Protein 3NZZ (pdb70)

Organism: Salmonella typhimurium (strain LT2 / SGSC1412 / ATCC 700720) (NCBI:txid99287)

Nearest PDB structures (foldseek):
  3nzz-assembly1_A  TM=1.004E+00  e=2.566E-41  Salmonella enterica subsp. enterica serovar Typhimurium
  3o00-assembly1_A  TM=9.993E-01  e=4.459E-40  Salmonella enterica subsp. enterica serovar Typhimurium
  3o02-assembly1_A  TM=1.002E+00  e=1.465E-39  Salmonella enterica subsp. enterica serovar Typhimurium
  3o01-assembly1_A  TM=1.002E+00  e=2.473E-39  Salmonella enterica subsp. enterica serovar Typhimurium
  3nzz-assembly2_B  TM=9.820E-01  e=1.900E-35  Salmonella enterica subsp. enterica serovar Typhimurium

CATH classification: 1.20.1710.10

Secondary structure (DSSP, 8-state):
-----HHHHHHHHHHHHHHHHHHHHHHHH--S-SHHHHHHHHHHHHHHHHHHHHHHHTT----HHHHHHHHHHT--HHHHHHHHHHHHHIIIIIHHHHHHHHHHHHHHHHHHHHHTTGGGGEEE-SSTTEEEE-HHHHHHHHHHHHHHHTS-STTTEEESPP-SSS---B-HHHHHHHHHHHT--GGGEEEETTEEEEE---HHHHHHHHHHHHT----TTS-EEEEHHHHHHHHHHHHHHHHHHHHHHHHHHHHHHHHHHHHHHHHHHHHHHHHHHHHHHH----/-HHHHHHHHHHHHHHHHH--S-SHHHHHHHHHHHHHHHHHHHHHHHS-----HHHHHHHHHHT----STTT---HHHHHHHHHHHIIIIIIHHHHHHHHHHHHHHHHHHHHHTTTGGGEEE-SSTTEEEE-HHHHHHHHHHHHHHHTS-STTTEEES---SSS---B-HHHHHHHHHHHT--GGGEEEETTEEEEE---HHHHHHHHHHHHT----TTS-EEEEHHHHHHHHHHHHHHHHHHHHHHHHHHHHHHHHHHHHHHHHHHHHHHHHHHH--

Radius of gyration: 31.46 Å; Cα contacts (8 Å, |Δi|>4): 720; chains: 2; bounding box: 72×64×97 Å

Foldseek 3Di:
DPDDDLVLLLVLLVQLLVLLVVLLVLLVPQALAAPVSLVSNLVSLVSNLVSLCSSLVSPQDADPVLLVLQCVLQCVVSSVSSSVRLNCLVQVPLSLLSLLLNLLNVLVVLVVVLVVCQVVQWAPFPDDQKIKGLLVVSLVSLVVSVVVQVDQDSNWFSPPHDDDDDHDFDAQVVQVVVCVLLVHDPVQWDDDPPHITGTDDSVLSVVLSVLSVVLDADDPVSIHMGGPVSVVVNVVSNVVSSVVSVVSSVSSSVSSVVSSVSSVVSSVSSSVSSVVSSCVSVDDDD/DLVVLLVLLVVLLVLLVPQALAAPVSLVSNLVSVVSNLVSLVVVVVPPDAAPVVLLVLQVVLLDDDDAQQQQVVSSVSSSRRLVRLSQRHLSLLSLQLNLLNVLLVLVVVLVVCQVVQWAPDPDPFKIKGLLPVSLVSLVVSVVVLVDQDQSWFSPPHQDDDDRDFDAPRSQVVVCVVLVHDPVQWDDDVPHITGGDHSVLSVVLSVLSVVLDADDPVSMHMDTPVSVVVNVVSNVVSSVVSVVSSVVSSVSSVVSSVSSSVSSVSVSVRSVVSVVD

InterPro domains:
  IPR009483 Type III secretion systems tip complex component IpaD/BipD/SipD [PF06511] (5-341)
  IPR009483 Type III secretion systems tip complex component IpaD/BipD/SipD [TIGR02553] (25-343)
  IPR036708 BipD-like superfamily [G3DSA:1.20.1710.10] (36-343)
  IPR036708 BipD-like superfamily [SSF140693] (49-332)

B-factor: mean 27.29, std 8.9, range [10.71, 60.82]

Solvent-accessible surface area: 27715 Å² total; per-residue (Å²): 131,158,137,110,73,47,8,21,16,35,7,17,2,41,46,4,17,49,34,0,97,35,4,35,113,30,6,103,66,21,68,8,72,34,141,110,24,20,87,80,0,70,81,4,13,106,73,0,31,62,10,0,54,65,5,6,176,35,52,24,87,42,60,88,133,13,40,86,69,0,104,72,35,3,123,75,126,19,10,64,70,0,6,132,38,0,30,56,40,1,98,74,71,0,16,10,1,3,26,0,5,11,13,1,41,88,0,32,99,24,0,40,71,13,42,93,99,36,63,62,33,66,67,119,18,162,71,85,111,22,26,40,3,14,6,45,36,0,64,83,36,0,50,69,11,10,87,113,13,71,101,35,56,80,74,0,1,0,11,19,42,36,80,78,132,56,43,115,46,8,92,70,77,75,0,113,108,13,9,89,60,1,113,14,51,114,62,1,27,40,80,94,77,121,5,64,0,0,0,2,10,10,57,7,0,74,90,2,15,122,47,4,80,67,29,33,92,64,41,183,55,49,60,21,78,4,75,70,69,78,16,91,67,16,54,67,29,12,108,49,25,45,90,69,3,110,72,26,36,95,35,0,48,100,63,19,58,105,1,14,52,81,3,16,84,20,1,114,44,0,21,74,6,1,58,48,6,28,116,91,9,112,62,136,189,222,75,22,52,135,4,34,59,85,0,83,67,0,31,95,30,8,106,87,18,69,7,76,27,122,127,34,20,74,90,1,50,113,6,11,95,60,0,22,61,11,0,79,35,2,20,173,38,66,29,88,23,59,79,123,29,24,108,55,0,121,7,13,0,22,36,36,134,34,25,9,6,80,44,133,4,0,86,48,0,8,140,39,0,29,24,2,1,89,27,24,0,12,7,0,2,20,0,5,11,8,2,40,78,0,27,100,24,0,37,71,8,45,92,94,34,62,61,39,60,66,126,26,190,85,79,80,24,22,57,3,14,6,46,41,0,60,83,34,0,60,62,10,19,87,103,6,76,85,43,54,67,103,2,0,0,18,18,36,27,68,80,110,65,43,91,52,7,80,74,66,66,0,115,68,0,10,64,11,4,70,16,54,119,66,1,27,52,73,86,71,121,7,60,0,0,3,3,20,14,71,10,0,81,74,1,14,119,46,4,75,67,23,34,91,60,44,215,64,50,53,18,84,8,61,53,76,82,21,97,70,17,51,73,30,9,108,52,30,32,85,71,3,107,70,33,36,101,43,2,50,101,16,16,52,99,2,17,56,30,2,22,76,15,0,120,39,0,35,71,8,0,67,64,19,97,114,154

Structure (mmCIF, N/CA/C/O backbone):
data_3NZZ
#
_entry.id   3NZZ
#
_cell.length_a   203.064
_cell.length_b   52.121
_cell.length_c   57.519
_cell.angle_alpha   90.00
_cell.angle_beta   90.05
_cell.angle_gamma   90.00
#
_symmetry.space_group_name_H-M   'C 1 2 1'
#
loop_
_entity.id
_entity.type
_entity.pdbx_description
1 polymer 'Cell invasion protein sipD'
2 non-polymer 'NICKEL (II) ION'
3 water water
#
loop_
_atom_site.group_PDB
_atom_site.id
_atom_site.type_symbol
_atom_site.label_atom_id
_atom_site.label_alt_id
_atom_site.label_comp_id
_atom_site.label_asym_id
_atom_site.label_entity_id
_atom_site.label_seq_id
_atom_site.pdbx_PDB_ins_code
_atom_site.Cartn_x
_atom_site.Cartn_y
_atom_site.Cartn_z
_atom_site.occupancy
_atom_site.B_iso_or_equiv
_atom_site.auth_seq_id
_atom_site.auth_comp_id
_atom_site.auth_asym_id
_atom_site.auth_atom_id
_atom_site.pdbx_PDB_model_num
ATOM 1 N N . GLY A 1 1 ? 3.022 -22.910 -0.957 1.00 29.05 36 GLY A N 1
ATOM 2 C CA . GLY A 1 1 ? 1.912 -21.899 -0.871 1.00 29.39 36 GLY A CA 1
ATOM 3 C C . GLY A 1 1 ? 1.069 -21.707 -2.135 1.00 28.74 36 GLY A C 1
ATOM 4 O O . GLY A 1 1 ? 0.122 -20.914 -2.125 1.00 29.60 36 GLY A O 1
ATOM 5 N N . HIS A 1 2 ? 1.400 -22.423 -3.208 1.00 28.51 37 HIS A N 1
ATOM 6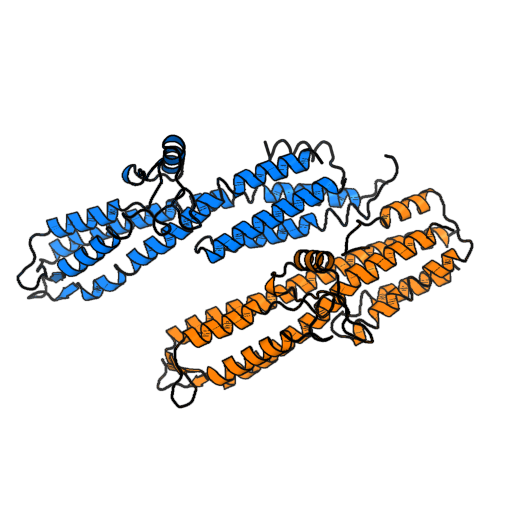 C CA . HIS A 1 2 ? 0.757 -22.272 -4.521 1.00 28.08 37 HIS A CA 1
ATOM 7 C C . HIS A 1 2 ? -0.399 -23.243 -4.768 1.00 29.10 37 HIS A C 1
ATOM 8 O O . HIS A 1 2 ? -1.202 -23.036 -5.680 1.00 29.62 37 HIS A O 1
ATOM 15 N N . MET A 1 3 ? -0.457 -24.315 -3.987 1.00 29.23 38 MET A N 1
ATOM 16 C CA . MET A 1 3 ? -1.464 -25.331 -4.191 1.00 30.36 38 MET A CA 1
ATOM 17 C C . MET A 1 3 ? -2.677 -25.029 -3.310 1.00 28.46 38 MET A C 1
ATOM 18 O O . MET A 1 3 ? -2.558 -24.872 -2.097 1.00 28.15 38 MET A O 1
ATOM 23 N N . GLU A 1 4 ? -3.841 -24.960 -3.941 1.00 26.71 39 GLU A N 1
ATOM 24 C CA . GLU A 1 4 ? -5.054 -24.673 -3.212 1.00 25.59 39 GLU A CA 1
ATOM 25 C C . GLU A 1 4 ? -5.673 -25.923 -2.618 1.00 23.40 39 GLU A C 1
ATOM 26 O O . GLU A 1 4 ? -5.357 -27.059 -3.003 1.00 21.80 39 GLU A O 1
ATOM 32 N N . HIS A 1 5 ? -6.581 -25.712 -1.670 1.00 21.02 40 HIS A N 1
ATOM 33 C CA . HIS A 1 5 ? -7.283 -26.819 -1.091 1.00 20.40 40 HIS A CA 1
ATOM 34 C C . HIS A 1 5 ? -8.692 -26.347 -0.757 1.00 20.47 40 HIS A C 1
ATOM 35 O O . HIS A 1 5 ? -9.082 -26.317 0.412 1.00 19.49 40 HIS A O 1
ATOM 42 N N . ARG A 1 6 ? -9.410 -25.943 -1.795 1.00 18.24 41 ARG A N 1
ATOM 43 C CA . ARG A 1 6 ? -10.818 -25.466 -1.645 1.00 19.40 41 ARG A CA 1
ATOM 44 C C . ARG A 1 6 ? -11.722 -26.492 -0.941 1.00 19.37 41 ARG A C 1
ATOM 45 O O . ARG A 1 6 ? -12.563 -26.127 -0.120 1.00 18.15 41 ARG A O 1
ATOM 53 N N . GLY A 1 7 ? -11.566 -27.781 -1.268 1.00 18.22 42 GLY A N 1
ATOM 54 C CA . GLY A 1 7 ? -12.470 -28.808 -0.743 1.00 19.67 42 GLY A CA 1
ATOM 55 C C . GLY A 1 7 ? -12.403 -28.834 0.770 1.00 18.14 42 GLY A C 1
ATOM 56 O O . GLY A 1 7 ? -13.429 -28.837 1.467 1.00 19.19 42 GLY A O 1
ATOM 57 N N . THR A 1 8 ? -11.181 -28.832 1.286 1.00 18.26 43 THR A N 1
ATOM 58 C CA A THR A 1 8 ? -11.041 -28.926 2.723 0.50 17.94 43 THR A CA 1
ATOM 59 C CA B THR A 1 8 ? -10.936 -28.874 2.726 0.50 18.42 43 THR A CA 1
ATOM 60 C C . THR A 1 8 ? -11.459 -27.628 3.409 1.00 17.96 43 THR A C 1
ATOM 61 O O . THR A 1 8 ? -12.008 -27.700 4.517 1.00 19.30 43 THR A O 1
ATOM 68 N N . ASP A 1 9 ? -11.231 -26.479 2.761 1.00 18.03 44 ASP A N 1
ATOM 69 C CA . ASP A 1 9 ? -11.681 -25.156 3.286 1.00 17.48 44 ASP A CA 1
ATOM 70 C C . ASP A 1 9 ? -13.210 -25.146 3.377 1.00 18.13 44 ASP A C 1
ATOM 71 O O . ASP A 1 9 ? -13.761 -24.724 4.378 1.00 18.20 44 ASP A O 1
ATOM 76 N N . ILE A 1 10 ? -13.865 -25.669 2.344 1.00 17.71 45 ILE A N 1
ATOM 77 C CA . ILE A 1 10 ? -15.355 -25.716 2.355 1.00 18.49 45 ILE A CA 1
ATOM 78 C C . ILE A 1 10 ? -15.872 -26.577 3.510 1.00 18.49 45 ILE A C 1
ATOM 79 O O . ILE A 1 10 ? -16.815 -26.210 4.206 1.00 18.83 45 ILE A O 1
ATOM 84 N N . ILE A 1 11 ? -15.250 -27.728 3.719 1.00 17.83 46 ILE A N 1
ATOM 85 C CA . ILE A 1 11 ? -15.650 -28.599 4.799 1.00 18.31 46 ILE A CA 1
ATOM 86 C C . ILE A 1 11 ? -15.403 -27.940 6.161 1.00 19.06 46 ILE A C 1
ATOM 87 O O . ILE A 1 11 ? -16.280 -27.918 7.008 1.00 18.71 46 ILE A O 1
ATOM 92 N N . SER A 1 12 ? -14.222 -27.357 6.344 1.00 18.80 47 SER A N 1
ATOM 93 C CA . SER A 1 12 ? -13.893 -26.755 7.622 1.00 19.56 47 SER A CA 1
ATOM 94 C C . SER A 1 12 ? -14.790 -25.559 7.925 1.00 18.94 47 SER A C 1
ATOM 95 O O . SER A 1 12 ? -15.281 -25.425 9.045 1.00 19.42 47 SER A O 1
ATOM 98 N N . LEU A 1 13 ? -15.008 -24.718 6.937 1.00 17.64 48 LEU A N 1
ATOM 99 C CA . LEU A 1 13 ? -15.833 -23.506 7.130 1.00 18.06 48 LEU A CA 1
ATOM 100 C C . LEU A 1 13 ? -17.283 -23.889 7.404 1.00 19.00 48 LEU A C 1
ATOM 101 O O . LEU A 1 13 ? -17.913 -23.334 8.304 1.00 18.48 48 LEU A O 1
ATOM 106 N N . SER A 1 14 ? -17.793 -24.837 6.622 1.00 18.70 49 SER A N 1
ATOM 107 C CA A SER A 1 14 ? -19.168 -25.346 6.803 0.50 19.61 49 SER A CA 1
ATOM 108 C CA B SER A 1 14 ? -19.180 -25.242 6.841 0.50 19.70 49 SER A CA 1
ATOM 109 C C . SER A 1 14 ? -19.369 -25.887 8.219 1.00 19.95 49 SER A C 1
ATOM 110 O O . SER A 1 14 ? -20.399 -25.638 8.873 1.00 21.27 49 SER A O 1
ATOM 115 N N . GLN A 1 15 ? -18.394 -26.678 8.677 1.00 19.96 50 GLN A N 1
ATOM 116 C CA . GLN A 1 15 ? -18.426 -27.295 10.019 1.00 20.77 50 GLN A CA 1
ATOM 117 C C . GLN A 1 15 ? -18.549 -26.213 11.098 1.00 19.88 50 GLN A C 1
ATOM 118 O O . GLN A 1 15 ? -19.409 -26.285 11.970 1.00 21.15 50 GLN A O 1
ATOM 124 N N . ALA A 1 16 ? -17.708 -25.187 10.988 1.00 17.91 51 ALA A N 1
ATOM 125 C CA . ALA A 1 16 ? -17.728 -24.059 11.917 1.00 17.73 51 ALA A CA 1
ATOM 126 C C . ALA A 1 16 ? -19.058 -23.284 11.847 1.00 16.88 51 ALA A C 1
ATOM 127 O O . ALA A 1 16 ? -19.648 -22.990 12.876 1.00 17.70 51 ALA A O 1
ATOM 129 N N . ALA A 1 17 ? -19.506 -22.961 10.644 1.00 16.23 52 ALA A N 1
ATOM 130 C CA . ALA A 1 17 ? -20.809 -22.283 10.447 1.00 16.36 52 ALA A CA 1
ATOM 131 C C . ALA A 1 17 ? -21.944 -23.059 11.160 1.00 17.02 52 ALA A C 1
ATOM 132 O O . ALA A 1 17 ? -22.807 -22.483 11.836 1.00 17.58 52 ALA A O 1
ATOM 134 N N . THR A 1 18 ? -21.926 -24.376 11.017 1.00 16.93 53 THR A N 1
ATOM 135 C CA . THR A 1 18 ? -22.975 -25.193 11.596 1.00 18.52 53 THR A CA 1
ATOM 136 C C . THR A 1 18 ? -22.941 -25.110 13.115 1.00 19.03 53 THR A C 1
ATOM 137 O O . THR A 1 18 ? -23.994 -24.884 13.757 1.00 18.98 53 THR A O 1
ATOM 141 N N . LYS A 1 19 ? -21.755 -25.268 13.701 1.00 18.61 54 LYS A N 1
ATOM 142 C CA . LYS A 1 19 ? -21.662 -25.262 15.162 1.00 19.77 54 LYS A CA 1
ATOM 143 C C . LYS A 1 19 ? -22.049 -23.877 15.700 1.00 19.86 54 LYS A C 1
ATOM 144 O O . LYS A 1 19 ? -22.670 -23.763 16.762 1.00 20.75 54 LYS A O 1
ATOM 150 N N . ILE A 1 20 ? -21.688 -22.836 14.973 1.00 18.09 55 ILE A N 1
ATOM 151 C CA . ILE A 1 20 ? -21.943 -21.469 15.445 1.00 18.74 55 ILE A CA 1
ATOM 152 C C . ILE A 1 20 ? -23.447 -21.199 15.388 1.00 18.36 55 ILE A C 1
ATOM 153 O O . ILE A 1 20 ? -24.026 -20.705 16.332 1.00 18.84 55 ILE A O 1
ATOM 158 N N . HIS A 1 21 ? -24.064 -21.583 14.277 1.00 18.34 56 HIS A N 1
ATOM 159 C CA . HIS A 1 21 ? -25.512 -21.500 14.117 1.00 19.61 56 HIS A CA 1
ATOM 160 C C . HIS A 1 21 ? -26.290 -22.291 15.167 1.00 19.04 56 HIS A C 1
ATOM 161 O O . HIS A 1 21 ? -27.298 -21.801 15.700 1.00 19.42 56 HIS A O 1
ATOM 168 N N . GLN A 1 22 ? -25.811 -23.486 15.518 1.00 19.48 57 GLN A N 1
ATOM 169 C CA . GLN A 1 22 ? -26.497 -24.273 16.559 1.00 20.37 57 GLN A CA 1
ATOM 170 C C . GLN A 1 22 ? -26.432 -23.583 17.928 1.00 19.56 57 GLN A C 1
ATOM 171 O O . GLN A 1 22 ? -27.447 -23.493 18.648 1.00 19.57 57 GLN A O 1
ATOM 177 N N . ALA A 1 23 ? -25.249 -23.087 18.272 1.00 18.50 58 ALA A N 1
ATOM 178 C CA . ALA A 1 23 ? -25.055 -22.366 19.543 1.00 18.41 58 ALA A CA 1
ATOM 179 C C . ALA A 1 23 ? -25.930 -21.110 19.562 1.00 18.55 58 ALA A C 1
ATOM 180 O O . ALA A 1 23 ? -26.605 -20.820 20.572 1.00 19.46 58 ALA A O 1
ATOM 182 N N . GLN A 1 24 ? -25.976 -20.408 18.431 1.00 18.75 59 GLN A N 1
ATOM 183 C CA . GLN A 1 24 ? -26.820 -19.206 18.325 1.00 18.85 59 GLN A CA 1
ATOM 184 C C . GLN A 1 24 ? -28.306 -19.537 18.523 1.00 19.76 59 GLN A C 1
ATOM 185 O O . GLN A 1 24 ? -29.010 -18.803 19.211 1.00 20.02 59 GLN A O 1
ATOM 191 N N . GLN A 1 25 ? -28.774 -20.654 17.946 1.00 18.69 60 GLN A N 1
ATOM 192 C CA . GLN A 1 25 ? -30.182 -21.059 18.092 1.00 20.34 60 GLN A CA 1
ATOM 193 C C . GLN A 1 25 ? -30.501 -21.265 19.574 1.00 19.73 60 GLN A C 1
ATOM 194 O O . GLN A 1 25 ? -31.535 -20.806 20.064 1.00 20.12 60 GLN A O 1
ATOM 200 N N . THR A 1 26 ? -29.594 -21.925 20.279 1.00 18.67 61 THR A N 1
ATOM 201 C CA . THR A 1 26 ? -29.754 -22.159 21.708 1.00 19.13 61 THR A CA 1
ATOM 202 C C . THR A 1 26 ? -29.815 -20.850 22.503 1.00 17.94 61 THR A C 1
ATOM 203 O O . THR A 1 26 ? -30.680 -20.661 23.369 1.00 17.73 61 THR A O 1
ATOM 207 N N . LEU A 1 27 ? -28.898 -19.947 22.198 1.00 17.26 62 LEU A N 1
ATOM 208 C CA . LEU A 1 27 ? -28.795 -18.692 22.946 1.00 16.70 62 LEU A CA 1
ATOM 209 C C . LEU A 1 27 ? -29.956 -17.736 22.628 1.00 18.20 62 LEU A C 1
ATOM 210 O O . LEU A 1 27 ? -30.272 -16.870 23.447 1.00 17.96 62 LEU A O 1
ATOM 215 N N . GLN A 1 28 ? -30.580 -17.891 21.454 1.00 17.80 63 GLN A N 1
ATOM 216 C CA . GLN A 1 28 ? -31.751 -17.058 21.143 1.00 19.38 63 GLN A CA 1
ATOM 217 C C . GLN A 1 28 ? -33.069 -17.658 21.614 1.00 21.05 63 GLN A C 1
ATOM 218 O O . GLN A 1 28 ? -34.087 -16.948 21.707 1.00 22.73 63 GLN A O 1
ATOM 224 N N . SER A 1 29 ? -33.090 -18.944 21.911 1.00 20.59 64 SER A N 1
ATOM 225 C CA . SER A 1 29 ? -34.369 -19.585 22.204 1.00 22.37 64 SER A CA 1
ATOM 226 C C . SER A 1 29 ? -34.542 -19.959 23.676 1.00 23.00 64 SER A C 1
ATOM 227 O O . SER A 1 29 ? -35.677 -20.043 24.175 1.00 24.64 64 SER A O 1
ATOM 230 N N . THR A 1 30 ? -33.433 -20.138 24.380 1.00 21.47 65 THR A N 1
ATOM 231 C CA . THR A 1 30 ? -33.453 -20.714 25.729 1.00 20.72 65 THR A CA 1
ATOM 232 C C . THR A 1 30 ? -33.432 -19.634 26.807 1.00 18.99 65 THR A C 1
ATOM 233 O O . THR A 1 30 ? -32.423 -18.962 26.988 1.00 20.44 65 THR A O 1
ATOM 237 N N . PRO A 1 31 ? -34.550 -19.452 27.527 1.00 18.22 66 PRO A N 1
ATOM 238 C CA . PRO A 1 31 ? -34.492 -18.351 28.510 1.00 17.58 66 PRO A CA 1
ATOM 239 C C . PRO A 1 31 ? -33.642 -18.693 29.727 1.00 17.00 66 PRO A C 1
ATOM 240 O O . PRO A 1 31 ? -33.673 -19.853 30.167 1.00 16.28 66 PRO A O 1
ATOM 244 N N . PRO A 1 32 ? -32.944 -17.682 30.289 1.00 16.39 67 PRO A N 1
ATOM 245 C CA . PRO A 1 32 ? -32.039 -17.955 31.412 1.00 16.89 67 PRO A CA 1
ATOM 246 C C . PRO A 1 32 ? -32.780 -17.991 32.750 1.00 17.21 67 PRO A C 1
ATOM 247 O O . PRO A 1 32 ? -32.448 -17.222 33.667 1.00 17.66 67 PRO A O 1
ATOM 251 N N . ILE A 1 33 ? -33.764 -18.885 32.870 1.00 17.14 68 ILE A N 1
ATOM 252 C CA . ILE A 1 33 ? -34.681 -18.884 34.017 1.00 18.84 68 ILE A CA 1
ATOM 253 C C . ILE A 1 33 ? -34.554 -20.036 35.016 1.00 19.38 68 ILE A C 1
ATOM 254 O O . ILE A 1 33 ? -35.341 -20.124 35.985 1.00 20.26 68 ILE A O 1
ATOM 259 N N . SER A 1 34 ? -33.571 -20.912 34.780 1.00 19.47 69 SER A N 1
ATOM 260 C CA . SER A 1 34 ? -33.341 -22.042 35.654 1.00 19.94 69 SER A CA 1
ATOM 261 C C . SER A 1 34 ? -31.913 -22.505 35.499 1.00 20.23 69 SER A C 1
ATOM 262 O O . SER A 1 34 ? -31.249 -22.163 34.497 1.00 19.61 69 SER A O 1
ATOM 265 N N . GLU A 1 35 ? -31.458 -23.307 36.462 1.00 21.35 70 GLU A N 1
ATOM 266 C CA . GLU A 1 35 ? -30.094 -23.828 36.428 1.00 22.49 70 GLU A CA 1
ATOM 267 C C . GLU A 1 35 ? -29.911 -24.703 35.190 1.00 22.22 70 GLU A C 1
ATOM 268 O O . GLU A 1 35 ? -28.906 -24.596 34.487 1.00 21.62 70 GLU A O 1
ATOM 274 N N . GLU A 1 36 ? -30.897 -25.556 34.947 1.00 23.29 71 GLU A N 1
ATOM 275 C CA . GLU A 1 36 ? -30.915 -26.458 33.776 1.00 24.26 71 GLU A CA 1
ATOM 276 C C . GLU A 1 36 ? -30.784 -25.654 32.463 1.00 22.41 71 GLU A C 1
ATOM 277 O O . GLU A 1 36 ? -29.969 -26.000 31.611 1.00 22.30 71 GLU A O 1
ATOM 283 N N . ASN A 1 37 ? -31.552 -24.566 32.332 1.00 19.89 72 ASN A N 1
ATOM 284 C CA . ASN A 1 37 ? -31.509 -23.763 31.097 1.00 19.26 72 ASN A CA 1
ATOM 285 C C . ASN A 1 37 ? -30.149 -23.105 30.959 1.00 18.42 72 ASN A C 1
ATOM 286 O O . ASN A 1 37 ? -29.557 -23.098 29.882 1.00 17.36 72 ASN A O 1
ATOM 291 N N . ASN A 1 38 ? -29.629 -22.566 32.068 1.00 17.37 73 ASN A N 1
ATOM 292 C CA . ASN A 1 38 ? -28.320 -21.926 32.004 1.00 18.02 73 ASN A CA 1
ATOM 293 C C . ASN A 1 38 ? -27.173 -22.887 31.700 1.00 18.72 73 ASN A C 1
ATOM 294 O O . ASN A 1 38 ? -26.191 -22.488 31.070 1.00 18.50 73 ASN A O 1
ATOM 299 N N . ASP A 1 39 ? -27.309 -24.146 32.160 1.00 20.23 74 ASP A N 1
ATOM 300 C CA . ASP A 1 39 ? -26.325 -25.173 31.819 1.00 21.38 74 ASP A CA 1
ATOM 301 C C . ASP A 1 39 ? -26.317 -25.370 30.301 1.00 20.42 74 ASP A C 1
ATOM 302 O O . ASP A 1 39 ? -25.243 -25.487 29.686 1.00 20.60 74 ASP A O 1
ATOM 307 N N . GLU A 1 40 ? -27.511 -25.390 29.706 1.00 20.38 75 GLU A N 1
ATOM 308 C CA . GLU A 1 40 ? -27.645 -25.550 28.237 1.00 21.84 75 GLU A CA 1
ATOM 309 C C . GLU A 1 40 ? -26.990 -24.377 27.487 1.00 20.49 75 GLU A C 1
ATOM 310 O O . GLU A 1 40 ? -26.346 -24.555 26.448 1.00 19.25 75 GLU A O 1
ATOM 316 N N . ARG A 1 41 ? -27.190 -23.180 28.033 1.00 19.19 76 ARG A N 1
ATOM 317 C CA . ARG A 1 41 ? -26.617 -21.964 27.445 1.00 18.35 76 ARG A CA 1
ATOM 318 C C . ARG A 1 41 ? -25.096 -21.963 27.552 1.00 18.04 76 ARG A C 1
ATOM 319 O O . ARG A 1 41 ? -24.387 -21.631 26.590 1.00 18.61 76 ARG A O 1
ATOM 327 N N . THR A 1 42 ? -24.592 -22.326 28.729 1.00 17.96 77 THR A N 1
ATOM 328 C CA . THR A 1 42 ? -23.150 -22.402 28.945 1.00 18.95 77 THR A CA 1
ATOM 329 C C . THR A 1 42 ? -22.527 -23.449 27.990 1.00 18.54 77 THR A C 1
ATOM 330 O O . THR A 1 42 ? -21.463 -23.227 27.420 1.00 19.19 77 THR A O 1
ATOM 334 N N . LEU A 1 43 ? -23.212 -24.570 27.827 1.00 18.96 78 LEU A N 1
ATOM 335 C CA . LEU A 1 43 ? -22.722 -25.625 26.925 1.00 19.92 78 LEU A CA 1
ATOM 336 C C . LEU A 1 43 ? -22.694 -25.127 25.474 1.00 20.28 78 LEU A C 1
ATOM 337 O O . LEU A 1 43 ? -21.739 -25.370 24.726 1.00 19.51 78 LEU A O 1
ATOM 342 N N . ALA A 1 44 ? -23.736 -24.405 25.076 1.00 19.55 79 ALA A N 1
ATOM 343 C CA . ALA A 1 44 ? -23.759 -23.844 23.729 1.00 19.57 79 ALA A CA 1
ATOM 344 C C . ALA A 1 44 ? -22.536 -22.931 23.469 1.00 19.04 79 ALA A C 1
ATOM 345 O O . ALA A 1 44 ? -21.889 -23.010 22.397 1.00 18.47 79 ALA A O 1
ATOM 347 N N . ARG A 1 45 ? -22.156 -22.104 24.453 1.00 17.67 80 ARG A N 1
ATOM 348 C CA . ARG A 1 45 ? -20.978 -21.262 24.294 1.00 18.31 80 ARG A CA 1
ATOM 349 C C . ARG A 1 45 ? -19.648 -22.052 24.221 1.00 19.21 80 ARG A C 1
ATOM 350 O O . ARG A 1 45 ? -18.706 -21.673 23.494 1.00 18.59 80 ARG A O 1
ATOM 358 N N . GLN A 1 46 ? -19.585 -23.126 24.997 1.00 21.20 81 GLN A N 1
ATOM 359 C CA . GLN A 1 46 ? -18.452 -24.058 24.950 1.00 23.11 81 GLN A CA 1
ATOM 360 C C . GLN A 1 46 ? -18.334 -24.684 23.544 1.00 21.98 81 GLN A C 1
ATOM 361 O O . GLN A 1 46 ? -17.230 -24.819 22.994 1.00 21.10 81 GLN A O 1
ATOM 367 N N . GLN A 1 47 ? -19.475 -25.027 22.950 1.00 21.11 82 GLN A N 1
ATOM 368 C CA . GLN A 1 47 ? -19.499 -25.629 21.625 1.00 23.03 82 GLN A CA 1
ATOM 369 C C . GLN A 1 47 ? -19.042 -24.609 20.573 1.00 21.21 82 GLN A C 1
ATOM 370 O O . GLN A 1 47 ? -18.271 -24.925 19.643 1.00 22.54 82 GLN A O 1
ATOM 376 N N . LEU A 1 48 ? -19.417 -23.351 20.776 1.00 19.48 83 LEU A N 1
ATOM 377 C CA . LEU A 1 48 ? -18.969 -22.297 19.886 1.00 18.77 83 LEU A CA 1
ATOM 378 C C . LEU A 1 48 ? -17.439 -22.117 20.025 1.00 18.86 83 LEU A C 1
ATOM 379 O O . LEU A 1 48 ? -16.701 -22.050 19.025 1.00 18.13 83 LEU A O 1
ATOM 384 N N . THR A 1 49 ? -16.968 -22.019 21.262 1.00 19.42 84 THR A N 1
ATOM 385 C CA . THR A 1 49 ? -15.543 -21.796 21.491 1.00 19.91 84 THR A CA 1
ATOM 386 C C . THR A 1 49 ? -14.745 -22.932 20.845 1.00 19.83 84 THR A C 1
ATOM 387 O O . THR A 1 49 ? -13.746 -22.721 20.148 1.00 20.70 84 THR A O 1
ATOM 391 N N . SER A 1 50 ? -15.204 -24.142 21.076 1.00 20.08 85 SER A N 1
ATOM 392 C CA . SER A 1 50 ? -14.491 -25.293 20.528 1.00 21.59 85 SER A CA 1
ATOM 393 C C . SER A 1 50 ? -14.436 -25.224 18.999 1.00 20.60 85 SER A C 1
ATOM 394 O O . SER A 1 50 ? -13.417 -25.570 18.386 1.00 20.79 85 SER A O 1
ATOM 397 N N . SER A 1 51 ? -15.535 -24.775 18.384 1.00 20.15 86 SER A N 1
ATOM 398 C CA . SER A 1 51 ? -15.602 -24.689 16.918 1.00 19.45 86 SER A CA 1
ATOM 399 C C . SER A 1 51 ? -14.571 -23.713 16.360 1.00 19.11 86 SER A C 1
ATOM 400 O O . SER A 1 51 ? -14.002 -23.937 15.292 1.00 19.46 86 SER A O 1
ATOM 403 N N . LEU A 1 52 ? -14.328 -22.620 17.092 1.00 18.48 87 LEU A N 1
ATOM 404 C CA . LEU A 1 52 ? -13.370 -21.589 16.653 1.00 18.49 87 LEU A CA 1
ATOM 405 C C . LEU A 1 52 ? -11.935 -22.062 16.847 1.00 19.37 87 LEU A C 1
ATOM 406 O O . LEU A 1 52 ? -11.080 -21.797 16.001 1.00 19.70 87 LEU A O 1
ATOM 411 N N . ASN A 1 53 ? -11.709 -22.770 17.957 1.00 20.91 88 ASN A N 1
ATOM 412 C CA . ASN A 1 53 ? -10.457 -23.524 18.185 1.00 22.12 88 ASN A CA 1
ATOM 413 C C . ASN A 1 53 ? -10.154 -24.460 17.010 1.00 22.73 88 ASN A C 1
ATOM 414 O O . ASN A 1 53 ? -9.011 -24.473 16.513 1.00 24.08 88 ASN A O 1
ATOM 419 N N . ALA A 1 54 ? -11.154 -25.219 16.543 1.00 22.97 89 ALA A N 1
ATOM 420 C CA . ALA A 1 54 ? -10.942 -26.170 15.428 1.00 23.36 89 ALA A CA 1
ATOM 421 C C . ALA A 1 54 ? -10.680 -25.414 14.133 1.00 23.42 89 ALA A C 1
ATOM 422 O O . ALA A 1 54 ? -9.807 -25.777 13.356 1.00 23.59 89 ALA A O 1
ATOM 424 N N . LEU A 1 55 ? -11.413 -24.324 13.922 1.00 22.77 90 LEU A N 1
ATOM 425 C CA . LEU A 1 55 ? -11.259 -23.519 12.721 1.00 23.86 90 LEU A CA 1
ATOM 426 C C . LEU A 1 55 ? -9.879 -22.856 12.623 1.00 24.69 90 LEU A C 1
ATOM 427 O O . LEU A 1 55 ? -9.295 -22.775 11.541 1.00 26.42 90 LEU A O 1
ATOM 432 N N . ALA A 1 56 ? -9.362 -22.422 13.761 1.00 25.70 91 ALA A N 1
ATOM 433 C CA . ALA A 1 56 ? -8.033 -21.824 13.879 1.00 27.08 91 ALA A CA 1
ATOM 434 C C . ALA A 1 56 ? -6.930 -22.766 13.351 1.00 28.26 91 ALA A C 1
ATOM 435 O O . ALA A 1 56 ? -5.944 -22.308 12.714 1.00 29.28 91 ALA A O 1
ATOM 437 N N . LYS A 1 57 ? -7.113 -24.064 13.602 1.00 28.66 92 LYS A N 1
ATOM 438 C CA . LYS A 1 57 ? -6.141 -25.113 13.248 1.00 29.97 92 LYS A CA 1
ATOM 439 C C . LYS A 1 57 ? -6.288 -25.573 11.790 1.00 30.10 92 LYS A C 1
ATOM 440 O O . LYS A 1 57 ? -5.416 -26.261 11.250 1.00 30.53 92 LYS A O 1
ATOM 446 N N . SER A 1 58 ? -7.380 -25.173 11.145 1.00 30.26 93 SER A N 1
ATOM 447 C CA . SER A 1 58 ? -7.716 -25.680 9.806 1.00 30.99 93 SER A CA 1
ATOM 448 C C . SER A 1 58 ? -6.970 -25.045 8.608 1.00 31.66 93 SER A C 1
ATOM 449 O O . SER A 1 58 ? -7.027 -25.568 7.500 1.00 32.44 93 SER A O 1
ATOM 452 N N . GLY A 1 59 ? -6.310 -23.904 8.811 1.00 32.28 94 GLY A N 1
ATOM 453 C CA . GLY A 1 59 ? -5.557 -23.250 7.743 1.00 32.82 94 GLY A CA 1
ATOM 454 C C . GLY A 1 59 ? -6.374 -22.634 6.621 1.00 33.02 94 GLY A C 1
ATOM 455 O O . GLY A 1 59 ? -5.906 -22.501 5.499 1.00 32.93 94 GLY A O 1
ATOM 456 N N . VAL A 1 60 ? -7.618 -22.275 6.914 1.00 32.48 95 VAL A N 1
ATOM 457 C CA A VAL A 1 60 ? -8.403 -21.499 5.971 0.50 33.09 95 VAL A CA 1
ATOM 458 C CA B VAL A 1 60 ? -8.418 -21.494 5.989 0.50 33.17 95 VAL A CA 1
ATOM 459 C C . VAL A 1 60 ? -7.812 -20.089 5.923 1.00 33.87 95 VAL A C 1
ATOM 460 O O . VAL A 1 60 ? -7.315 -19.574 6.924 1.00 33.90 95 VAL A O 1
ATOM 467 N N . SER A 1 61 ? -7.844 -19.470 4.756 1.00 35.84 96 SER A N 1
ATOM 468 C CA . SER A 1 61 ? -7.231 -18.153 4.596 1.00 38.19 96 SER A CA 1
ATOM 469 C C . SER A 1 61 ? -8.219 -17.009 4.800 1.00 38.98 96 SER A C 1
ATOM 470 O O . SER A 1 61 ? -9.357 -17.071 4.346 1.00 40.15 96 SER A O 1
ATOM 473 N N . LEU A 1 62 ? -7.785 -15.972 5.506 1.00 39.44 97 LEU A N 1
ATOM 474 C CA . LEU A 1 62 ? -8.593 -14.770 5.672 1.00 40.36 97 LEU A CA 1
ATOM 475 C C . LEU A 1 62 ? -8.019 -13.674 4.795 1.00 41.12 97 LEU A C 1
ATOM 476 O O . LEU A 1 62 ? -6.799 -13.532 4.702 1.00 41.10 97 LEU A O 1
ATOM 481 N N . SER A 1 63 ? -8.891 -12.909 4.148 1.00 41.77 98 SER A N 1
ATOM 482 C CA . SER A 1 63 ? -8.464 -11.716 3.428 1.00 42.74 98 SER A CA 1
ATOM 483 C C . SER A 1 63 ? -8.088 -10.613 4.434 1.00 43.11 98 SER A C 1
ATOM 484 O O . SER A 1 63 ? -8.455 -10.687 5.620 1.00 43.08 98 SER A O 1
ATOM 487 N N . ALA A 1 64 ? -7.354 -9.604 3.961 1.00 43.27 99 ALA A N 1
ATOM 488 C CA . ALA A 1 64 ? -7.001 -8.447 4.779 1.00 43.56 99 ALA A CA 1
ATOM 489 C C . ALA A 1 64 ? -8.235 -7.819 5.434 1.00 43.50 99 ALA A C 1
ATOM 490 O O . ALA A 1 64 ? -8.198 -7.456 6.616 1.00 43.60 99 ALA A O 1
ATOM 492 N N . GLU A 1 65 ? -9.319 -7.710 4.669 1.00 43.20 100 GLU A N 1
ATOM 493 C CA . GLU A 1 65 ? -10.566 -7.130 5.161 1.00 43.61 100 GLU A CA 1
ATOM 494 C C . GLU A 1 65 ? -11.239 -7.974 6.255 1.00 42.93 100 GLU A C 1
ATOM 495 O O . GLU A 1 65 ? -11.719 -7.415 7.237 1.00 42.90 100 GLU A O 1
ATOM 501 N N . GLN A 1 66 ? -11.275 -9.301 6.089 1.00 42.69 101 GLN A N 1
ATOM 502 C CA A GLN A 1 66 ? -11.829 -10.206 7.105 0.50 42.27 101 GLN A CA 1
ATOM 503 C CA B GLN A 1 66 ? -11.869 -10.157 7.117 0.50 42.52 101 GLN A CA 1
ATOM 504 C C . GLN A 1 66 ? -10.997 -10.162 8.374 1.00 42.54 101 GLN A C 1
ATOM 505 O O . GLN A 1 66 ? -11.527 -10.124 9.486 1.00 42.11 101 GLN A O 1
ATOM 516 N N . ASN A 1 67 ? -9.671 -10.197 8.190 1.00 42.82 102 ASN A N 1
ATOM 517 C CA . ASN A 1 67 ? -8.706 -10.049 9.277 1.00 43.19 102 ASN A CA 1
ATOM 518 C C . ASN A 1 67 ? -9.009 -8.802 10.098 1.00 43.11 102 ASN A C 1
ATOM 519 O O . ASN A 1 67 ? -9.069 -8.851 11.330 1.00 43.14 102 ASN A O 1
ATOM 524 N N . GLU A 1 68 ? -9.197 -7.690 9.390 1.00 43.11 103 GLU A N 1
ATOM 525 C CA . GLU A 1 68 ? -9.466 -6.396 9.997 1.00 42.95 103 GLU A CA 1
ATOM 526 C C . GLU A 1 68 ? -10.807 -6.378 10.733 1.00 42.14 103 GLU A C 1
ATOM 527 O O . GLU A 1 68 ? -10.872 -5.890 11.865 1.00 42.20 103 GLU A O 1
ATOM 533 N N . ASN A 1 69 ? -11.855 -6.910 10.094 1.00 40.67 104 ASN A N 1
ATOM 534 C CA . ASN A 1 69 ? -13.164 -7.110 10.733 1.00 39.53 104 ASN A CA 1
ATOM 535 C C . ASN A 1 69 ? -13.051 -7.816 12.093 1.00 38.41 104 ASN A C 1
ATOM 536 O O . ASN A 1 69 ? -13.631 -7.371 13.095 1.00 38.01 104 ASN A O 1
ATOM 541 N N . LEU A 1 70 ? -12.277 -8.899 12.116 1.00 36.84 105 LEU A N 1
ATOM 542 C CA . LEU A 1 70 ? -12.108 -9.692 13.324 1.00 35.60 105 LEU A CA 1
ATOM 543 C C . LEU A 1 70 ? -11.322 -8.963 14.397 1.00 35.70 105 LEU A C 1
ATOM 544 O O . LEU A 1 70 ? -11.727 -8.973 15.558 1.00 35.58 105 LEU A O 1
ATOM 549 N N . ARG A 1 71 ? -10.209 -8.323 14.019 1.00 36.18 106 ARG A N 1
ATOM 550 C CA A ARG A 1 71 ? -9.431 -7.507 14.958 0.50 36.32 106 ARG A CA 1
ATOM 551 C CA B ARG A 1 71 ? -9.444 -7.540 14.982 0.50 36.44 106 ARG A CA 1
ATOM 552 C C . ARG A 1 71 ? -10.282 -6.401 15.567 1.00 36.13 106 ARG A C 1
ATOM 553 O O . ARG A 1 71 ? -10.286 -6.214 16.782 1.00 35.71 106 ARG A O 1
ATOM 568 N N . SER A 1 72 ? -11.006 -5.673 14.711 1.00 36.52 107 SER A N 1
ATOM 569 C CA . SER A 1 72 ? -11.876 -4.574 15.160 1.00 36.77 107 SER A CA 1
ATOM 570 C C . SER A 1 72 ? -13.008 -5.030 16.089 1.00 35.88 107 SER A C 1
ATOM 571 O O . SER A 1 72 ? -13.268 -4.385 17.113 1.00 36.23 107 SER A O 1
ATOM 574 N N . ALA A 1 73 ? -13.671 -6.131 15.734 1.00 34.18 108 ALA A N 1
ATOM 575 C CA . ALA A 1 73 ? -14.811 -6.632 16.508 1.00 33.08 108 ALA A CA 1
ATOM 576 C C . ALA A 1 73 ? -14.386 -7.231 17.842 1.00 32.36 108 ALA A C 1
ATOM 577 O O . ALA A 1 73 ? -15.082 -7.068 18.828 1.00 32.38 108 ALA A O 1
ATOM 579 N N . PHE A 1 74 ? -13.238 -7.913 17.863 1.00 32.26 109 PHE A N 1
ATOM 580 C CA . PHE A 1 74 ? -12.819 -8.684 19.029 1.00 32.11 109 PHE A CA 1
ATOM 581 C C . PHE A 1 74 ? -11.658 -8.083 19.834 1.00 34.03 109 PHE A C 1
ATOM 582 O O . PHE A 1 74 ? -10.965 -8.790 20.560 1.00 34.28 109 PHE A O 1
ATOM 590 N N . SER A 1 75 ? -11.492 -6.770 19.721 1.00 35.76 110 SER A N 1
ATOM 591 C CA . SER A 1 75 ? -10.487 -6.017 20.481 1.00 37.66 110 SER A CA 1
ATOM 592 C C . SER A 1 75 ? -10.958 -5.731 21.900 1.00 38.08 110 SER A C 1
ATOM 593 O O . SER A 1 75 ? -10.141 -5.436 22.777 1.00 39.34 110 SER A O 1
ATOM 596 N N . ALA A 1 97 ? -4.324 -18.519 12.090 1.00 44.10 132 ALA A N 1
ATOM 597 C CA . ALA A 1 97 ? -4.495 -19.223 13.360 1.00 43.88 132 ALA A CA 1
ATOM 598 C C . ALA A 1 97 ? -4.489 -18.265 14.547 1.00 43.70 132 ALA A C 1
ATOM 599 O O . ALA A 1 97 ? -5.332 -18.383 15.451 1.00 43.60 132 ALA A O 1
ATOM 601 N N . GLU A 1 98 ? -3.541 -17.325 14.539 1.00 42.51 133 GLU A N 1
ATOM 602 C CA . GLU A 1 98 ? -3.390 -16.343 15.607 1.00 42.05 133 GLU A CA 1
ATOM 603 C C . GLU A 1 98 ? -4.661 -15.516 15.832 1.00 40.62 133 GLU A C 1
ATOM 604 O O . GLU A 1 98 ? -5.077 -15.295 16.977 1.00 40.21 133 GLU A O 1
ATOM 610 N N . ILE A 1 99 ? -5.259 -15.052 14.734 1.00 39.68 134 ILE A N 1
ATOM 611 C CA . ILE A 1 99 ? -6.438 -14.191 14.807 1.00 38.22 134 ILE A CA 1
ATOM 612 C C . ILE A 1 99 ? -7.598 -14.952 15.452 1.00 37.04 134 ILE A C 1
ATOM 613 O O . ILE A 1 99 ? -8.279 -14.426 16.325 1.00 36.39 134 ILE A O 1
ATOM 618 N N . TRP A 1 100 ? -7.791 -16.203 15.040 1.00 35.90 135 TRP A N 1
ATOM 619 C CA . TRP A 1 100 ? -8.894 -17.010 15.545 1.00 34.99 135 TRP A CA 1
ATOM 620 C C . TRP A 1 100 ? -8.750 -17.339 17.038 1.00 35.37 135 TRP A C 1
ATOM 621 O O . TRP A 1 100 ? -9.745 -17.478 17.745 1.00 34.38 135 TRP A O 1
ATOM 632 N N . ASP A 1 101 ? -7.509 -17.472 17.503 1.00 34.81 136 ASP A N 1
ATOM 633 C CA . ASP A 1 101 ? -7.245 -17.738 18.910 1.00 35.09 136 ASP A CA 1
ATOM 634 C C . ASP A 1 101 ? -7.555 -16.519 19.761 1.00 34.37 136 ASP A C 1
ATOM 635 O O . ASP A 1 101 ? -8.083 -16.644 20.863 1.00 34.80 136 ASP A O 1
ATOM 640 N N . MET A 1 102 ? -7.227 -15.341 19.244 1.00 33.99 137 MET A N 1
ATOM 641 C CA . MET A 1 102 ? -7.587 -14.095 19.891 1.00 33.80 137 MET A CA 1
ATOM 642 C C . MET A 1 102 ? -9.114 -13.951 19.951 1.00 31.17 137 MET A C 1
ATOM 643 O O . MET A 1 102 ? -9.672 -13.644 21.007 1.00 31.43 137 MET A O 1
ATOM 648 N N . VAL A 1 103 ? -9.773 -14.193 18.819 1.00 29.16 138 VAL A N 1
ATOM 649 C CA . VAL A 1 103 ? -11.250 -14.163 18.760 1.00 26.80 138 VAL A CA 1
ATOM 650 C C . VAL A 1 103 ? -11.853 -15.133 19.774 1.00 26.87 138 VAL A C 1
ATOM 651 O O . VAL A 1 103 ? -12.732 -14.749 20.548 1.00 26.12 138 VAL A O 1
ATOM 655 N N . SER A 1 104 ? -11.376 -16.383 19.778 1.00 26.23 139 SER A N 1
ATOM 656 C CA . SER A 1 104 ? -11.868 -17.381 20.732 1.00 26.67 139 SER A CA 1
ATOM 657 C C . SER A 1 104 ? -11.690 -16.943 22.194 1.00 27.73 139 SER A C 1
ATOM 658 O O . SER A 1 104 ? -12.603 -17.100 22.994 1.00 27.67 139 SER A O 1
ATOM 661 N N . GLN A 1 105 ? -10.527 -16.378 22.527 1.00 28.15 140 GLN A N 1
ATOM 662 C CA . GLN A 1 105 ? -10.274 -15.844 23.874 1.00 29.27 140 GLN A CA 1
ATOM 663 C C . GLN A 1 105 ? -11.214 -14.710 24.248 1.00 28.03 140 GLN A C 1
ATOM 664 O O . GLN A 1 105 ? -11.800 -14.710 25.324 1.00 28.76 140 GLN A O 1
ATOM 670 N N . ASN A 1 106 ? -11.370 -13.760 23.341 1.00 26.68 141 ASN A N 1
ATOM 671 C CA . ASN A 1 106 ? -12.188 -12.594 23.602 1.00 25.92 141 ASN A CA 1
ATOM 672 C C . ASN A 1 106 ? -13.658 -12.940 23.792 1.00 24.70 141 ASN A C 1
ATOM 673 O O . ASN A 1 106 ? -14.300 -12.454 24.728 1.00 23.91 141 ASN A O 1
ATOM 678 N N . ILE A 1 107 ? -14.210 -13.730 22.864 1.00 23.15 142 ILE A N 1
ATOM 679 C CA . ILE A 1 107 ? -15.635 -14.087 22.976 1.00 23.02 142 ILE A CA 1
ATOM 680 C C . ILE A 1 107 ? -15.884 -14.998 24.189 1.00 22.88 142 ILE A C 1
ATOM 681 O O . ILE A 1 107 ? -16.925 -14.901 24.820 1.00 22.70 142 ILE A O 1
ATOM 686 N N . SER A 1 108 ? -14.921 -15.853 24.520 1.00 24.40 143 SER A N 1
ATOM 687 C CA . SER A 1 108 ? -15.013 -16.699 25.712 1.00 26.67 143 SER A CA 1
ATOM 688 C C . SER A 1 108 ? -15.115 -15.867 26.998 1.00 26.77 143 SER A C 1
ATOM 689 O O . SER A 1 108 ? -15.925 -16.190 27.874 1.00 27.83 143 SER A O 1
ATOM 692 N N . ALA A 1 109 ? -14.301 -14.816 27.106 1.00 27.14 144 ALA A N 1
ATOM 693 C CA . ALA A 1 109 ? -14.359 -13.914 28.264 1.00 27.63 144 ALA A CA 1
ATOM 694 C C . ALA A 1 109 ? -15.729 -13.228 28.412 1.00 27.42 144 ALA A C 1
ATOM 695 O O . ALA A 1 109 ? -16.322 -13.199 29.500 1.00 26.96 144 ALA A O 1
ATOM 697 N N . ILE A 1 110 ? -16.243 -12.707 27.307 1.00 26.44 145 ILE A N 1
ATOM 698 C CA . ILE A 1 110 ? -17.546 -12.064 27.309 1.00 26.11 145 ILE A CA 1
ATOM 699 C C . ILE A 1 110 ? -18.632 -13.075 27.710 1.00 25.45 145 ILE A C 1
ATOM 700 O O . ILE A 1 110 ? -19.485 -12.772 28.508 1.00 25.05 145 ILE A O 1
ATOM 705 N N . GLY A 1 111 ? -18.581 -14.283 27.166 1.00 24.79 146 GLY A N 1
ATOM 706 C CA . GLY A 1 111 ? -19.564 -15.312 27.561 1.00 25.06 146 GLY A CA 1
ATOM 707 C C . GLY A 1 111 ? -19.574 -15.668 29.045 1.00 24.79 146 GLY A C 1
ATOM 708 O O . GLY A 1 111 ? -20.623 -15.736 29.665 1.00 24.75 146 GLY A O 1
ATOM 709 N N . ASP A 1 112 ? -18.393 -15.856 29.620 1.00 25.20 147 ASP A N 1
ATOM 710 C CA . ASP A 1 112 ? -18.208 -16.319 31.006 1.00 26.38 147 ASP A CA 1
ATOM 711 C C . ASP A 1 112 ? -18.380 -15.204 32.061 1.00 26.88 147 ASP A C 1
ATOM 712 O O . ASP A 1 112 ? -19.072 -15.365 33.085 1.00 27.94 147 ASP A O 1
ATOM 717 N N . SER A 1 113 ? -17.756 -14.067 31.783 1.00 26.38 148 SER A N 1
ATOM 718 C CA A SER A 1 113 ? -17.631 -12.990 32.756 1.00 25.64 148 SER A CA 1
ATOM 719 C CA B SER A 1 113 ? -17.685 -13.057 32.855 0.00 25.26 148 SER A CA 1
ATOM 720 C C . SER A 1 113 ? -18.710 -11.926 32.702 1.00 24.89 148 SER A C 1
ATOM 721 O O . SER A 1 113 ? -18.806 -11.108 33.629 1.00 24.68 148 SER A O 1
ATOM 726 N N . TYR A 1 114 ? -19.467 -11.886 31.607 1.00 22.32 149 TYR A N 1
ATOM 727 C CA . TYR A 1 114 ? -20.488 -10.885 31.400 1.00 21.63 149 TYR A CA 1
ATOM 728 C C . TYR A 1 114 ? -21.811 -11.607 31.173 1.00 19.38 149 TYR A C 1
ATOM 729 O O . TYR A 1 114 ? -22.735 -11.515 31.992 1.00 18.35 149 TYR A O 1
ATOM 738 N N . LEU A 1 115 ? -21.922 -12.320 30.043 1.00 17.04 150 LEU A N 1
ATOM 739 C CA . LEU A 1 115 ? -23.210 -12.960 29.763 1.00 16.24 150 LEU A CA 1
ATOM 740 C C . LEU A 1 115 ? -23.601 -13.976 30.840 1.00 15.55 150 LEU A C 1
ATOM 741 O O . LEU A 1 115 ? -24.751 -14.018 31.292 1.00 16.44 150 LEU A O 1
ATOM 746 N N . GLY A 1 116 ? -22.660 -14.824 31.235 1.00 16.59 151 GLY A N 1
ATOM 747 C CA . GLY A 1 116 ? -22.949 -15.844 32.248 1.00 17.13 151 GLY A CA 1
ATOM 748 C C . GLY A 1 116 ? -23.388 -15.264 33.606 1.00 16.26 151 GLY A C 1
ATOM 749 O O . GLY A 1 116 ? -24.181 -15.879 34.335 1.00 17.09 151 GLY A O 1
ATOM 750 N N . VAL A 1 117 ? -22.860 -14.099 33.967 1.00 16.63 152 VAL A N 1
ATOM 751 C CA . VAL A 1 117 ? -23.297 -13.444 35.213 1.00 16.22 152 VAL A CA 1
ATOM 752 C C . VAL A 1 117 ? -24.778 -12.989 35.043 1.00 16.70 152 VAL A C 1
ATOM 753 O O . VAL A 1 117 ? -25.649 -13.243 35.891 1.00 16.44 152 VAL A O 1
ATOM 757 N N . TYR A 1 118 ? -25.076 -12.346 33.916 1.00 16.27 153 TYR A N 1
ATOM 758 C CA . TYR A 1 118 ? -26.456 -11.960 33.633 1.00 15.98 153 TYR A CA 1
ATOM 759 C C . TYR A 1 118 ? -27.439 -13.105 33.644 1.00 15.59 153 TYR A C 1
ATOM 760 O O . TYR A 1 118 ? -28.581 -12.985 34.123 1.00 16.31 153 TYR A O 1
ATOM 769 N N . GLU A 1 119 ? -27.015 -14.242 33.112 1.00 15.75 154 GLU A N 1
ATOM 770 C CA . GLU A 1 119 ? -27.870 -15.414 33.159 1.00 16.04 154 GLU A CA 1
ATOM 771 C C . GLU A 1 119 ? -28.182 -15.832 34.603 1.00 15.80 154 GLU A C 1
ATOM 772 O O . GLU A 1 119 ? -29.349 -16.176 34.939 1.00 15.75 154 GLU A O 1
ATOM 778 N N . ASN A 1 120 ? -27.159 -15.804 35.452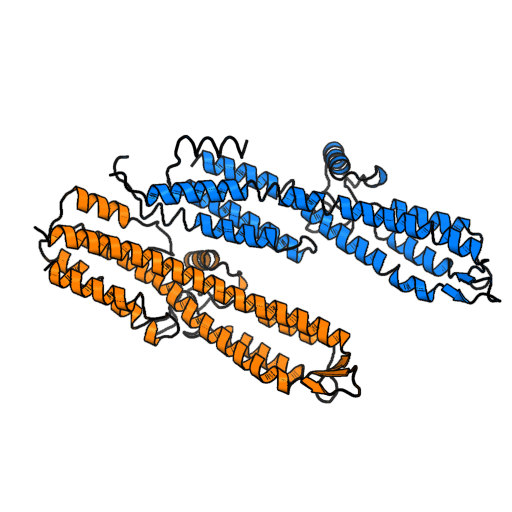 1.00 15.00 155 ASN A N 1
ATOM 779 C CA . ASN A 1 120 ? -27.352 -16.133 36.859 1.00 15.42 155 ASN A CA 1
ATOM 780 C C . ASN A 1 120 ? -28.270 -15.123 37.549 1.00 14.56 155 ASN A C 1
ATOM 781 O O . ASN A 1 120 ? -29.114 -15.493 38.374 1.00 14.89 155 ASN A O 1
ATOM 786 N N . VAL A 1 121 ? -28.088 -13.851 37.202 1.00 14.90 156 VAL A N 1
ATOM 787 C CA . VAL A 1 121 ? -28.928 -12.786 37.761 1.00 14.76 156 VAL A CA 1
ATOM 788 C C . VAL A 1 121 ? -30.391 -13.078 37.463 1.00 14.79 156 VAL A C 1
ATOM 789 O O . VAL A 1 121 ? -31.226 -13.038 38.345 1.00 15.34 156 VAL A O 1
ATOM 793 N N . VAL A 1 122 ? -30.710 -13.434 36.215 1.00 14.05 157 VAL A N 1
ATOM 794 C CA . VAL A 1 122 ? -32.106 -13.656 35.860 1.00 15.61 157 VAL A CA 1
ATOM 795 C C . VAL A 1 122 ? -32.661 -14.900 36.544 1.00 15.13 157 VAL A C 1
ATOM 796 O O . VAL A 1 122 ? -33.764 -14.880 37.064 1.00 16.42 157 VAL A O 1
ATOM 800 N N . ALA A 1 123 ? -31.896 -15.986 36.544 1.00 15.12 158 ALA A N 1
ATOM 801 C CA . ALA A 1 123 ? -32.417 -17.225 37.125 1.00 15.40 158 ALA A CA 1
ATOM 802 C C . ALA A 1 123 ? -32.683 -17.050 38.616 1.00 15.72 158 ALA A C 1
ATOM 803 O O . ALA A 1 123 ? -33.717 -17.457 39.120 1.00 15.82 158 ALA A O 1
ATOM 805 N N . VAL A 1 124 ? -31.741 -16.426 39.313 1.00 16.26 159 VAL A N 1
ATOM 806 C CA . VAL A 1 124 ? -31.920 -16.189 40.759 1.00 16.18 159 VAL A CA 1
ATOM 807 C C . VAL A 1 124 ? -33.124 -15.277 41.037 1.00 16.12 159 VAL A C 1
ATOM 808 O O . VAL A 1 124 ? -33.964 -15.597 41.866 1.00 16.74 159 VAL A O 1
ATOM 812 N N . TYR A 1 125 ? -33.214 -14.168 40.298 1.00 16.53 160 TYR A N 1
ATOM 813 C CA . TYR A 1 125 ? -34.344 -13.237 40.468 1.00 18.42 160 TYR A CA 1
ATOM 814 C C . TYR A 1 125 ? -35.673 -13.839 40.092 1.00 18.62 160 TYR A C 1
ATOM 815 O O . TYR A 1 125 ? -36.691 -13.515 40.713 1.00 19.38 160 TYR A O 1
ATOM 824 N N . THR A 1 126 ? -35.668 -14.702 39.074 1.00 19.22 161 THR A N 1
ATOM 825 C CA . THR A 1 126 ? -36.872 -15.440 38.652 1.00 20.47 161 THR A CA 1
ATOM 826 C C . THR A 1 126 ? -37.533 -16.205 39.792 1.00 19.79 161 THR A C 1
ATOM 827 O O . THR A 1 126 ? -38.738 -16.063 40.044 1.00 19.67 161 THR A O 1
ATOM 831 N N . ASP A 1 127 ? -36.735 -17.003 40.492 1.00 18.59 162 ASP A N 1
ATOM 832 C CA . ASP A 1 127 ? -37.241 -17.809 41.596 1.00 19.33 162 ASP A CA 1
ATOM 833 C C . ASP A 1 127 ? -37.624 -16.968 42.824 1.00 18.42 162 ASP A C 1
ATOM 834 O O . ASP A 1 127 ? -38.583 -17.292 43.514 1.00 18.43 162 ASP A O 1
ATOM 839 N N . PHE A 1 128 ? -36.870 -15.903 43.083 1.00 18.16 163 PHE A N 1
ATOM 840 C CA . PHE A 1 128 ? -37.208 -14.951 44.160 1.00 17.97 163 PHE A CA 1
ATOM 841 C C . PHE A 1 128 ? -38.567 -14.347 43.866 1.00 18.39 163 PHE A C 1
ATOM 842 O O . PHE A 1 128 ? -39.467 -14.334 44.725 1.00 17.39 163 PHE A O 1
ATOM 850 N N . TYR A 1 129 ? -38.739 -13.876 42.627 1.00 18.67 164 TYR A N 1
ATOM 851 C CA . TYR A 1 129 ? -39.974 -13.149 42.286 1.00 19.38 164 TYR A CA 1
ATOM 852 C C . TYR A 1 129 ? -41.153 -14.118 42.282 1.00 19.10 164 TYR A C 1
ATOM 853 O O . TYR A 1 129 ? -42.254 -13.737 42.680 1.00 19.10 164 TYR A O 1
ATOM 862 N N . GLN A 1 130 ? -40.929 -15.369 41.867 1.00 17.87 165 GLN A N 1
ATOM 863 C CA . GLN A 1 130 ? -41.976 -16.378 42.019 1.00 17.38 165 GLN A CA 1
ATOM 864 C C . GLN A 1 130 ? -42.434 -16.540 43.488 1.00 16.97 165 GLN A C 1
ATOM 865 O O . GLN A 1 130 ? -43.634 -16.668 43.784 1.00 17.72 165 GLN A O 1
ATOM 871 N N . ALA A 1 131 ? -41.475 -16.569 44.393 1.00 17.41 166 ALA A N 1
ATOM 872 C CA . ALA A 1 131 ? -41.789 -16.688 45.820 1.00 17.72 166 ALA A CA 1
ATOM 873 C C . ALA A 1 131 ? -42.676 -15.531 46.297 1.00 18.47 166 ALA A C 1
ATOM 874 O O . ALA A 1 131 ? -43.653 -15.767 47.051 1.00 19.65 166 ALA A O 1
ATOM 876 N N . PHE A 1 132 ? -42.375 -14.317 45.818 1.00 18.07 167 PHE A N 1
ATOM 877 C CA . PHE A 1 132 ? -43.184 -13.122 46.092 1.00 18.32 167 PHE A CA 1
ATOM 878 C C . PHE A 1 132 ? -44.600 -13.266 45.491 1.00 19.00 167 PHE A C 1
ATOM 879 O O . PHE A 1 132 ? -45.615 -12.998 46.170 1.00 18.12 167 PHE A O 1
ATOM 887 N N . SER A 1 133 ? -44.646 -13.656 44.212 1.00 17.79 168 SER A N 1
ATOM 888 C CA . SER A 1 133 ? -45.912 -13.915 43.529 1.00 19.82 168 SER A CA 1
ATOM 889 C C . SER A 1 133 ? -46.805 -14.897 44.290 1.00 19.50 168 SER A C 1
ATOM 890 O O . SER A 1 133 ? -48.026 -14.702 44.366 1.00 19.42 168 SER A O 1
ATOM 893 N N . ASP A 1 134 ? -46.181 -15.928 44.861 1.00 19.92 169 ASP A N 1
ATOM 894 C CA . ASP A 1 134 ? -46.903 -16.937 45.635 1.00 20.09 169 ASP A CA 1
ATOM 895 C C . ASP A 1 134 ? -47.554 -16.304 46.872 1.00 20.55 169 ASP A C 1
ATOM 896 O O . ASP A 1 134 ? -48.684 -16.654 47.218 1.00 21.55 169 ASP A O 1
ATOM 901 N N . ILE A 1 135 ? -46.866 -15.357 47.521 1.00 20.39 170 ILE A N 1
ATOM 902 C CA A ILE A 1 135 ? -47.471 -14.644 48.654 0.50 20.87 170 ILE A CA 1
ATOM 903 C CA B ILE A 1 135 ? -47.457 -14.613 48.647 0.50 20.77 170 ILE A CA 1
ATOM 904 C C . ILE A 1 135 ? -48.630 -13.761 48.170 1.00 20.91 170 ILE A C 1
ATOM 905 O O . ILE A 1 135 ? -49.708 -13.770 48.773 1.00 22.10 170 ILE A O 1
ATOM 914 N N . LEU A 1 136 ? -48.450 -13.040 47.067 1.00 20.56 171 LEU A N 1
ATOM 915 C CA . LEU A 1 136 ? -49.536 -12.193 46.586 1.00 21.58 171 LEU A CA 1
ATOM 916 C C . LEU A 1 136 ? -50.792 -13.018 46.338 1.00 21.05 171 LEU A C 1
ATOM 917 O O . LEU A 1 136 ? -51.895 -12.513 46.552 1.00 20.96 171 LEU A O 1
ATOM 922 N N . SER A 1 137 ? -50.624 -14.269 45.886 1.00 20.86 172 SER A N 1
ATOM 923 C CA . SER A 1 137 ? -51.764 -15.165 45.584 1.00 22.07 172 SER A CA 1
ATOM 924 C C . SER A 1 137 ? -52.623 -15.473 46.809 1.00 22.78 172 SER A C 1
ATOM 925 O O . SER A 1 137 ? -53.750 -15.914 46.655 1.00 22.96 172 SER A O 1
ATOM 928 N N . LYS A 1 138 ? -52.093 -15.237 48.019 1.00 21.98 173 LYS A N 1
ATOM 929 C CA . LYS A 1 138 ? -52.814 -15.541 49.257 1.00 24.06 173 LYS A CA 1
ATOM 930 C C . LYS A 1 138 ? -53.605 -14.343 49.751 1.00 24.48 173 LYS A C 1
ATOM 931 O O . LYS A 1 138 ? -54.353 -14.446 50.734 1.00 25.88 173 LYS A O 1
ATOM 937 N N . MET A 1 139 ? -53.436 -13.204 49.099 1.00 25.24 174 MET A N 1
ATOM 938 C CA . MET A 1 139 ? -53.947 -11.974 49.688 1.00 27.79 174 MET A CA 1
ATOM 939 C C . MET A 1 139 ? -55.453 -11.924 49.740 1.00 27.92 174 MET A C 1
ATOM 940 O O . MET A 1 139 ? -56.024 -11.423 50.721 1.00 27.70 174 MET A O 1
ATOM 945 N N . GLY A 1 140 ? -56.082 -12.522 48.732 1.00 28.51 175 GLY A N 1
ATOM 946 C CA . GLY A 1 140 ? -57.541 -12.657 48.690 1.00 29.49 175 GLY A CA 1
ATOM 947 C C . GLY A 1 140 ? -58.134 -13.207 49.972 1.00 29.45 175 GLY A C 1
ATOM 948 O O . GLY A 1 140 ? -59.139 -12.662 50.475 1.00 30.57 175 GLY A O 1
ATOM 949 N N . GLY A 1 141 ? -57.517 -14.267 50.503 1.00 29.41 176 GLY A N 1
ATOM 950 C CA . GLY A 1 141 ? -57.944 -14.930 51.737 1.00 28.72 176 GLY A CA 1
ATOM 951 C C . GLY A 1 141 ? -57.623 -14.180 53.022 1.00 28.23 176 GLY A C 1
ATOM 952 O O . GLY A 1 141 ? -58.094 -14.556 54.111 1.00 29.30 176 GLY A O 1
ATOM 953 N N . TRP A 1 142 ? -56.831 -13.119 52.911 1.00 26.21 177 TRP A N 1
ATOM 954 C CA . TRP A 1 142 ? -56.489 -12.309 54.081 1.00 25.23 177 TRP A CA 1
ATOM 955 C C . TRP A 1 142 ? -57.307 -11.028 54.150 1.00 25.37 177 TRP A C 1
ATOM 956 O O . TRP A 1 142 ? -57.078 -10.184 55.025 1.00 25.68 177 TRP A O 1
ATOM 967 N N . LEU A 1 143 ? -58.245 -10.875 53.212 1.00 24.77 178 LEU A N 1
ATOM 968 C CA . LEU A 1 143 ? -59.147 -9.738 53.235 1.00 25.95 178 LEU A CA 1
ATOM 969 C C . LEU A 1 143 ? -60.569 -10.226 53.453 1.00 25.71 178 LEU A C 1
ATOM 970 O O . LEU A 1 143 ? -61.139 -10.893 52.580 1.00 25.87 178 LEU A O 1
ATOM 975 N N . LEU A 1 144 ? -61.125 -9.874 54.612 1.00 26.21 179 LEU A N 1
ATOM 976 C CA . LEU A 1 144 ? -62.434 -10.350 55.027 1.00 27.48 179 LEU A CA 1
ATOM 977 C C . LEU A 1 144 ? -63.424 -9.196 55.148 1.00 27.31 179 LEU A C 1
ATOM 978 O O . LEU A 1 144 ? -63.016 -8.039 55.260 1.00 27.53 179 LEU A O 1
ATOM 983 N N . PRO A 1 145 ? -64.737 -9.506 55.134 1.00 28.19 180 PRO A N 1
ATOM 984 C CA . PRO A 1 145 ? -65.746 -8.483 55.442 1.00 28.42 180 PRO A CA 1
ATOM 985 C C . PRO A 1 145 ? -65.520 -7.848 56.818 1.00 29.24 180 PRO A C 1
ATOM 986 O O . PRO A 1 145 ? -65.113 -8.534 57.760 1.00 28.57 180 PRO A O 1
ATOM 990 N N . GLY A 1 146 ? -65.782 -6.548 56.929 1.00 30.33 181 GLY A N 1
ATOM 991 C CA . GLY A 1 146 ? -65.716 -5.867 58.223 1.00 31.77 181 GLY A CA 1
ATOM 992 C C . GLY A 1 146 ? -67.053 -6.037 58.924 1.00 32.97 181 GLY A C 1
ATOM 993 O O . GLY A 1 146 ? -67.900 -6.831 58.485 1.00 31.98 181 GLY A O 1
ATOM 994 N N . LYS A 1 147 ? -67.232 -5.293 60.012 1.00 34.19 182 LYS A N 1
ATOM 995 C CA . LYS A 1 147 ? -68.469 -5.311 60.807 1.00 36.40 182 LYS A CA 1
ATOM 996 C C . LYS A 1 147 ? -69.680 -4.776 60.024 1.00 36.23 182 LYS A C 1
ATOM 997 O O . LYS A 1 147 ? -70.817 -5.042 60.386 1.00 37.43 182 LYS A O 1
ATOM 1003 N N . ASP A 1 148 ? -69.423 -4.010 58.965 1.00 36.43 183 ASP A N 1
ATOM 1004 C CA . ASP A 1 148 ? -70.457 -3.439 58.091 1.00 36.59 183 ASP A CA 1
ATOM 1005 C C . ASP A 1 148 ? -69.885 -3.141 56.703 1.00 36.34 183 ASP A C 1
ATOM 1006 O O . ASP A 1 148 ? -68.729 -3.478 56.426 1.00 35.89 183 ASP A O 1
ATOM 1011 N N . GLY A 1 149 ? -70.674 -2.503 55.838 1.00 36.05 184 GLY A N 1
ATOM 1012 C CA . GLY A 1 149 ? -70.296 -2.317 54.435 1.00 36.35 184 GLY A CA 1
ATOM 1013 C C . GLY A 1 149 ? -69.275 -1.225 54.131 1.00 36.75 184 GLY A C 1
ATOM 1014 O O . GLY A 1 149 ? -68.905 -1.033 52.961 1.00 37.43 184 GLY A O 1
ATOM 1015 N N . ASN A 1 150 ? -68.844 -0.505 55.170 1.00 35.96 185 ASN A N 1
ATOM 1016 C CA . ASN A 1 150 ? -67.906 0.614 55.037 1.00 35.89 185 ASN A CA 1
ATOM 1017 C C . ASN A 1 150 ? -66.546 0.300 55.646 1.00 34.68 185 ASN A C 1
ATOM 1018 O O . ASN A 1 150 ? -65.669 1.177 55.728 1.00 35.37 185 ASN A O 1
ATOM 1023 N N . THR A 1 151 ? -66.398 -0.947 56.100 1.00 33.27 186 THR A N 1
ATOM 1024 C CA A THR A 1 151 ? -65.178 -1.406 56.773 0.50 32.29 186 THR A CA 1
ATOM 1025 C CA B THR A 1 151 ? -65.186 -1.398 56.780 0.50 32.06 186 THR A CA 1
ATOM 1026 C C . THR A 1 151 ? -64.746 -2.767 56.241 1.00 30.96 186 THR A C 1
ATOM 1027 O O . THR A 1 151 ? -65.564 -3.512 55.705 1.00 30.44 186 THR A O 1
ATOM 1034 N N . VAL A 1 152 ? -63.448 -3.065 56.360 1.00 30.35 187 VAL A N 1
ATOM 1035 C CA . VAL A 1 152 ? -62.885 -4.391 56.010 1.00 28.61 187 VAL A CA 1
ATOM 1036 C C . VAL A 1 152 ? -62.096 -4.966 57.195 1.00 28.31 187 VAL A C 1
ATOM 1037 O O . VAL A 1 152 ? -61.813 -4.258 58.164 1.00 27.76 187 VAL A O 1
ATOM 1041 N N . LYS A 1 153 ? -61.711 -6.237 57.112 1.00 26.98 188 LYS A N 1
ATOM 1042 C CA . LYS A 1 153 ? -60.794 -6.816 58.099 1.00 27.78 188 LYS A CA 1
ATOM 1043 C C . LYS A 1 153 ? -59.598 -7.385 57.343 1.00 27.28 188 LYS A C 1
ATOM 1044 O O . LYS A 1 153 ? -59.775 -8.260 56.484 1.00 27.26 188 LYS A O 1
ATOM 1050 N N . LEU A 1 154 ? -58.399 -6.873 57.636 1.00 27.14 189 LEU A N 1
ATOM 1051 C CA . LEU A 1 154 ? -57.199 -7.380 56.985 0.50 26.30 189 LEU A CA 1
ATOM 1052 C C . LEU A 1 154 ? -56.395 -8.235 57.936 1.00 26.67 189 LEU A C 1
ATOM 1053 O O . LEU A 1 154 ? -56.074 -7.819 59.056 1.00 26.63 189 LEU A O 1
ATOM 1058 N N . ASP A 1 155 ? -56.066 -9.438 57.497 1.00 26.59 190 ASP A N 1
ATOM 1059 C CA . ASP A 1 155 ? -55.170 -10.297 58.266 1.00 27.30 190 ASP A CA 1
ATOM 1060 C C . ASP A 1 155 ? -53.722 -9.806 58.190 1.00 27.26 190 ASP A C 1
ATOM 1061 O O . ASP A 1 155 ? -52.879 -10.407 57.522 1.00 27.43 190 ASP A O 1
ATOM 1066 N N . VAL A 1 156 ? -53.447 -8.704 58.894 1.00 27.39 191 VAL A N 1
ATOM 1067 C CA . VAL A 1 156 ? -52.125 -8.084 58.880 1.00 27.69 191 VAL A CA 1
ATOM 1068 C C . VAL A 1 156 ? -51.044 -9.010 59.431 1.00 28.35 191 VAL A C 1
ATOM 1069 O O . VAL A 1 156 ? -49.881 -8.920 59.045 1.00 28.79 191 VAL A O 1
ATOM 1073 N N . THR A 1 157 ? -51.432 -9.888 60.350 1.00 28.77 192 THR A N 1
ATOM 1074 C CA . THR A 1 157 ? -50.471 -10.768 60.995 1.00 29.44 192 THR A CA 1
ATOM 1075 C C . THR A 1 157 ? -49.992 -11.846 60.018 1.00 28.66 192 THR A C 1
ATOM 1076 O O . THR A 1 157 ? -48.786 -12.029 59.841 1.00 28.80 192 THR A O 1
ATOM 1080 N N . SER A 1 158 ? -50.929 -12.508 59.337 1.00 27.83 193 SER A N 1
ATOM 1081 C CA . SER A 1 158 ? -50.550 -13.563 58.380 1.00 27.91 193 SER A CA 1
ATOM 1082 C C . SER A 1 158 ? -49.729 -12.963 57.243 1.00 26.54 193 SER A C 1
ATOM 1083 O O . SER A 1 158 ? -48.714 -13.532 56.831 1.00 27.17 193 SER A O 1
ATOM 1086 N N . LEU A 1 159 ? -50.146 -11.786 56.775 1.00 26.36 194 LEU A N 1
ATOM 1087 C CA . LEU A 1 159 ? -49.445 -11.119 55.674 1.00 25.22 194 LEU A CA 1
ATOM 1088 C C . LEU A 1 159 ? -48.019 -10.730 56.079 1.00 25.61 194 LEU A C 1
ATOM 1089 O O . LEU A 1 159 ? -47.060 -11.038 55.363 1.00 24.56 194 LEU A O 1
ATOM 1094 N N . LYS A 1 160 ? -47.885 -10.045 57.217 1.00 24.81 195 LYS A N 1
ATOM 1095 C CA . LYS A 1 160 ? -46.557 -9.613 57.693 1.00 26.48 195 LYS A CA 1
ATOM 1096 C C . LYS A 1 160 ? -45.639 -10.815 57.926 1.00 26.11 195 LYS A C 1
ATOM 1097 O O . LYS A 1 160 ? -44.450 -10.776 57.564 1.00 26.81 195 LYS A O 1
ATOM 1103 N N . ASN A 1 161 ? -46.185 -11.877 58.516 1.00 26.52 196 ASN A N 1
ATOM 1104 C CA . ASN A 1 161 ? -45.409 -13.097 58.777 1.00 28.21 196 ASN A CA 1
ATOM 1105 C C . ASN A 1 161 ? -44.843 -13.705 57.498 1.00 28.12 196 ASN A C 1
ATOM 1106 O O . ASN A 1 161 ? -43.650 -14.052 57.427 1.00 27.77 196 ASN A O 1
ATOM 1111 N N . ASP A 1 162 ? -45.697 -13.810 56.482 1.00 28.08 197 ASP A N 1
ATOM 1112 C CA . ASP A 1 162 ? -45.263 -14.336 55.182 1.00 28.01 197 ASP A CA 1
ATOM 1113 C C . ASP A 1 162 ? -44.190 -13.482 54.501 1.00 26.54 197 ASP A C 1
ATOM 1114 O O . ASP A 1 162 ? -43.204 -14.021 53.982 1.00 26.18 197 ASP A O 1
ATOM 1119 N N . LEU A 1 163 ? -44.354 -12.160 54.537 1.00 26.28 198 LEU A N 1
ATOM 1120 C CA . LEU A 1 163 ? -43.340 -11.249 53.990 1.00 25.50 198 LEU A CA 1
ATOM 1121 C C . LEU A 1 163 ? -42.024 -11.350 54.763 1.00 26.42 198 LEU A C 1
ATOM 1122 O O . LEU A 1 163 ? -40.944 -11.470 54.154 1.00 25.86 198 LEU A O 1
ATOM 1127 N N . ASN A 1 164 ? -42.110 -11.285 56.096 1.00 27.38 199 ASN A N 1
ATOM 1128 C CA . ASN A 1 164 ? -40.895 -11.413 56.926 1.00 28.61 199 ASN A CA 1
ATOM 1129 C C . ASN A 1 164 ? -40.155 -12.727 56.674 1.00 28.79 199 ASN A C 1
ATOM 1130 O O . ASN A 1 164 ? -38.924 -12.751 56.608 1.00 30.06 199 ASN A O 1
ATOM 1135 N N . SER A 1 165 ? -40.906 -13.807 56.498 1.00 29.04 200 SER A N 1
ATOM 1136 C CA . SER A 1 165 ? -40.324 -15.102 56.145 1.00 29.18 200 SER A CA 1
ATOM 1137 C C . SER A 1 165 ? -39.569 -15.078 54.804 1.00 29.02 200 SER A C 1
ATOM 1138 O O . SER A 1 165 ? -38.485 -15.666 54.673 1.00 28.14 200 SER A O 1
ATOM 1141 N N . LEU A 1 166 ? -40.145 -14.392 53.814 1.00 27.86 201 LEU A N 1
ATOM 1142 C CA . LEU A 1 166 ? -39.491 -14.243 52.511 1.00 27.87 201 LEU A CA 1
ATOM 1143 C C . LEU A 1 166 ? -38.233 -13.383 52.644 1.00 27.31 201 LEU A C 1
ATOM 1144 O O . LEU A 1 166 ? -37.175 -13.715 52.104 1.00 26.78 201 LEU A O 1
ATOM 1149 N N . VAL A 1 167 ? -38.352 -12.284 53.386 1.00 26.88 202 VAL A N 1
ATOM 1150 C CA . VAL A 1 167 ? -37.196 -11.457 53.693 1.00 27.81 202 VAL A CA 1
ATOM 1151 C C . VAL A 1 167 ? -36.115 -12.298 54.362 1.00 27.70 202 VAL A C 1
ATOM 1152 O O . VAL A 1 167 ? -34.938 -12.263 53.946 1.00 27.99 202 VAL A O 1
ATOM 1156 N N . ASN A 1 168 ? -36.505 -13.064 55.379 1.00 28.58 203 ASN A N 1
ATOM 1157 C CA A ASN A 1 168 ? -35.524 -13.840 56.130 0.50 28.90 203 ASN A CA 1
ATOM 1158 C CA B ASN A 1 168 ? -35.545 -13.860 56.136 0.50 29.14 203 ASN A CA 1
ATOM 1159 C C . ASN A 1 168 ? -34.801 -14.804 55.199 1.00 28.95 203 ASN A C 1
ATOM 1160 O O . ASN A 1 168 ? -33.569 -14.821 55.178 1.00 29.29 203 ASN A O 1
ATOM 1169 N N . LYS A 1 169 ? -35.567 -15.545 54.387 1.00 28.45 204 LYS A N 1
ATOM 1170 C CA . LYS A 1 169 ? -35.004 -16.498 53.430 1.00 28.43 204 LYS A CA 1
ATOM 1171 C C . LYS A 1 169 ? -33.975 -15.862 52.478 1.00 27.78 204 LYS A C 1
ATOM 1172 O O . LYS A 1 169 ? -32.884 -16.416 52.243 1.00 27.19 204 LYS A O 1
ATOM 1178 N N . TYR A 1 170 ? -34.335 -14.711 51.910 1.00 27.56 205 TYR A N 1
ATOM 1179 C CA . TYR A 1 170 ? -33.515 -14.109 50.864 1.00 27.26 205 TYR A CA 1
ATOM 1180 C C . TYR A 1 170 ? -32.477 -13.112 51.406 1.00 27.86 205 TYR A C 1
ATOM 1181 O O . TYR A 1 170 ? -31.739 -12.484 50.634 1.00 27.27 205 TYR A O 1
ATOM 1190 N N . ASN A 1 171 ? -32.431 -12.988 52.738 1.00 27.97 206 ASN A N 1
ATOM 1191 C CA . ASN A 1 171 ? -31.402 -12.199 53.414 1.00 29.15 206 ASN A CA 1
ATOM 1192 C C . ASN A 1 171 ? -30.167 -13.042 53.717 1.00 28.99 206 ASN A C 1
ATOM 1193 O O . ASN A 1 171 ? -29.130 -12.516 54.132 1.00 29.96 206 ASN A O 1
ATOM 1198 N N . GLN A 1 172 ? -30.298 -14.351 53.513 1.00 28.53 207 GLN A N 1
ATOM 1199 C CA A GLN A 1 172 ? -29.193 -15.291 53.656 0.50 28.20 207 GLN A CA 1
ATOM 1200 C CA B GLN A 1 172 ? -29.179 -15.265 53.669 0.50 28.45 207 GLN A CA 1
ATOM 1201 C C . GLN A 1 172 ? -28.271 -15.193 52.436 1.00 27.79 207 GLN A C 1
ATOM 1202 O O . GLN A 1 172 ? -28.604 -14.513 51.438 1.00 27.78 207 GLN A O 1
ATOM 1213 N N . ILE A 1 173 ? -27.107 -15.837 52.521 1.00 26.24 208 ILE A N 1
ATOM 1214 C CA A ILE A 1 173 ? -26.157 -15.851 51.413 0.50 25.52 208 ILE A CA 1
ATOM 1215 C CA B ILE A 1 173 ? -26.132 -15.857 51.430 0.50 25.48 208 ILE A CA 1
ATOM 1216 C C . ILE A 1 173 ? -25.902 -17.302 50.972 1.00 25.51 208 ILE A C 1
ATOM 1217 O O . ILE A 1 173 ? -25.211 -18.076 51.633 1.00 25.41 208 ILE A O 1
ATOM 1226 N N . ASN A 1 174 ? -26.495 -17.666 49.841 1.00 25.08 209 ASN A N 1
ATOM 1227 C CA . ASN A 1 174 ? -26.394 -19.007 49.315 1.00 24.97 209 ASN A CA 1
ATOM 1228 C C . ASN A 1 174 ? -26.816 -18.937 47.850 1.00 25.56 209 ASN A C 1
ATOM 1229 O O . ASN A 1 174 ? -27.041 -17.853 47.330 1.00 25.14 209 ASN A O 1
ATOM 1234 N N . SER A 1 175 ? -26.915 -20.080 47.190 1.00 26.74 210 SER A N 1
ATOM 1235 C CA . SER A 1 175 ? -27.272 -20.064 45.768 1.00 28.22 210 SER A CA 1
ATOM 1236 C C . SER A 1 175 ? -28.701 -19.545 45.432 1.00 28.03 210 SER A C 1
ATOM 1237 O O . SER A 1 175 ? -28.968 -19.217 44.277 1.00 28.78 210 SER A O 1
ATOM 1240 N N . ASN A 1 176 ? -29.611 -19.479 46.411 1.00 28.13 211 ASN A N 1
ATOM 1241 C CA . ASN A 1 176 ? -30.951 -18.868 46.201 1.00 27.35 211 ASN A CA 1
ATOM 1242 C C . ASN A 1 176 ? -30.943 -17.347 46.169 1.00 25.74 211 ASN A C 1
ATOM 1243 O O . ASN A 1 176 ? -31.936 -16.714 45.801 1.00 25.90 211 ASN A O 1
ATOM 1248 N N . THR A 1 177 ? -29.848 -16.749 46.629 1.00 22.25 212 THR A N 1
ATOM 1249 C CA . THR A 1 177 ? -29.883 -15.339 46.934 1.00 21.29 212 THR A CA 1
ATOM 1250 C C . THR A 1 177 ? -28.789 -14.556 46.225 1.00 18.84 212 THR A C 1
ATOM 1251 O O . THR A 1 177 ? -28.936 -13.350 46.043 1.00 19.80 212 THR A O 1
ATOM 1255 N N . VAL A 1 178 ? -27.725 -15.237 45.796 1.00 17.64 213 VAL A N 1
ATOM 1256 C CA . VAL A 1 178 ? -26.536 -14.527 45.264 1.00 17.48 213 VAL A CA 1
ATOM 1257 C C . VAL A 1 178 ? -26.608 -14.322 43.755 1.00 16.94 213 VAL A C 1
ATOM 1258 O O . VAL A 1 178 ? -26.683 -15.303 43.007 1.00 16.79 213 VAL A O 1
ATOM 1262 N N . LEU A 1 179 ? -26.600 -13.054 43.361 1.00 15.52 214 LEU A N 1
ATOM 1263 C CA . LEU A 1 179 ? -26.626 -12.635 41.940 1.00 16.05 214 LEU A CA 1
ATOM 1264 C C . LEU A 1 179 ? -25.222 -12.678 41.334 1.00 16.24 214 LEU A C 1
ATOM 1265 O O . LEU A 1 179 ? -25.037 -13.029 40.164 1.00 15.85 214 LEU A O 1
ATOM 1270 N N . PHE A 1 180 ? -24.230 -12.227 42.104 1.00 16.79 215 PHE A N 1
ATOM 1271 C CA . PHE A 1 180 ? -22.856 -12.265 41.627 1.00 16.30 215 PHE A CA 1
ATOM 1272 C C . PHE A 1 180 ? -21.921 -12.433 42.835 1.00 16.96 215 PHE A C 1
ATOM 1273 O O . PHE A 1 180 ? -22.140 -11.787 43.872 1.00 17.57 215 PHE A O 1
ATOM 1281 N N . PRO A 1 181 ? -20.890 -13.273 42.696 1.00 17.24 216 PRO A N 1
ATOM 1282 C CA . PRO A 1 181 ? -20.633 -14.168 41.554 1.00 17.83 216 PRO A CA 1
ATOM 1283 C C . PRO A 1 181 ? -21.638 -15.311 41.408 1.00 18.40 216 PRO A C 1
ATOM 1284 O O . PRO A 1 181 ? -22.348 -15.664 42.350 1.00 18.60 216 PRO A O 1
ATOM 1288 N N . ALA A 1 182 ? -21.680 -15.895 40.211 1.00 18.76 217 ALA A N 1
ATOM 1289 C CA . ALA A 1 182 ? -22.392 -17.138 40.021 1.00 19.91 217 ALA A CA 1
ATOM 1290 C C . ALA A 1 182 ? -21.809 -18.210 40.942 1.00 22.09 217 ALA A C 1
ATOM 1291 O O . ALA A 1 182 ? -20.580 -18.259 41.141 1.00 23.05 217 ALA A O 1
ATOM 1293 N N . GLN A 1 183 ? -22.700 -19.018 41.510 1.00 23.67 218 GLN A N 1
ATOM 1294 C CA . GLN A 1 183 ? -22.369 -20.037 42.504 1.00 26.41 218 GLN A CA 1
ATOM 1295 C C . GLN A 1 183 ? -22.365 -21.445 41.914 1.00 29.53 218 GLN A C 1
ATOM 1296 O O . GLN A 1 183 ? -23.045 -21.702 40.918 1.00 30.92 218 GLN A O 1
ATOM 1302 N N . SER A 1 184 ? -21.603 -22.340 42.549 1.00 32.23 219 SER A N 1
ATOM 1303 C CA . SER A 1 184 ? -21.526 -23.770 42.181 1.00 35.28 219 SER A CA 1
ATOM 1304 C C . SER A 1 184 ? -20.658 -24.528 43.180 1.00 36.46 219 SER A C 1
ATOM 1305 O O . SER A 1 184 ? -19.691 -23.969 43.728 1.00 36.74 219 SER A O 1
ATOM 1308 N N . GLY A 1 185 ? -20.977 -25.802 43.400 1.00 38.07 220 GLY A N 1
ATOM 1309 C CA . GLY A 1 185 ? -20.273 -26.589 44.428 1.00 39.00 220 GLY A CA 1
ATOM 1310 C C . GLY A 1 185 ? -20.735 -26.213 45.830 1.00 39.64 220 GLY A C 1
ATOM 1311 O O . GLY A 1 185 ? -21.744 -25.513 45.984 1.00 40.33 220 GLY A O 1
ATOM 1312 N N . SER A 1 186 ? -20.004 -26.650 46.858 1.00 39.99 221 SER A N 1
ATOM 1313 C CA . SER A 1 186 ? -20.518 -26.501 48.235 1.00 39.70 221 SER A CA 1
ATOM 1314 C C . SER A 1 186 ? -20.056 -25.249 48.994 1.00 39.08 221 SER A C 1
ATOM 1315 O O . SER A 1 186 ? -20.528 -24.990 50.113 1.00 40.35 221 SER A O 1
ATOM 1318 N N . GLY A 1 187 ? -19.185 -24.452 48.382 1.00 36.79 222 GLY A N 1
ATOM 1319 C CA . GLY A 1 187 ? -18.739 -23.206 49.021 1.00 34.37 222 GLY A CA 1
ATOM 1320 C C . GLY A 1 187 ? -19.594 -21.996 48.666 1.00 32.13 222 GLY A C 1
ATOM 1321 O O . GLY A 1 187 ? -20.681 -22.138 48.089 1.00 32.85 222 GLY A O 1
ATOM 1322 N N . VAL A 1 188 ? -19.126 -20.809 49.050 1.00 29.13 223 VAL A N 1
ATOM 1323 C CA . VAL A 1 188 ? -19.670 -19.548 48.525 1.00 26.20 223 VAL A CA 1
ATOM 1324 C C . VAL A 1 188 ? -18.541 -18.866 47.759 1.00 24.98 223 VAL A C 1
ATOM 1325 O O . VAL A 1 188 ? -17.485 -18.564 48.327 1.00 23.71 223 VAL A O 1
ATOM 1329 N N . LYS A 1 189 ? -18.729 -18.663 46.460 1.00 23.17 224 LYS A N 1
ATOM 1330 C CA . LYS A 1 189 ? -17.736 -17.931 45.679 1.00 23.28 224 LYS A CA 1
ATOM 1331 C C . LYS A 1 189 ? -17.988 -16.453 45.921 1.00 22.25 224 LYS A C 1
ATOM 1332 O O . LYS A 1 189 ? -19.125 -15.995 45.844 1.00 22.50 224 LYS A O 1
ATOM 1338 N N . VAL A 1 190 ? -16.927 -15.720 46.231 1.00 21.56 225 VAL A N 1
ATOM 1339 C CA . VAL A 1 190 ? -17.036 -14.302 46.575 1.00 21.13 225 VAL A CA 1
ATOM 1340 C C . VAL A 1 190 ? -16.088 -13.486 45.716 1.00 21.07 225 VAL A C 1
ATOM 1341 O O . VAL A 1 190 ? -15.169 -14.046 45.083 1.00 22.27 225 VAL A O 1
ATOM 1345 N N . ALA A 1 191 ? -16.312 -12.175 45.665 1.00 20.74 226 ALA A N 1
ATOM 1346 C CA . ALA A 1 191 ? -15.462 -11.269 44.905 1.00 21.14 226 ALA A CA 1
ATOM 1347 C C . ALA A 1 191 ? -14.826 -10.201 45.793 1.00 21.35 226 ALA A C 1
ATOM 1348 O O . ALA A 1 191 ? -15.154 -10.065 46.974 1.00 20.59 226 ALA A O 1
ATOM 1350 N N . THR A 1 192 ? -13.896 -9.452 45.207 1.00 22.44 227 THR A N 1
ATOM 1351 C CA . THR A 1 192 ? -13.335 -8.308 45.904 1.00 24.03 227 THR A CA 1
ATOM 1352 C C . THR A 1 192 ? -14.437 -7.281 45.995 1.00 24.41 227 THR A C 1
ATOM 1353 O O . THR A 1 192 ? -15.373 -7.295 45.173 1.00 23.30 227 THR A O 1
ATOM 1357 N N . GLU A 1 193 ? -14.349 -6.400 46.987 1.00 24.62 228 GLU A N 1
ATOM 1358 C CA . GLU A 1 193 ? -15.333 -5.314 47.117 1.00 25.44 228 GLU A CA 1
ATOM 1359 C C . GLU A 1 193 ? -15.471 -4.511 45.817 1.00 25.03 228 GLU A C 1
ATOM 1360 O O . GLU A 1 193 ? -16.592 -4.139 45.413 1.00 24.25 228 GLU A O 1
ATOM 1366 N N . ALA A 1 194 ? -14.333 -4.257 45.168 1.00 23.87 229 ALA A N 1
ATOM 1367 C CA . ALA A 1 194 ? -14.305 -3.418 43.995 1.00 24.18 229 ALA A CA 1
ATOM 1368 C C . ALA A 1 194 ? -15.064 -4.101 42.867 1.00 24.08 229 ALA A C 1
ATOM 1369 O O . ALA A 1 194 ? -15.837 -3.440 42.167 1.00 23.71 229 ALA A O 1
ATOM 1371 N N . GLU A 1 195 ? -14.884 -5.419 42.735 1.00 23.03 230 GLU A N 1
ATOM 1372 C CA . GLU A 1 195 ? -15.536 -6.155 41.642 1.00 24.06 230 GLU A CA 1
ATOM 1373 C C . GLU A 1 195 ? -17.041 -6.249 41.886 1.00 22.56 230 GLU A C 1
ATOM 1374 O O . GLU A 1 195 ? -17.846 -6.064 40.958 1.00 21.98 230 GLU A O 1
ATOM 1380 N N . ALA A 1 196 ? -17.400 -6.542 43.137 1.00 21.70 231 ALA A N 1
ATOM 1381 C CA . ALA A 1 196 ? -18.799 -6.533 43.560 1.00 21.23 231 ALA A CA 1
ATOM 1382 C C . ALA A 1 196 ? -19.494 -5.171 43.357 1.00 20.87 231 ALA A C 1
ATOM 1383 O O . ALA A 1 196 ? -20.609 -5.119 42.857 1.00 19.36 231 ALA A O 1
ATOM 1385 N N . ARG A 1 197 ? -18.847 -4.057 43.741 1.00 20.42 232 ARG A N 1
ATOM 1386 C CA . ARG A 1 197 ? -19.465 -2.749 43.521 1.00 21.68 232 ARG A CA 1
ATOM 1387 C C . ARG A 1 197 ? -19.632 -2.430 42.036 1.00 21.15 232 ARG A C 1
ATOM 1388 O O . ARG A 1 197 ? -20.583 -1.765 41.655 1.00 21.58 232 ARG A O 1
ATOM 1396 N N . GLN A 1 198 ? -18.719 -2.932 41.206 1.00 22.07 233 GLN A N 1
ATOM 1397 C CA . GLN A 1 198 ? -18.816 -2.708 39.773 1.00 23.43 233 GLN A CA 1
ATOM 1398 C C . GLN A 1 198 ? -20.104 -3.378 39.269 1.00 21.61 233 GLN A C 1
ATOM 1399 O O . GLN A 1 198 ? -20.859 -2.792 38.518 1.00 21.06 233 GLN A O 1
ATOM 1405 N N . TRP A 1 199 ? -20.357 -4.608 39.712 1.00 20.76 234 TRP A N 1
ATOM 1406 C CA . TRP A 1 199 ? -21.610 -5.280 39.318 1.00 19.55 234 TRP A CA 1
ATOM 1407 C C . TRP A 1 199 ? -22.854 -4.616 39.922 1.00 20.04 234 TRP A C 1
ATOM 1408 O O . TRP A 1 199 ? -23.904 -4.568 39.294 1.00 18.61 234 TRP A O 1
ATOM 1419 N N . LEU A 1 200 ? -22.740 -4.108 41.154 1.00 20.36 235 LEU A N 1
ATOM 1420 C CA . LEU A 1 200 ? -23.841 -3.391 41.780 1.00 21.07 235 LEU A CA 1
ATOM 1421 C C . LEU A 1 200 ? -24.269 -2.193 40.903 1.00 22.20 235 LEU A C 1
ATOM 1422 O O . LEU A 1 200 ? -25.458 -1.942 40.666 1.00 23.23 235 LEU A O 1
ATOM 1427 N N . SER A 1 201 ? -23.275 -1.464 40.418 1.00 22.61 236 SER A N 1
ATOM 1428 C CA . SER A 1 201 ? -23.506 -0.317 39.565 1.00 23.79 236 SER A CA 1
ATOM 1429 C C . SER A 1 201 ? -24.081 -0.770 38.208 1.00 23.84 236 SER A C 1
ATOM 1430 O O . SER A 1 201 ? -25.085 -0.223 37.728 1.00 23.67 236 SER A O 1
ATOM 1433 N N . GLU A 1 202 ? -23.450 -1.789 37.613 1.00 22.87 237 GLU A N 1
ATOM 1434 C CA . GLU A 1 202 ? -23.905 -2.349 36.326 1.00 22.15 237 GLU A CA 1
ATOM 1435 C C . GLU A 1 202 ? -25.376 -2.767 36.372 1.00 21.55 237 GLU A C 1
ATOM 1436 O O . GLU A 1 202 ? -26.127 -2.563 35.397 1.00 21.81 237 GLU A O 1
ATOM 1442 N N . LEU A 1 203 ? -25.783 -3.366 37.482 1.00 20.60 238 LEU A N 1
ATOM 1443 C CA . LEU A 1 203 ? -27.161 -3.869 37.624 1.00 20.40 238 LEU A CA 1
ATOM 1444 C C . LEU A 1 203 ? -28.167 -2.820 38.113 1.00 21.17 238 LEU A C 1
ATOM 1445 O O . LEU A 1 203 ? -29.380 -3.078 38.121 1.00 20.97 238 LEU A O 1
ATOM 1450 N N . ASN A 1 204 ? -27.652 -1.649 38.500 1.00 22.46 239 ASN A N 1
ATOM 1451 C CA . ASN A 1 204 ? -28.484 -0.552 39.012 1.00 22.97 239 ASN A CA 1
ATOM 1452 C C . ASN A 1 204 ? -29.235 -0.947 40.283 1.00 22.30 239 ASN A C 1
ATOM 1453 O O . ASN A 1 204 ? -30.403 -0.575 40.497 1.00 23.17 239 ASN A O 1
ATOM 1458 N N . LEU A 1 205 ? -28.562 -1.711 41.137 1.00 21.15 240 LEU A N 1
ATOM 1459 C CA . LEU A 1 205 ? -29.192 -2.194 42.358 1.00 20.82 240 LEU A CA 1
ATOM 1460 C C . LEU A 1 205 ? -28.848 -1.254 43.529 1.00 21.17 240 LEU A C 1
ATOM 1461 O O . LEU A 1 205 ? -27.799 -0.604 43.493 1.00 21.72 240 LEU A O 1
ATOM 1466 N N . PRO A 1 206 ? -29.718 -1.186 44.554 1.00 21.45 241 PRO A N 1
ATOM 1467 C CA . PRO A 1 206 ? -29.377 -0.292 45.681 1.00 21.76 241 PRO A CA 1
ATOM 1468 C C . PRO A 1 206 ? -28.216 -0.808 46.494 1.00 21.51 241 PRO A C 1
ATOM 1469 O O . PRO A 1 206 ? -27.869 -1.991 46.422 1.00 20.31 241 PRO A O 1
ATOM 1473 N N . ASN A 1 207 ? -27.624 0.071 47.300 1.00 20.27 242 ASN A N 1
ATOM 1474 C CA . ASN A 1 207 ? -26.449 -0.303 48.106 1.00 20.71 242 ASN A CA 1
ATOM 1475 C C . ASN A 1 207 ? -26.635 -1.473 49.085 1.00 19.50 242 ASN A C 1
ATOM 1476 O O . ASN A 1 207 ? -25.657 -2.123 49.458 1.00 20.72 242 ASN A O 1
ATOM 1481 N N . SER A 1 208 ? -27.877 -1.721 49.522 1.00 20.07 243 SER A N 1
ATOM 1482 C CA . SER A 1 208 ? -28.172 -2.767 50.494 1.00 20.38 243 SER A CA 1
ATOM 1483 C C . SER A 1 208 ? -27.916 -4.166 49.905 1.00 19.70 243 SER A C 1
ATOM 1484 O O . SER A 1 208 ? -27.799 -5.134 50.669 1.00 21.59 243 SER A O 1
ATOM 1487 N N . CYS A 1 209 ? -27.828 -4.226 48.571 1.00 19.17 244 CYS A N 1
ATOM 1488 C CA . CYS A 1 209 ? -27.581 -5.483 47.848 1.00 19.23 244 CYS A CA 1
ATOM 1489 C C . CYS A 1 209 ? -26.135 -5.956 47.929 1.00 19.40 244 CYS A C 1
ATOM 1490 O O . CYS A 1 209 ? -25.854 -7.131 47.644 1.00 19.78 244 CYS A O 1
ATOM 1493 N N . LEU A 1 210 ? -25.233 -5.048 48.303 1.00 19.52 245 LEU A N 1
ATOM 1494 C CA . LEU A 1 210 ? -23.826 -5.393 48.444 1.00 20.38 245 LEU A CA 1
ATOM 1495 C C . LEU A 1 210 ? -23.623 -5.938 49.844 1.00 21.50 245 LEU A C 1
ATOM 1496 O O . LEU A 1 210 ? -23.912 -5.241 50.838 1.00 22.56 245 LEU A O 1
ATOM 1501 N N . LYS A 1 211 ? -23.187 -7.195 49.934 1.00 20.88 246 LYS A N 1
ATOM 1502 C CA . LYS A 1 211 ? -22.988 -7.846 51.218 1.00 21.64 246 LYS A CA 1
ATOM 1503 C C . LYS A 1 211 ? -21.621 -8.487 51.384 1.00 21.59 246 LYS A C 1
ATOM 1504 O O . LYS A 1 211 ? -21.076 -9.074 50.454 1.00 21.77 246 LYS A O 1
ATOM 1510 N N . SER A 1 212 ? -21.050 -8.327 52.578 1.00 22.16 247 SER A N 1
ATOM 1511 C CA A SER A 1 212 ? -19.820 -9.024 52.924 0.25 21.15 247 SER A CA 1
ATOM 1512 C CA B SER A 1 212 ? -19.821 -9.025 52.922 0.25 21.53 247 SER A CA 1
ATOM 1513 C CA C SER A 1 212 ? -19.827 -9.023 52.967 0.50 22.37 247 SER A CA 1
ATOM 1514 C C . SER A 1 212 ? -20.113 -10.496 53.212 1.00 21.77 247 SER A C 1
ATOM 1515 O O . SER A 1 212 ? -21.141 -10.840 53.807 1.00 21.92 247 SER A O 1
ATOM 1522 N N . TYR A 1 213 ? -19.219 -11.374 52.755 1.00 20.90 248 TYR A N 1
ATOM 1523 C CA . TYR A 1 213 ? -19.284 -12.781 53.118 1.00 20.32 248 TYR A CA 1
ATOM 1524 C C . TYR A 1 213 ? -17.846 -13.301 53.180 1.00 20.86 248 TYR A C 1
ATOM 1525 O O . TYR A 1 213 ? -17.149 -13.338 52.174 1.00 20.67 248 TYR A O 1
ATOM 1534 N N . GLY A 1 214 ? -17.392 -13.667 54.378 1.00 20.61 249 GLY A N 1
ATOM 1535 C CA . GLY A 1 214 ? -16.048 -14.253 54.522 1.00 21.50 249 GLY A CA 1
ATOM 1536 C C . GLY A 1 214 ? -14.938 -13.368 53.961 1.00 21.43 249 GLY A C 1
ATOM 1537 O O . GLY A 1 214 ? -14.846 -12.199 54.302 1.00 22.84 249 GLY A O 1
ATOM 1538 N N . SER A 1 215 ? -14.108 -13.905 53.068 1.00 22.21 250 SER A N 1
ATOM 1539 C CA . SER A 1 215 ? -12.972 -13.139 52.520 1.00 23.78 250 SER A CA 1
ATOM 1540 C C . SER A 1 215 ? -13.331 -12.104 51.428 1.00 23.25 250 SER A C 1
ATOM 1541 O O . SER A 1 215 ? -12.446 -11.448 50.833 1.00 23.72 250 SER A O 1
ATOM 1544 N N . GLY A 1 216 ? -14.625 -11.945 51.146 1.00 22.45 251 GLY A N 1
ATOM 1545 C CA . GLY A 1 216 ? -15.003 -11.039 50.064 1.00 20.89 251 GLY A CA 1
ATOM 1546 C C . GLY A 1 216 ? -16.411 -10.515 50.114 1.00 20.28 251 GLY A C 1
ATOM 1547 O O . GLY A 1 216 ? -16.969 -10.326 51.202 1.00 19.74 251 GLY A O 1
ATOM 1548 N N . TYR A 1 217 ? -16.978 -10.313 48.923 1.00 19.40 252 TYR A N 1
ATOM 1549 C CA . TYR A 1 217 ? -18.280 -9.661 48.797 1.00 19.67 252 TYR A CA 1
ATOM 1550 C C . TYR A 1 217 ? -19.143 -10.334 47.757 1.00 19.72 252 TYR A C 1
ATOM 1551 O O . TYR A 1 217 ? -18.659 -11.000 46.853 1.00 18.98 252 TYR A O 1
ATOM 1560 N N . VAL A 1 218 ? -20.452 -10.159 47.948 1.00 18.80 253 VAL A N 1
ATOM 1561 C CA . VAL A 1 218 ? -21.428 -10.681 46.973 1.00 18.68 253 VAL A CA 1
ATOM 1562 C C . VAL A 1 218 ? -22.472 -9.607 46.717 1.00 18.78 253 VAL A C 1
ATOM 1563 O O . VAL A 1 218 ? -22.572 -8.620 47.473 1.00 18.99 253 VAL A O 1
ATOM 1567 N N . VAL A 1 219 ? -23.233 -9.797 45.636 1.00 18.02 254 VAL A N 1
ATOM 1568 C CA . VAL A 1 219 ? -24.396 -8.955 45.315 1.00 17.23 254 VAL A CA 1
ATOM 1569 C C . VAL A 1 219 ? -25.614 -9.846 45.415 1.00 17.61 254 VAL A C 1
ATOM 1570 O O . VAL A 1 219 ? -25.629 -10.943 44.850 1.00 17.52 254 VAL A O 1
ATOM 1574 N N . THR A 1 220 ? -26.639 -9.387 46.128 1.00 17.03 255 THR A N 1
ATOM 1575 C CA . THR A 1 220 ? -27.804 -10.232 46.406 1.00 17.94 255 THR A CA 1
ATOM 1576 C C . THR A 1 220 ? -29.077 -9.547 45.897 1.00 18.34 255 THR A C 1
ATOM 1577 O O . THR A 1 220 ? -29.025 -8.419 45.406 1.00 18.58 255 THR A O 1
ATOM 1581 N N . VAL A 1 221 ? -30.219 -10.230 46.035 1.00 19.76 256 VAL A N 1
ATOM 1582 C CA . VAL A 1 221 ? -31.517 -9.640 45.622 1.00 19.84 256 VAL A CA 1
ATOM 1583 C C . VAL A 1 221 ? -31.897 -8.430 46.511 1.00 20.63 256 VAL A C 1
ATOM 1584 O O . VAL A 1 221 ? -31.465 -8.346 47.686 1.00 21.51 256 VAL A O 1
ATOM 1588 N N . ASP A 1 222 ? -32.725 -7.533 45.961 1.00 20.99 257 ASP A N 1
ATOM 1589 C CA . ASP A 1 222 ? -33.175 -6.318 46.675 1.00 21.99 257 ASP A CA 1
ATOM 1590 C C . ASP A 1 222 ? -34.400 -6.641 47.537 1.00 22.73 257 ASP A C 1
ATOM 1591 O O . ASP A 1 222 ? -35.458 -6.995 47.019 1.00 23.49 257 ASP A O 1
ATOM 1596 N N . LEU A 1 223 ? -34.242 -6.528 48.851 1.00 22.98 258 LEU A N 1
ATOM 1597 C CA . LEU A 1 223 ? -35.342 -6.808 49.790 1.00 23.65 258 LEU A CA 1
ATOM 1598 C C . LEU A 1 223 ? -36.044 -5.527 50.260 1.00 25.37 258 LEU A C 1
ATOM 1599 O O . LEU A 1 223 ? -37.066 -5.591 50.952 1.00 24.33 258 LEU A O 1
ATOM 1604 N N . THR A 1 224 ? -35.524 -4.367 49.864 1.00 26.27 259 THR A N 1
ATOM 1605 C CA . THR A 1 224 ? -36.073 -3.107 50.401 1.00 28.16 259 THR A CA 1
ATOM 1606 C C . THR A 1 224 ? -37.600 -2.882 50.199 1.00 27.73 259 THR A C 1
ATOM 1607 O O . THR A 1 224 ? -38.269 -2.433 51.144 1.00 28.20 259 THR A O 1
ATOM 1611 N N . PRO A 1 225 ? -38.164 -3.220 49.011 1.00 26.82 260 PRO A N 1
ATOM 1612 C CA . PRO A 1 225 ? -39.636 -3.058 48.939 1.00 25.95 260 PRO A CA 1
ATOM 1613 C C . PRO A 1 225 ? -40.426 -3.981 49.877 1.00 25.62 260 PRO A C 1
ATOM 1614 O O . PRO A 1 225 ? -41.464 -3.548 50.399 1.00 25.24 260 PRO A O 1
ATOM 1618 N N . LEU A 1 226 ? -39.955 -5.209 50.098 1.00 24.48 261 LEU A N 1
ATOM 1619 C CA . LEU A 1 226 ? -40.582 -6.114 51.066 1.00 24.44 261 LEU A CA 1
ATOM 1620 C C . LEU A 1 226 ? -40.501 -5.547 52.483 1.00 25.02 261 LEU A C 1
ATOM 1621 O O . LEU A 1 226 ? -41.453 -5.656 53.266 1.00 25.70 261 LEU A O 1
ATOM 1626 N N . GLN A 1 227 ? -39.347 -4.981 52.807 1.00 25.41 262 GLN A N 1
ATOM 1627 C CA . GLN A 1 227 ? -39.134 -4.446 54.135 1.00 26.29 262 GLN A CA 1
ATOM 1628 C C . GLN A 1 227 ? -40.023 -3.218 54.349 1.00 26.49 262 GLN A C 1
ATOM 1629 O O . GLN A 1 227 ? -40.587 -3.042 55.432 1.00 27.68 262 GLN A O 1
ATOM 1635 N N . LYS A 1 228 ? -40.164 -2.399 53.307 1.00 26.48 263 LYS A N 1
ATOM 1636 C CA . LYS A 1 228 ? -41.087 -1.250 53.282 1.00 26.96 263 LYS A CA 1
ATOM 1637 C C . LYS A 1 228 ? -42.545 -1.704 53.473 1.00 26.88 263 LYS A C 1
ATOM 1638 O O . LYS A 1 228 ? -43.296 -1.102 54.246 1.00 26.88 263 LYS A O 1
ATOM 1644 N N . MET A 1 229 ? -42.945 -2.770 52.775 1.00 25.06 264 MET A N 1
ATOM 1645 C CA . MET A 1 229 ? -44.289 -3.334 52.938 1.00 24.96 264 MET A CA 1
ATOM 1646 C C . MET A 1 229 ? -44.581 -3.668 54.389 1.00 25.74 264 MET A C 1
ATOM 1647 O O . MET A 1 229 ? -45.635 -3.312 54.912 1.00 25.70 264 MET A O 1
ATOM 1652 N N . VAL A 1 230 ? -43.646 -4.370 55.022 1.00 26.06 265 VAL A N 1
ATOM 1653 C CA . VAL A 1 230 ? -43.774 -4.750 56.416 1.00 27.53 265 VAL A CA 1
ATOM 1654 C C . VAL A 1 230 ? -43.863 -3.508 57.321 1.00 28.55 265 VAL A C 1
ATOM 1655 O O . VAL A 1 230 ? -44.708 -3.452 58.217 1.00 28.52 265 VAL A O 1
ATOM 1659 N N . GLN A 1 231 ? -43.024 -2.510 57.064 1.00 29.70 266 GLN A N 1
ATOM 1660 C CA . GLN A 1 231 ? -43.137 -1.219 57.781 1.00 31.19 266 GLN A CA 1
ATOM 1661 C C . GLN A 1 231 ? -44.516 -0.540 57.670 1.00 31.04 266 GLN A C 1
ATOM 1662 O O . GLN A 1 231 ? -45.061 -0.032 58.663 1.00 30.86 266 GLN A O 1
ATOM 1668 N N . ASP A 1 232 ? -45.073 -0.514 56.457 1.00 30.32 267 ASP A N 1
ATOM 1669 C CA . ASP A 1 232 ? -46.356 0.132 56.226 1.00 30.26 267 ASP A CA 1
ATOM 1670 C C . ASP A 1 232 ? -47.504 -0.647 56.888 1.00 30.09 267 ASP A C 1
ATOM 1671 O O . ASP A 1 232 ? -48.492 -0.047 57.312 1.00 30.29 267 ASP A O 1
ATOM 1676 N N . ILE A 1 233 ? -47.362 -1.972 56.973 1.00 29.47 268 ILE A N 1
ATOM 1677 C CA . ILE A 1 233 ? -48.315 -2.825 57.691 1.00 29.81 268 ILE A CA 1
ATOM 1678 C C . ILE A 1 233 ? -48.343 -2.449 59.185 1.00 30.37 268 ILE A C 1
ATOM 1679 O O . ILE A 1 233 ? -49.422 -2.252 59.740 1.00 29.74 268 ILE A O 1
ATOM 1684 N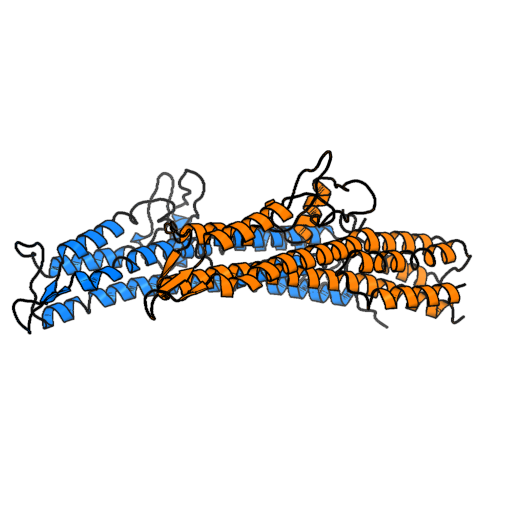 N . ASP A 1 234 ? -47.167 -2.320 59.801 1.00 30.95 269 ASP A N 1
ATOM 1685 C CA . ASP A 1 234 ? -47.078 -1.949 61.236 1.00 32.43 269 ASP A CA 1
ATOM 1686 C C . ASP A 1 234 ? -47.618 -0.537 61.473 1.00 32.93 269 ASP A C 1
ATOM 1687 O O . ASP A 1 234 ? -48.157 -0.235 62.550 1.00 33.35 269 ASP A O 1
ATOM 1692 N N . GLY A 1 235 ? -47.474 0.314 60.456 1.00 33.36 270 GLY A N 1
ATOM 1693 C CA . GLY A 1 235 ? -47.975 1.687 60.485 1.00 34.41 270 GLY A CA 1
ATOM 1694 C C . GLY A 1 235 ? -49.486 1.797 60.559 1.00 35.23 270 GLY A C 1
ATOM 1695 O O . GLY A 1 235 ? -50.005 2.825 60.999 1.00 35.50 270 GLY A O 1
ATOM 1696 N N . LEU A 1 236 ? -50.195 0.747 60.137 1.00 35.47 271 LEU A N 1
ATOM 1697 C CA . LEU A 1 236 ? -51.664 0.754 60.162 1.00 36.38 271 LEU A CA 1
ATOM 1698 C C . LEU A 1 236 ? -52.214 0.692 61.594 1.00 37.28 271 LEU A C 1
ATOM 1699 O O . LEU A 1 236 ? -53.380 1.035 61.838 1.00 37.36 271 LEU A O 1
ATOM 1704 N N . GLY A 1 237 ? -51.371 0.250 62.524 1.00 38.32 272 GLY A N 1
ATOM 1705 C CA . GLY A 1 237 ? -51.743 0.153 63.936 1.00 39.24 272 GLY A CA 1
ATOM 1706 C C . GLY A 1 237 ? -51.804 -1.284 64.401 1.00 39.98 272 GLY A C 1
ATOM 1707 O O . GLY A 1 237 ? -51.779 -2.208 63.587 1.00 39.83 272 GLY A O 1
ATOM 1708 N N . ALA A 1 238 ? -51.882 -1.464 65.720 1.00 40.74 273 ALA A N 1
ATOM 1709 C CA . ALA A 1 238 ? -51.937 -2.787 66.340 1.00 41.12 273 ALA A CA 1
ATOM 1710 C C . ALA A 1 238 ? -53.181 -3.594 65.945 1.00 41.45 273 ALA A C 1
ATOM 1711 O O . ALA A 1 238 ? -54.307 -3.081 65.982 1.00 41.47 273 ALA A O 1
ATOM 1713 N N . PRO A 1 239 ? -52.980 -4.867 65.564 1.00 42.13 274 PRO A N 1
ATOM 1714 C CA . PRO A 1 239 ? -54.095 -5.784 65.323 1.00 42.44 274 PRO A CA 1
ATOM 1715 C C . PRO A 1 239 ? -55.014 -5.953 66.544 1.00 43.24 274 PRO A C 1
ATOM 1716 O O . PRO A 1 239 ? -54.627 -5.606 67.673 1.00 43.26 274 PRO A O 1
ATOM 1720 N N . GLY A 1 240 ? -56.220 -6.466 66.307 1.00 43.44 275 GLY A N 1
ATOM 1721 C CA . GLY A 1 240 ? -57.160 -6.813 67.380 1.00 44.22 275 GLY A CA 1
ATOM 1722 C C . GLY A 1 240 ? -56.854 -8.161 68.018 1.00 44.56 275 GLY A C 1
ATOM 1723 O O . GLY A 1 240 ? -55.768 -8.717 67.819 1.00 44.80 275 GLY A O 1
ATOM 1724 N N . LYS A 1 241 ? -57.815 -8.690 68.779 1.00 44.95 276 LYS A N 1
ATOM 1725 C CA . LYS A 1 241 ? -57.623 -9.931 69.555 1.00 45.11 276 LYS A CA 1
ATOM 1726 C C . LYS A 1 241 ? -57.466 -11.172 68.669 1.00 44.84 276 LYS A C 1
ATOM 1727 O O . LYS A 1 241 ? -56.880 -12.181 69.083 1.00 44.94 276 LYS A O 1
ATOM 1733 N N . ASP A 1 242 ? -57.985 -11.080 67.444 1.00 44.36 277 ASP A N 1
ATOM 1734 C CA . ASP A 1 242 ? -57.918 -12.170 66.470 1.00 43.73 277 ASP A CA 1
ATOM 1735 C C . ASP A 1 242 ? -56.667 -12.111 65.576 1.00 42.94 277 ASP A C 1
ATOM 1736 O O . ASP A 1 242 ? -56.538 -12.914 64.653 1.00 43.08 277 ASP A O 1
ATOM 1741 N N . SER A 1 243 ? -55.764 -11.166 65.872 1.00 42.00 278 SER A N 1
ATOM 1742 C CA . SER A 1 243 ? -54.536 -10.902 65.088 1.00 40.57 278 SER A CA 1
ATOM 1743 C C . SER A 1 243 ? -54.788 -10.152 63.766 1.00 39.44 278 SER A C 1
ATOM 1744 O O . SER A 1 243 ? -53.839 -9.857 63.020 1.00 39.05 278 SER A O 1
ATOM 1747 N N . LYS A 1 244 ? -56.056 -9.837 63.503 1.00 37.51 279 LYS A N 1
ATOM 1748 C CA . LYS A 1 244 ? -56.458 -9.120 62.292 1.00 36.65 279 LYS A CA 1
ATOM 1749 C C . LYS A 1 244 ? -56.776 -7.656 62.609 1.00 35.88 279 LYS A C 1
ATOM 1750 O O . LYS A 1 244 ? -56.939 -7.286 63.774 1.00 36.16 279 LYS A O 1
ATOM 1756 N N . LEU A 1 245 ? -56.845 -6.819 61.578 1.00 34.79 280 LEU A N 1
ATOM 1757 C CA . LEU A 1 245 ? -57.087 -5.401 61.778 1.00 34.33 280 LEU A CA 1
ATOM 1758 C C . LEU A 1 245 ? -58.332 -4.925 61.030 1.00 34.22 280 LEU A C 1
ATOM 1759 O O . LEU A 1 245 ? -58.395 -4.978 59.800 1.00 32.71 280 LEU A O 1
ATOM 1764 N N . GLU A 1 246 ? -59.322 -4.457 61.787 1.00 34.57 281 GLU A N 1
ATOM 1765 C CA . GLU A 1 246 ? -60.491 -3.807 61.210 1.00 35.18 281 GLU A CA 1
ATOM 1766 C C . GLU A 1 246 ? -60.119 -2.394 60.722 1.00 34.37 281 GLU A C 1
ATOM 1767 O O . GLU A 1 246 ? -59.436 -1.653 61.436 1.00 34.35 281 GLU A O 1
ATOM 1773 N N . MET A 1 247 ? -60.567 -2.034 59.514 1.00 33.74 282 MET A N 1
ATOM 1774 C CA A MET A 1 247 ? -60.198 -0.773 58.856 0.50 33.82 282 MET A CA 1
ATOM 1775 C CA B MET A 1 247 ? -60.189 -0.774 58.876 0.50 33.78 282 MET A CA 1
ATOM 1776 C C . MET A 1 247 ? -61.360 -0.187 58.094 1.00 33.78 282 MET A C 1
ATOM 1777 O O . MET A 1 247 ? -62.089 -0.918 57.430 1.00 33.61 282 MET A O 1
ATOM 1786 N N . ASP A 1 248 ? -61.516 1.137 58.158 1.00 34.43 283 ASP A N 1
ATOM 1787 C CA . ASP A 1 248 ? -62.457 1.844 57.284 1.00 35.05 283 ASP A CA 1
ATOM 1788 C C . ASP A 1 248 ? -61.999 1.676 55.825 1.00 34.22 283 ASP A C 1
ATOM 1789 O O . ASP A 1 248 ? -60.790 1.556 55.547 1.00 34.16 283 ASP A O 1
ATOM 1794 N N . ASN A 1 249 ? -62.952 1.630 54.904 1.00 33.70 284 ASN A N 1
ATOM 1795 C CA . ASN A 1 249 ? -62.647 1.425 53.486 1.00 33.43 284 ASN A CA 1
ATOM 1796 C C . ASN A 1 249 ? -61.601 2.400 52.907 1.00 32.75 284 ASN A C 1
ATOM 1797 O O . ASN A 1 249 ? -60.681 1.971 52.201 1.00 32.12 284 ASN A O 1
ATOM 1802 N N . ALA A 1 250 ? -61.724 3.692 53.223 1.00 31.70 285 ALA A N 1
ATOM 1803 C CA . ALA A 1 250 ? -60.737 4.685 52.746 1.00 31.02 285 ALA A CA 1
ATOM 1804 C C . ALA A 1 250 ? -59.296 4.370 53.195 1.00 30.63 285 ALA A C 1
ATOM 1805 O O . ALA A 1 250 ? -58.355 4.482 52.407 1.00 30.05 285 ALA A O 1
ATOM 1807 N N . LYS A 1 251 ? -59.135 3.983 54.459 1.00 30.16 286 LYS A N 1
ATOM 1808 C CA . LYS A 1 251 ? -57.841 3.590 55.006 1.00 30.02 286 LYS A CA 1
ATOM 1809 C C . LYS A 1 251 ? -57.280 2.335 54.331 1.00 29.91 286 LYS A C 1
ATOM 1810 O O . LYS A 1 251 ? -56.065 2.224 54.090 1.00 29.80 286 LYS A O 1
ATOM 1816 N N . TYR A 1 252 ? -58.165 1.387 54.051 1.00 29.24 287 TYR A N 1
ATOM 1817 C CA . TYR A 1 252 ? -57.738 0.156 53.411 1.00 28.31 287 TYR A CA 1
ATOM 1818 C C . TYR A 1 252 ? -57.252 0.478 52.008 1.00 28.35 287 TYR A C 1
ATOM 1819 O O . TYR A 1 252 ? -56.215 -0.031 51.567 1.00 27.95 287 TYR A O 1
ATOM 1828 N N . GLN A 1 253 ? -58.019 1.311 51.314 1.00 28.75 288 GLN A N 1
ATOM 1829 C CA . GLN A 1 253 ? -57.696 1.703 49.941 1.00 29.18 288 GLN A CA 1
ATOM 1830 C C . GLN A 1 253 ? -56.357 2.428 49.873 1.00 28.63 288 GLN A C 1
ATOM 1831 O O . GLN A 1 253 ? -55.541 2.151 49.001 1.00 28.37 288 GLN A O 1
ATOM 1837 N N . ALA A 1 254 ? -56.127 3.341 50.815 1.00 28.57 289 ALA A N 1
ATOM 1838 C CA . ALA A 1 254 ? -54.871 4.084 50.860 1.00 28.41 289 ALA A CA 1
ATOM 1839 C C . ALA A 1 254 ? -53.694 3.130 51.141 1.00 28.50 289 ALA A C 1
ATOM 1840 O O . ALA A 1 254 ? -52.638 3.249 50.514 1.00 28.78 289 ALA A O 1
ATOM 1842 N N . TRP A 1 255 ? -53.896 2.171 52.041 1.00 27.66 290 TRP A N 1
ATOM 1843 C CA . TRP A 1 255 ? -52.871 1.162 52.324 1.00 26.73 290 TRP A CA 1
ATOM 1844 C C . TRP A 1 255 ? -52.618 0.308 51.073 1.00 26.67 290 TRP A C 1
ATOM 1845 O O . TRP A 1 255 ? -51.462 0.031 50.717 1.00 26.34 290 TRP A O 1
ATOM 1856 N N . GLN A 1 256 ? -53.696 -0.088 50.402 1.00 26.50 291 GLN A N 1
ATOM 1857 C CA . GLN A 1 256 ? -53.569 -0.958 49.216 1.00 27.19 291 GLN A CA 1
ATOM 1858 C C . GLN A 1 256 ? -52.755 -0.284 48.109 1.00 26.63 291 GLN A C 1
ATOM 1859 O O . GLN A 1 256 ? -51.946 -0.937 47.431 1.00 26.62 291 GLN A O 1
ATOM 1865 N N . SER A 1 257 ? -52.969 1.025 47.948 1.00 26.22 292 SER A N 1
ATOM 1866 C CA A SER A 1 257 ? -52.252 1.808 46.949 0.25 26.20 292 SER A CA 1
ATOM 1867 C CA B SER A 1 257 ? -52.249 1.803 46.945 0.25 26.02 292 SER A CA 1
ATOM 1868 C CA C SER A 1 257 ? -52.245 1.831 46.967 0.50 26.45 292 SER A CA 1
ATOM 1869 C C . SER A 1 257 ? -50.753 1.802 47.253 1.00 26.05 292 SER A C 1
ATOM 1870 O O . SER A 1 257 ? -49.927 1.637 46.347 1.00 25.81 292 SER A O 1
ATOM 1877 N N . GLY A 1 258 ? -50.405 1.969 48.534 1.00 26.46 293 GLY A N 1
ATOM 1878 C CA . GLY A 1 258 ? -49.010 1.921 48.960 1.00 26.38 293 GLY A CA 1
ATOM 1879 C C . GLY A 1 258 ? -48.375 0.559 48.737 1.00 26.11 293 GLY A C 1
ATOM 1880 O O . GLY A 1 258 ? -47.204 0.483 48.364 1.00 26.16 293 GLY A O 1
ATOM 1881 N N . PHE A 1 259 ? -49.140 -0.503 48.998 1.00 25.31 294 PHE A N 1
ATOM 1882 C CA . PHE A 1 259 ? -48.644 -1.877 48.844 1.00 25.44 294 PHE A CA 1
ATOM 1883 C C . PHE A 1 259 ? -48.345 -2.129 47.364 1.00 25.87 294 PHE A C 1
ATOM 1884 O O . PHE A 1 259 ? -47.242 -2.601 47.024 1.00 26.83 294 PHE A O 1
ATOM 1892 N N . LYS A 1 260 ? -49.294 -1.772 46.494 1.00 26.08 295 LYS A N 1
ATOM 1893 C CA . LYS A 1 260 ? -49.135 -1.909 45.040 1.00 26.58 295 LYS A CA 1
ATOM 1894 C C . LYS A 1 260 ? -47.909 -1.174 44.510 1.00 26.68 295 LYS A C 1
ATOM 1895 O O . LYS A 1 260 ? -47.163 -1.706 43.680 1.00 26.65 295 LYS A O 1
ATOM 1901 N N . ALA A 1 261 ? -47.687 0.047 45.010 1.00 26.38 296 ALA A N 1
ATOM 1902 C CA . ALA A 1 261 ? -46.488 0.846 44.679 1.00 26.42 296 ALA A CA 1
ATOM 1903 C C . ALA A 1 261 ? -45.194 0.076 44.936 1.00 26.28 296 ALA A C 1
ATOM 1904 O O . ALA A 1 261 ? -44.220 0.196 44.168 1.00 26.21 296 ALA A O 1
ATOM 1906 N N . GLN A 1 262 ? -45.169 -0.662 46.049 1.00 25.50 297 GLN A N 1
ATOM 1907 C CA . GLN A 1 262 ? -43.991 -1.466 46.401 1.00 25.72 297 GLN A CA 1
ATOM 1908 C C . GLN A 1 262 ? -43.890 -2.714 45.527 1.00 25.82 297 GLN A C 1
ATOM 1909 O O . GLN A 1 262 ? -42.781 -3.128 45.156 1.00 25.71 297 GLN A O 1
ATOM 1915 N N . GLU A 1 263 ? -45.038 -3.292 45.184 1.00 25.20 298 GLU A N 1
ATOM 1916 C CA . GLU A 1 263 ? -45.025 -4.408 44.227 1.00 26.23 298 GLU A CA 1
ATOM 1917 C C . GLU A 1 263 ? -44.430 -3.904 42.902 1.00 26.51 298 GLU A C 1
ATOM 1918 O O . GLU A 1 263 ? -43.588 -4.581 42.283 1.00 26.87 298 GLU A O 1
ATOM 1924 N N . GLU A 1 264 ? -44.842 -2.703 42.498 1.00 26.56 299 GLU A N 1
ATOM 1925 C CA . GLU A 1 264 ? -44.322 -2.064 41.286 1.00 26.85 299 GLU A CA 1
ATOM 1926 C C . GLU A 1 264 ? -42.812 -1.858 41.325 1.00 26.53 299 GLU A C 1
ATOM 1927 O O . GLU A 1 264 ? -42.137 -1.989 40.294 1.00 25.73 299 GLU A O 1
ATOM 1933 N N . ASN A 1 265 ? -42.282 -1.542 42.503 1.00 25.66 300 ASN A N 1
ATOM 1934 C CA . ASN A 1 265 ? -40.844 -1.352 42.657 1.00 26.03 300 ASN A CA 1
ATOM 1935 C C . ASN A 1 265 ? -40.080 -2.633 42.337 1.00 25.64 300 ASN A C 1
ATOM 1936 O O . ASN A 1 265 ? -39.109 -2.608 41.585 1.00 25.67 300 ASN A O 1
ATOM 1941 N N . MET A 1 266 ? -40.547 -3.747 42.901 1.00 25.54 301 MET A N 1
ATOM 1942 C CA . MET A 1 266 ? -39.950 -5.060 42.638 1.00 26.61 301 MET A CA 1
ATOM 1943 C C . MET A 1 266 ? -40.088 -5.477 41.181 1.00 25.95 301 MET A C 1
ATOM 1944 O O . MET A 1 266 ? -39.137 -5.987 40.572 1.00 24.67 301 MET A O 1
ATOM 1949 N N . LYS A 1 267 ? -41.270 -5.247 40.628 1.00 24.89 302 LYS A N 1
ATOM 1950 C CA . LYS A 1 267 ? -41.506 -5.483 39.203 1.00 25.27 302 LYS A CA 1
ATOM 1951 C C . LYS A 1 267 ? -40.521 -4.687 38.332 1.00 24.85 302 LYS A C 1
ATOM 1952 O O . LYS A 1 267 ? -39.956 -5.229 37.367 1.00 25.03 302 LYS A O 1
ATOM 1958 N N . THR A 1 268 ? -40.287 -3.414 38.690 1.00 23.75 303 THR A N 1
ATOM 1959 C CA . THR A 1 268 ? -39.403 -2.534 37.932 1.00 23.56 303 THR A CA 1
ATOM 1960 C C . THR A 1 268 ? -37.961 -3.051 37.995 1.00 22.43 303 THR A C 1
ATOM 1961 O O . THR A 1 268 ? -37.267 -3.084 36.965 1.00 21.94 303 THR A O 1
ATOM 1965 N N . THR A 1 269 ? -37.530 -3.454 39.195 1.00 21.19 304 THR A N 1
ATOM 1966 C CA . THR A 1 269 ? -36.194 -4.033 39.382 1.00 20.39 304 THR A CA 1
ATOM 1967 C C . THR A 1 269 ? -35.988 -5.249 38.482 1.00 20.40 304 THR A C 1
ATOM 1968 O O . THR A 1 269 ? -34.974 -5.335 37.795 1.00 20.33 304 THR A O 1
ATOM 1972 N N . LEU A 1 270 ? -36.940 -6.177 38.510 1.00 20.67 305 LEU A N 1
ATOM 1973 C CA . LEU A 1 270 ? -36.836 -7.385 37.696 1.00 20.78 305 LEU A CA 1
ATOM 1974 C C . LEU A 1 270 ? -36.776 -7.026 36.217 1.00 20.89 305 LEU A C 1
ATOM 1975 O O . LEU A 1 270 ? -36.006 -7.609 35.464 1.00 19.92 305 LEU A O 1
ATOM 1980 N N . GLN A 1 271 ? -37.627 -6.087 35.809 1.00 20.90 306 GLN A N 1
ATOM 1981 C CA . GLN A 1 271 ? -37.635 -5.578 34.428 1.00 22.24 306 GLN A CA 1
ATOM 1982 C C . GLN A 1 271 ? -36.289 -5.000 33.981 1.00 20.64 306 GLN A C 1
ATOM 1983 O O . GLN A 1 271 ? -35.816 -5.309 32.888 1.00 20.97 306 GLN A O 1
ATOM 1989 N N . THR A 1 272 ? -35.683 -4.144 34.803 1.00 19.91 307 THR A N 1
ATOM 1990 C CA . THR A 1 272 ? -34.355 -3.613 34.492 1.00 20.79 307 THR A CA 1
ATOM 1991 C C . THR A 1 272 ? -33.389 -4.758 34.244 1.00 20.12 307 THR A C 1
ATOM 1992 O O . THR A 1 272 ? -32.650 -4.753 33.258 1.00 20.33 307 THR A O 1
ATOM 1996 N N . LEU A 1 273 ? -33.407 -5.742 35.144 1.00 18.66 308 LEU A N 1
ATOM 1997 C CA . LEU A 1 273 ? -32.433 -6.834 35.102 1.00 17.26 308 LEU A CA 1
ATOM 1998 C C . LEU A 1 273 ? -32.652 -7.714 33.877 1.00 16.95 308 LEU A C 1
ATOM 1999 O O . LEU A 1 273 ? -31.679 -8.077 33.219 1.00 16.41 308 LEU A O 1
ATOM 2004 N N . THR A 1 274 ? -33.907 -8.018 33.551 1.00 16.35 309 THR A N 1
ATOM 2005 C CA A THR A 1 274 ? -34.152 -8.886 32.381 0.50 15.45 309 THR A CA 1
ATOM 2006 C CA B THR A 1 274 ? -34.193 -8.878 32.403 0.50 16.80 309 THR A CA 1
ATOM 2007 C C . THR A 1 274 ? -33.808 -8.152 31.092 1.00 15.37 309 THR A C 1
ATOM 2008 O O . THR A 1 274 ? -33.259 -8.734 30.170 1.00 16.08 309 THR A O 1
ATOM 2015 N N . GLN A 1 275 ? -34.096 -6.849 31.024 1.00 15.93 310 GLN A N 1
ATOM 2016 C CA . GLN A 1 275 ? -33.693 -6.055 29.858 1.00 16.11 310 GLN A CA 1
ATOM 2017 C C . GLN A 1 275 ? -32.179 -6.010 29.722 1.00 15.95 310 GLN A C 1
ATOM 2018 O O . GLN A 1 275 ? -31.648 -6.129 28.616 1.00 16.13 310 GLN A O 1
ATOM 2024 N N . LYS A 1 276 ? -31.466 -5.834 30.839 1.00 16.43 311 LYS A N 1
ATOM 2025 C CA . LYS A 1 276 ? -30.022 -5.775 30.773 1.00 16.03 311 LYS A CA 1
ATOM 2026 C C . LYS A 1 276 ? -29.438 -7.126 30.334 1.00 15.53 311 LYS A C 1
ATOM 2027 O O . LYS A 1 276 ? -28.476 -7.154 29.570 1.00 14.99 311 LYS A O 1
ATOM 2033 N N . TYR A 1 277 ? -30.020 -8.212 30.853 1.00 14.18 312 TYR A N 1
ATOM 2034 C CA . TYR A 1 277 ? -29.662 -9.576 30.378 1.00 14.13 312 TYR A CA 1
ATOM 2035 C C . TYR A 1 277 ? -29.845 -9.634 28.855 1.00 13.84 312 TYR A C 1
ATOM 2036 O O . TYR A 1 277 ? -28.967 -10.048 28.103 1.00 14.34 312 TYR A O 1
ATOM 2045 N N . SER A 1 278 ? -31.029 -9.240 28.393 1.00 14.28 313 SER A N 1
ATOM 2046 C CA . SER A 1 278 ? -31.289 -9.301 26.953 1.00 14.35 313 SER A CA 1
ATOM 2047 C C . SER A 1 278 ? -30.244 -8.556 26.127 1.00 14.51 313 SER A C 1
ATOM 2048 O O . SER A 1 278 ? -29.825 -9.020 25.055 1.00 15.12 313 SER A O 1
ATOM 2051 N N . ASN A 1 279 ? -29.853 -7.372 26.592 1.00 15.21 314 ASN A N 1
ATOM 2052 C CA . ASN A 1 279 ? -28.812 -6.599 25.906 1.00 15.72 314 ASN A CA 1
ATOM 2053 C C . ASN A 1 279 ? -27.422 -7.222 25.968 1.00 16.48 314 ASN A C 1
ATOM 2054 O O . ASN A 1 279 ? -26.639 -7.112 25.008 1.00 16.94 314 ASN A O 1
ATOM 2059 N N . ALA A 1 280 ? -27.123 -7.875 27.077 1.00 15.12 315 ALA A N 1
ATOM 2060 C CA . ALA A 1 280 ? -25.871 -8.660 27.158 1.00 15.46 315 ALA A CA 1
ATOM 2061 C C . ALA A 1 280 ? -25.945 -9.810 26.137 1.00 15.06 315 ALA A C 1
ATOM 2062 O O . ALA A 1 280 ? -24.990 -10.024 25.390 1.00 16.39 315 ALA A O 1
ATOM 2064 N N . ASN A 1 281 ? -27.081 -10.499 26.057 1.00 15.30 316 ASN A N 1
ATOM 2065 C CA . ASN A 1 281 ? -27.259 -11.614 25.125 1.00 15.64 316 ASN A CA 1
ATOM 2066 C C . ASN A 1 281 ? -27.157 -11.072 23.683 1.00 16.28 316 ASN A C 1
ATOM 2067 O O . ASN A 1 281 ? -26.572 -11.697 22.805 1.00 16.58 316 ASN A O 1
ATOM 2072 N N . SER A 1 282 ? -27.749 -9.900 23.454 1.00 14.90 317 SER A N 1
ATOM 2073 C CA . SER A 1 282 ? -27.629 -9.219 22.136 1.00 15.63 317 SER A CA 1
ATOM 2074 C C . SER A 1 282 ? -26.182 -8.833 21.763 1.00 16.23 317 SER A C 1
ATOM 2075 O O . SER A 1 282 ? -25.788 -8.936 20.588 1.00 17.27 317 SER A O 1
ATOM 2078 N N . LEU A 1 283 ? -25.408 -8.376 22.743 1.00 16.26 318 LEU A N 1
ATOM 2079 C CA A LEU A 1 283 ? -24.000 -8.036 22.492 0.50 16.12 318 LEU A CA 1
ATOM 2080 C CA B LEU A 1 283 ? -23.996 -8.048 22.525 0.50 16.68 318 LEU A CA 1
ATOM 2081 C C . LEU A 1 283 ? -23.240 -9.280 22.047 1.00 16.30 318 LEU A C 1
ATOM 2082 O O . LEU A 1 283 ? -22.474 -9.239 21.070 1.00 17.07 318 LEU A O 1
ATOM 2091 N N . TYR A 1 284 ? -23.455 -10.377 22.762 1.00 15.50 319 TYR A N 1
ATOM 2092 C CA . TYR A 1 284 ? -22.804 -11.661 22.405 1.00 16.07 319 TYR A CA 1
ATOM 2093 C C . TYR A 1 284 ? -23.270 -12.089 21.010 1.00 15.21 319 TYR A C 1
ATOM 2094 O O . TYR A 1 284 ? -22.477 -12.521 20.188 1.00 15.23 319 TYR A O 1
ATOM 2103 N N . ASP A 1 285 ? -24.563 -11.906 20.737 1.00 15.34 320 ASP A N 1
ATOM 2104 C CA . ASP A 1 285 ? -25.108 -12.327 19.451 1.00 15.75 320 ASP A CA 1
ATOM 2105 C C . ASP A 1 285 ? -24.543 -11.497 18.311 1.00 16.57 320 ASP A C 1
ATOM 2106 O O . ASP A 1 285 ? -24.372 -12.013 17.202 1.00 16.71 320 ASP A O 1
ATOM 2111 N N . ASN A 1 286 ? -24.270 -10.227 18.573 1.00 15.99 321 ASN A N 1
ATOM 2112 C CA A ASN A 1 286 ? -23.715 -9.381 17.518 0.50 16.76 321 ASN A CA 1
ATOM 2113 C CA B ASN A 1 286 ? -23.659 -9.322 17.594 0.50 17.18 321 ASN A CA 1
ATOM 2114 C C . ASN A 1 286 ? -22.319 -9.876 17.150 1.00 17.39 321 ASN A C 1
ATOM 2115 O O . ASN A 1 286 ? -21.946 -9.859 15.967 1.00 18.05 321 ASN A O 1
ATOM 2124 N N . LEU A 1 287 ? -21.595 -10.377 18.143 1.00 17.66 322 LEU A N 1
ATOM 2125 C CA . LEU A 1 287 ? -20.261 -10.969 17.896 1.00 17.85 322 LEU A CA 1
ATOM 2126 C C . LEU A 1 287 ? -20.393 -12.252 17.085 1.00 17.15 322 LEU A C 1
ATOM 2127 O O . LEU A 1 287 ? -19.602 -12.493 16.168 1.00 18.26 322 LEU A O 1
ATOM 2132 N N . VAL A 1 288 ? -21.374 -13.069 17.419 1.00 17.28 323 VAL A N 1
ATOM 2133 C CA . VAL A 1 288 ? -21.675 -14.306 16.689 1.00 18.09 323 VAL A CA 1
ATOM 2134 C C . VAL A 1 288 ? -21.998 -13.961 15.212 1.00 17.89 323 VAL A C 1
ATOM 2135 O O . VAL A 1 288 ? -21.558 -14.651 14.291 1.00 19.28 323 VAL A O 1
ATOM 2139 N N . LYS A 1 289 ? -22.716 -12.856 14.997 1.00 17.90 324 LYS A N 1
ATOM 2140 C CA . LYS A 1 289 ? -23.055 -12.443 13.625 1.00 18.42 324 LYS A CA 1
ATOM 2141 C C . LYS A 1 289 ? -21.815 -12.090 12.809 1.00 19.03 324 LYS A C 1
ATOM 2142 O O . LYS A 1 289 ? -21.729 -12.399 11.613 1.0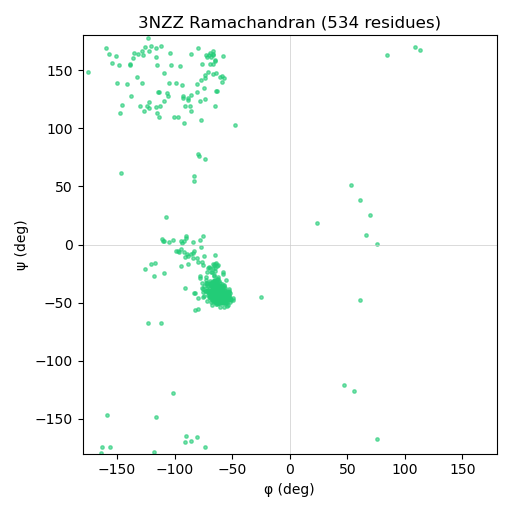0 19.29 324 LYS A O 1
ATOM 2148 N N . VAL A 1 290 ? -20.869 -11.440 13.466 1.00 18.45 325 VAL A N 1
ATOM 2149 C CA . VAL A 1 290 ? -19.559 -11.130 12.872 1.00 19.75 325 VAL A CA 1
ATOM 2150 C C . VAL A 1 290 ? -18.830 -12.414 12.492 1.00 19.49 325 VAL A C 1
ATOM 2151 O O . VAL A 1 290 ? -18.285 -12.492 11.382 1.00 21.24 325 VAL A O 1
ATOM 2155 N N . LEU A 1 291 ? -18.860 -13.419 13.383 1.00 18.40 326 LEU A N 1
ATOM 2156 C CA . LEU A 1 291 ? -18.300 -14.747 13.042 1.00 19.24 326 LEU A CA 1
ATOM 2157 C C . LEU A 1 291 ? -18.956 -15.375 11.806 1.00 19.38 326 LEU A C 1
ATOM 2158 O O . LEU A 1 291 ? -18.267 -15.850 10.872 1.00 19.68 326 LEU A O 1
ATOM 2163 N N . SER A 1 292 ? -20.282 -15.402 11.818 1.00 19.10 327 SER A N 1
ATOM 2164 C CA . SER A 1 292 ? -21.058 -16.058 10.777 1.00 20.22 327 SER A CA 1
ATOM 2165 C C . SER A 1 292 ? -20.825 -15.361 9.439 1.00 20.30 327 SER A C 1
ATOM 2166 O O . SER A 1 292 ? -20.655 -16.010 8.406 1.00 20.33 327 SER A O 1
ATOM 2169 N N . SER A 1 293 ? -20.754 -14.034 9.470 1.00 20.80 328 SER A N 1
ATOM 2170 C CA . SER A 1 293 ? -20.542 -13.249 8.246 1.00 21.71 328 SER A CA 1
ATOM 2171 C C . SER A 1 293 ? -19.121 -13.461 7.669 1.00 20.91 328 SER A C 1
ATOM 2172 O O . SER A 1 293 ? -18.940 -13.639 6.446 1.00 21.02 328 SER A O 1
ATOM 2175 N N . THR A 1 294 ? -18.142 -13.506 8.559 1.00 20.06 329 THR A N 1
ATOM 2176 C CA . THR A 1 294 ? -16.746 -13.805 8.191 1.00 20.16 329 THR A CA 1
ATOM 2177 C C . THR A 1 294 ? -16.636 -15.179 7.537 1.00 19.31 329 THR A C 1
ATOM 2178 O O . THR A 1 294 ? -16.028 -15.312 6.462 1.00 19.37 329 THR A O 1
ATOM 2182 N N . ILE A 1 295 ? -17.226 -16.185 8.185 1.00 18.31 330 ILE A N 1
ATOM 2183 C CA . ILE A 1 295 ? -17.197 -17.557 7.674 1.00 17.99 330 ILE A CA 1
ATOM 2184 C C . ILE A 1 295 ? -17.960 -17.668 6.353 1.00 18.35 330 ILE A C 1
ATOM 2185 O O . ILE A 1 295 ? -17.472 -18.304 5.410 1.00 18.13 330 ILE A O 1
ATOM 2190 N N . SER A 1 296 ? -19.116 -17.011 6.261 1.00 18.68 331 SER A N 1
ATOM 2191 C CA . SER A 1 296 ? -19.872 -17.010 4.998 1.00 19.55 331 SER A CA 1
ATOM 2192 C C . SER A 1 296 ? -19.067 -16.375 3.847 1.00 19.09 331 SER A C 1
ATOM 2193 O O . SER A 1 296 ? -19.054 -16.906 2.731 1.00 19.68 331 SER A O 1
ATOM 2196 N N . SER A 1 297 ? -18.393 -15.260 4.117 1.00 19.37 332 SER A N 1
ATOM 2197 C CA . SER A 1 297 ? -17.579 -14.612 3.095 1.00 20.58 332 SER A CA 1
ATOM 2198 C C . SER A 1 297 ? -16.425 -15.538 2.634 1.00 20.55 332 SER A C 1
ATOM 2199 O O . SER A 1 297 ? -16.184 -15.691 1.442 1.00 19.29 332 SER A O 1
ATOM 2202 N N . SER A 1 298 ? -15.752 -16.183 3.590 1.00 19.29 333 SER A N 1
ATOM 2203 C CA . SER A 1 298 ? -14.721 -17.178 3.264 1.00 19.71 333 SER A CA 1
ATOM 2204 C C . SER A 1 298 ? -15.255 -18.339 2.425 1.00 18.99 333 SER A C 1
ATOM 2205 O O . SER A 1 298 ? -14.553 -18.872 1.548 1.00 19.69 333 SER A O 1
ATOM 2208 N N . LEU A 1 299 ? -16.490 -18.760 2.709 1.00 18.31 334 LEU A N 1
ATOM 2209 C CA . LEU A 1 299 ? -17.099 -19.858 1.965 1.00 19.87 334 LEU A CA 1
ATOM 2210 C C . LEU A 1 299 ? -17.316 -19.432 0.507 1.00 19.00 334 LEU A C 1
ATOM 2211 O O . LEU A 1 299 ? -17.066 -20.219 -0.415 1.00 19.78 334 LEU A O 1
ATOM 2216 N N . GLU A 1 300 ? -17.746 -18.190 0.299 1.00 19.77 335 GLU A N 1
ATOM 2217 C CA . GLU A 1 300 ? -17.913 -17.677 -1.071 1.00 19.91 335 GLU A CA 1
ATOM 2218 C C . GLU A 1 300 ? -16.572 -17.670 -1.791 1.00 19.81 335 GLU A C 1
ATOM 2219 O O . GLU A 1 300 ? -16.478 -18.067 -2.960 1.00 19.70 335 GLU A O 1
ATOM 2225 N N . THR A 1 301 ? -15.527 -17.216 -1.092 1.00 18.92 336 THR A N 1
ATOM 2226 C CA . THR A 1 301 ? -14.195 -17.188 -1.694 1.00 19.74 336 THR A CA 1
ATOM 2227 C C . THR A 1 301 ? -13.789 -18.581 -2.176 1.00 19.70 336 THR A C 1
ATOM 2228 O O . THR A 1 301 ? -13.310 -18.730 -3.314 1.00 20.63 336 THR A O 1
ATOM 2232 N N . ALA A 1 302 ? -14.021 -19.593 -1.349 1.00 18.69 337 ALA A N 1
ATOM 2233 C CA . ALA A 1 302 ? -13.629 -20.969 -1.688 1.00 20.02 337 ALA A CA 1
ATOM 2234 C C . ALA A 1 302 ? -14.425 -21.490 -2.889 1.00 20.38 337 ALA A C 1
ATOM 2235 O O . ALA A 1 302 ? -13.975 -22.405 -3.574 1.00 21.57 337 ALA A O 1
ATOM 2237 N N . LYS A 1 303 ? -15.631 -20.945 -3.084 1.00 20.02 338 LYS A N 1
ATOM 2238 C CA . LYS A 1 303 ? -16.537 -21.419 -4.139 1.00 21.78 338 LYS A CA 1
ATOM 2239 C C . LYS A 1 303 ? -16.458 -20.596 -5.412 1.00 22.63 338 LYS A C 1
ATOM 2240 O O . LYS A 1 303 ? -17.084 -20.953 -6.429 1.00 25.13 338 LYS A O 1
ATOM 2246 N N . SER A 1 304 ? -15.709 -19.504 -5.360 1.00 23.26 339 SER A N 1
ATOM 2247 C CA . SER A 1 304 ? -15.687 -18.527 -6.442 1.00 23.62 339 SER A CA 1
ATOM 2248 C C . SER A 1 304 ? -14.468 -18.739 -7.340 1.00 24.81 339 SER A C 1
ATOM 2249 O O . SER A 1 304 ? -13.370 -18.986 -6.858 1.00 24.50 339 SER A O 1
ATOM 2252 N N . PHE A 1 305 ? -14.667 -18.610 -8.649 1.00 24.35 340 PHE A N 1
ATOM 2253 C CA . PHE A 1 305 ? -13.572 -18.785 -9.584 1.00 26.42 340 PHE A CA 1
ATOM 2254 C C . PHE A 1 305 ? -13.508 -17.537 -10.463 1.00 27.26 340 PHE A C 1
ATOM 2255 O O . PHE A 1 305 ? -14.444 -17.241 -11.199 1.00 25.83 340 PHE A O 1
ATOM 2263 N N . LEU A 1 306 ? -12.419 -16.792 -10.348 1.00 29.51 341 LEU A N 1
ATOM 2264 C CA . LEU A 1 306 ? -12.246 -15.549 -11.095 1.00 31.77 341 LEU A CA 1
ATOM 2265 C C . LEU A 1 306 ? -11.862 -15.881 -12.531 1.00 33.23 341 LEU A C 1
ATOM 2266 O O . LEU A 1 306 ? -10.872 -16.582 -12.763 1.00 33.40 341 LEU A O 1
ATOM 2271 N N . GLN A 1 307 ? -12.654 -15.375 -13.481 1.00 34.65 342 GLN A N 1
ATOM 2272 C CA . GLN A 1 307 ? -12.494 -15.713 -14.906 1.00 36.65 342 GLN A CA 1
ATOM 2273 C C . GLN A 1 307 ? -11.512 -14.823 -15.660 1.00 37.03 342 GLN A C 1
ATOM 2274 O O . GLN A 1 307 ? -11.039 -13.808 -15.129 1.00 38.33 342 GLN A O 1
ATOM 2280 N N . SER B 1 12 ? -14.146 -44.518 -23.112 1.00 47.28 47 SER B N 1
ATOM 2281 C CA . SER B 1 12 ? -13.324 -44.567 -21.872 1.00 47.73 47 SER B CA 1
ATOM 2282 C C . SER B 1 12 ? -13.786 -43.486 -20.899 1.00 47.78 47 SER B C 1
ATOM 2283 O O . SER B 1 12 ? -14.238 -43.784 -19.782 1.00 47.78 47 SER B O 1
ATOM 2286 N N . LEU B 1 13 ? -13.666 -42.234 -21.341 1.00 47.70 48 LEU B N 1
ATOM 2287 C CA . LEU B 1 13 ? -14.188 -41.079 -20.628 1.00 47.17 48 LEU B CA 1
ATOM 2288 C C . LEU B 1 13 ? -15.704 -41.074 -20.721 1.00 46.79 48 LEU B C 1
ATOM 2289 O O . LEU B 1 13 ? -16.387 -40.624 -19.792 1.00 46.67 48 LEU B O 1
ATOM 2294 N N . SER B 1 14 ? -16.211 -41.557 -21.858 1.00 46.00 49 SER B N 1
ATOM 2295 C CA . SER B 1 14 ? -17.647 -41.599 -22.140 1.00 45.47 49 SER B CA 1
ATOM 2296 C C . SER B 1 14 ? -18.347 -42.635 -21.269 1.00 44.94 49 SER B C 1
ATOM 2297 O O . SER B 1 14 ? -19.429 -42.374 -20.729 1.00 45.13 49 SER B O 1
ATOM 2300 N N . GLN B 1 15 ? -17.723 -43.805 -21.128 1.00 44.07 50 GLN B N 1
ATOM 2301 C CA . GLN B 1 15 ? -18.220 -44.832 -20.225 1.00 43.38 50 GLN B CA 1
ATOM 2302 C C . GLN B 1 15 ? -18.250 -44.338 -18.769 1.00 42.30 50 GLN B C 1
ATOM 2303 O O . GLN B 1 15 ? -19.235 -44.565 -18.066 1.00 41.91 50 GLN B O 1
ATOM 2309 N N . ALA B 1 16 ? -17.178 -43.661 -18.341 1.00 40.96 51 ALA B N 1
ATOM 2310 C CA . ALA B 1 16 ? -17.120 -42.996 -17.021 1.00 39.81 51 ALA B CA 1
ATOM 2311 C C . ALA B 1 16 ? -18.221 -41.943 -16.841 1.00 39.36 51 ALA B C 1
ATOM 2312 O O . ALA B 1 16 ? -18.925 -41.938 -15.828 1.00 38.79 51 ALA B O 1
ATOM 2314 N N . ALA B 1 17 ? -18.374 -41.064 -17.830 1.00 38.00 52 ALA B N 1
ATOM 2315 C CA . ALA B 1 17 ? -19.344 -39.965 -17.765 1.00 37.69 52 ALA B CA 1
ATOM 2316 C C . ALA B 1 17 ? -20.788 -40.443 -17.609 1.00 37.09 52 ALA B C 1
ATOM 2317 O O . ALA B 1 17 ? -21.600 -39.798 -16.923 1.00 37.15 52 ALA B O 1
ATOM 2319 N N . THR B 1 18 ? -21.100 -41.568 -18.255 1.00 36.52 53 THR B N 1
ATOM 2320 C CA . THR B 1 18 ? -22.462 -42.106 -18.256 1.00 35.83 53 THR B CA 1
ATOM 2321 C C . THR B 1 18 ? -22.733 -42.738 -16.895 1.00 34.98 53 THR B C 1
ATOM 2322 O O . THR B 1 18 ? -23.787 -42.515 -16.303 1.00 34.08 53 THR B O 1
ATOM 2326 N N . LYS B 1 19 ? -21.770 -43.510 -16.400 1.00 34.52 54 LYS B N 1
ATOM 2327 C CA . LYS B 1 19 ? -21.930 -44.195 -15.117 1.00 34.58 54 LYS B CA 1
ATOM 2328 C C . LYS B 1 19 ? -21.996 -43.226 -13.928 1.00 33.69 54 LYS B C 1
ATOM 2329 O O . LYS B 1 19 ? -22.747 -43.453 -12.982 1.00 32.43 54 LYS B O 1
ATOM 2335 N N . ILE B 1 20 ? -21.234 -42.135 -14.010 1.00 32.87 55 ILE B N 1
ATOM 2336 C CA . ILE B 1 20 ? -21.321 -41.039 -13.029 1.00 32.55 55 ILE B CA 1
ATOM 2337 C C . ILE B 1 20 ? -22.678 -40.329 -13.071 1.00 33.06 55 ILE B C 1
ATOM 2338 O O . ILE B 1 20 ? -23.295 -40.084 -12.025 1.00 32.86 55 ILE B O 1
ATOM 2343 N N . HIS B 1 21 ? -23.161 -40.023 -14.272 1.00 33.63 56 HIS B N 1
ATOM 2344 C CA . HIS B 1 21 ? -24.469 -39.389 -14.424 1.00 34.13 56 HIS B CA 1
ATOM 2345 C C . HIS B 1 21 ? -25.585 -40.279 -13.815 1.00 33.73 56 HIS B C 1
ATOM 2346 O O . HIS B 1 21 ? -26.470 -39.778 -13.123 1.00 33.18 56 HIS B O 1
ATOM 2353 N N . GLN B 1 22 ? -25.495 -41.591 -14.049 1.00 33.68 57 GLN B N 1
ATOM 2354 C CA . GLN B 1 22 ? -26.412 -42.579 -13.459 1.00 33.58 57 GLN B CA 1
ATOM 2355 C C . GLN B 1 22 ? -26.347 -42.651 -11.925 1.00 32.73 57 GLN B C 1
ATOM 2356 O O . GLN B 1 22 ? -27.372 -42.598 -11.250 1.00 32.80 57 GLN B O 1
ATOM 2362 N N . ALA B 1 23 ? -25.143 -42.791 -11.385 1.00 31.79 58 ALA B N 1
ATOM 2363 C CA . ALA B 1 23 ? -24.943 -42.759 -9.932 1.00 30.88 58 ALA B CA 1
ATOM 2364 C C . ALA B 1 23 ? -25.557 -41.478 -9.363 1.00 30.62 58 ALA B C 1
ATOM 2365 O O . ALA B 1 23 ? -26.296 -41.522 -8.382 1.00 30.10 58 ALA B O 1
ATOM 2367 N N . GLN B 1 24 ? -25.297 -40.350 -10.028 1.00 30.53 59 GLN B N 1
ATOM 2368 C CA . GLN B 1 24 ? -25.755 -39.048 -9.560 1.00 30.71 59 GLN B CA 1
ATOM 2369 C C . GLN B 1 24 ? -27.283 -38.956 -9.508 1.00 31.10 59 GLN B C 1
ATOM 2370 O O . GLN B 1 24 ? -27.853 -38.417 -8.550 1.00 31.02 59 GLN B O 1
ATOM 2376 N N . GLN B 1 25 ? -27.943 -39.488 -10.539 1.00 30.93 60 GLN B N 1
ATOM 2377 C CA . GLN B 1 25 ? -29.402 -39.466 -10.606 1.00 31.70 60 GLN B CA 1
ATOM 2378 C C . GLN B 1 25 ? -30.033 -40.216 -9.434 1.00 31.02 60 GLN B C 1
ATOM 2379 O O . GLN B 1 25 ? -31.040 -39.769 -8.868 1.00 31.40 60 GLN B O 1
ATOM 2385 N N . THR B 1 26 ? -29.428 -41.346 -9.078 1.00 29.86 61 THR B N 1
ATOM 2386 C CA . THR B 1 26 ? -29.869 -42.151 -7.945 1.00 29.08 61 THR B CA 1
ATOM 2387 C C . THR B 1 26 ? -29.733 -41.354 -6.638 1.00 28.67 61 THR B C 1
ATOM 2388 O O . THR B 1 26 ? -30.664 -41.284 -5.842 1.00 28.38 61 THR B O 1
ATOM 2392 N N . LEU B 1 27 ? -28.574 -40.733 -6.435 1.00 28.00 62 LEU B N 1
ATOM 2393 C CA . LEU B 1 27 ? -28.319 -39.980 -5.200 1.00 27.77 62 LEU B CA 1
ATOM 2394 C C . LEU B 1 27 ? -29.199 -38.740 -5.042 1.00 28.67 62 LEU B C 1
ATOM 2395 O O . LEU B 1 27 ? -29.470 -38.278 -3.917 1.00 27.92 62 LEU B O 1
ATOM 2400 N N . GLN B 1 28 ? -29.632 -38.176 -6.164 1.00 29.59 63 GLN B N 1
ATOM 2401 C CA A GLN B 1 28 ? -30.469 -36.988 -6.084 0.50 30.23 63 GLN B CA 1
ATOM 2402 C CA B GLN B 1 28 ? -30.501 -36.991 -6.178 0.50 30.62 63 GLN B CA 1
ATOM 2403 C C . GLN B 1 28 ? -31.951 -37.326 -5.900 1.00 31.04 63 GLN B C 1
ATOM 2404 O O . GLN B 1 28 ? -32.727 -36.456 -5.480 1.00 32.22 63 GLN B O 1
ATOM 2415 N N . SER B 1 29 ? -32.325 -38.575 -6.173 1.00 31.01 64 SER B N 1
ATOM 2416 C CA . SER B 1 29 ? -33.746 -38.970 -6.162 1.00 31.79 64 SER B CA 1
ATOM 2417 C C . SER B 1 29 ? -34.163 -40.028 -5.112 1.00 31.34 64 SER B C 1
ATOM 2418 O O . SER B 1 29 ? -35.354 -40.198 -4.848 1.00 33.07 64 SER B O 1
ATOM 2421 N N . THR B 1 30 ? -33.202 -40.730 -4.524 1.00 29.76 65 THR B N 1
ATOM 2422 C CA . THR B 1 30 ? -33.514 -41.844 -3.623 1.00 27.61 65 THR B CA 1
ATOM 2423 C C . THR B 1 30 ? -33.391 -41.380 -2.177 1.00 26.02 65 THR B C 1
ATOM 2424 O O . THR B 1 30 ? -32.286 -41.151 -1.714 1.00 25.70 65 THR B O 1
ATOM 2428 N N . PRO B 1 31 ? -34.522 -41.252 -1.461 1.00 24.63 66 PRO B N 1
ATOM 2429 C CA . PRO B 1 31 ? -34.421 -40.743 -0.079 1.00 22.89 66 PRO B CA 1
ATOM 2430 C C . PRO B 1 31 ? -33.831 -41.796 0.867 1.00 21.77 66 PRO B C 1
ATOM 2431 O O . PRO B 1 31 ? -34.082 -42.989 0.688 1.00 20.82 66 PRO B O 1
ATOM 2435 N N . PRO B 1 32 ? -33.002 -41.366 1.847 1.00 21.84 67 PRO B N 1
ATOM 2436 C CA . PRO B 1 32 ? -32.278 -42.315 2.718 1.00 20.69 67 PRO B CA 1
ATOM 2437 C C . PRO B 1 32 ? -33.170 -42.782 3.878 1.00 21.17 67 PRO B C 1
ATOM 2438 O O . PRO B 1 32 ? -32.804 -42.658 5.048 1.00 20.37 67 PRO B O 1
ATOM 2442 N N . ILE B 1 33 ? -34.352 -43.312 3.540 1.00 21.67 68 ILE B N 1
ATOM 2443 C CA . ILE B 1 33 ? -35.383 -43.547 4.550 1.00 22.61 68 ILE B CA 1
ATOM 2444 C C . ILE B 1 33 ? -35.616 -45.032 4.852 1.00 23.07 68 ILE B C 1
ATOM 2445 O O . ILE B 1 33 ? -36.501 -45.388 5.638 1.00 24.16 68 ILE B O 1
ATOM 2450 N N . SER B 1 34 ? -34.818 -45.888 4.223 1.00 22.94 69 SER B N 1
ATOM 2451 C CA . SER B 1 34 ? -34.867 -47.330 4.481 1.00 24.32 69 SER B CA 1
ATOM 2452 C C . SER B 1 34 ? -33.523 -48.009 4.265 1.00 24.39 69 SER B C 1
ATOM 2453 O O . SER B 1 34 ? -32.642 -47.483 3.584 1.00 23.33 69 SER B O 1
ATOM 2456 N N . GLU B 1 35 ? -33.381 -49.209 4.816 1.00 25.89 70 GLU B N 1
ATOM 2457 C CA . GLU B 1 35 ? -32.213 -50.039 4.490 1.00 27.14 70 GLU B CA 1
ATOM 2458 C C . GLU B 1 35 ? -32.063 -50.252 2.983 1.00 27.17 70 GLU B C 1
ATOM 2459 O O . GLU B 1 35 ? -30.974 -50.092 2.442 1.00 27.69 70 GLU B O 1
ATOM 2465 N N . GLU B 1 36 ? -33.164 -50.601 2.305 1.00 27.45 71 GLU B N 1
ATOM 2466 C CA . GLU B 1 36 ? -33.136 -50.894 0.873 1.00 27.45 71 GLU B CA 1
ATOM 2467 C C . GLU B 1 36 ? -32.696 -49.686 0.031 1.00 26.53 71 GLU B C 1
ATOM 2468 O O . GLU B 1 36 ? -31.890 -49.829 -0.905 1.00 26.83 71 GLU B O 1
ATOM 2474 N N . ASN B 1 37 ? -33.211 -48.512 0.389 1.00 24.51 72 ASN B N 1
ATOM 2475 C CA . ASN B 1 37 ? -32.859 -47.257 -0.291 1.00 23.27 72 ASN B CA 1
ATOM 2476 C C . ASN B 1 37 ? -31.395 -46.921 -0.035 1.00 21.92 72 ASN B C 1
ATOM 2477 O O . ASN B 1 37 ? -30.665 -46.553 -0.954 1.00 20.45 72 ASN B O 1
ATOM 2482 N N . ASN B 1 38 ? -30.957 -47.091 1.212 1.00 20.72 73 ASN B N 1
ATOM 2483 C CA . ASN B 1 38 ? -29.557 -46.831 1.514 1.00 21.03 73 ASN B CA 1
ATOM 2484 C C . ASN B 1 38 ? -28.601 -47.788 0.821 1.00 21.41 73 ASN B C 1
ATOM 2485 O O . ASN B 1 38 ? -27.528 -47.395 0.377 1.00 21.57 73 ASN B O 1
ATOM 2490 N N . ASP B 1 39 ? -29.016 -49.044 0.693 1.00 21.58 74 ASP B N 1
ATOM 2491 C CA A ASP B 1 39 ? -28.243 -50.021 -0.078 0.00 22.49 74 ASP B CA 1
ATOM 2492 C CA B ASP B 1 39 ? -28.251 -50.004 -0.074 0.50 22.08 74 ASP B CA 1
ATOM 2493 C C . ASP B 1 39 ? -28.080 -49.526 -1.516 1.00 21.16 74 ASP B C 1
ATOM 2494 O O . ASP B 1 39 ? -26.975 -49.604 -2.067 1.00 22.95 74 ASP B O 1
ATOM 2503 N N . GLU B 1 40 ? -29.157 -49.020 -2.126 1.00 21.85 75 GLU B N 1
ATOM 2504 C CA . GLU B 1 40 ? -29.126 -48.526 -3.503 1.00 22.24 75 GLU B CA 1
ATOM 2505 C C . GLU B 1 40 ? -28.185 -47.323 -3.648 1.00 21.45 75 GLU B C 1
ATOM 2506 O O . GLU B 1 40 ? -27.438 -47.201 -4.629 1.00 20.89 75 GLU B O 1
ATOM 2512 N N . ARG B 1 41 ? -28.253 -46.439 -2.653 1.00 19.59 76 ARG B N 1
ATOM 2513 C CA . ARG B 1 41 ? -27.369 -45.271 -2.587 1.00 19.91 76 ARG B CA 1
ATOM 2514 C C . ARG B 1 41 ? -25.893 -45.681 -2.469 1.00 18.95 76 ARG B C 1
ATOM 2515 O O . ARG B 1 41 ? -25.055 -45.183 -3.218 1.00 19.97 76 ARG B O 1
ATOM 2523 N N . THR B 1 42 ? -25.591 -46.636 -1.590 1.00 20.12 77 THR B N 1
ATOM 2524 C CA . THR B 1 42 ? -24.230 -47.153 -1.425 1.00 20.55 77 THR B CA 1
ATOM 2525 C C . THR B 1 42 ? -23.739 -47.795 -2.737 1.00 21.36 77 THR B C 1
ATOM 2526 O O . THR B 1 42 ? -22.608 -47.586 -3.160 1.00 21.23 77 THR B O 1
ATOM 2530 N N . LEU B 1 43 ? -24.598 -48.573 -3.386 1.00 21.39 78 LEU B N 1
ATOM 2531 C CA . LEU B 1 43 ? -24.193 -49.178 -4.652 1.00 21.89 78 LEU B CA 1
ATOM 2532 C C . LEU B 1 43 ? -23.992 -48.156 -5.760 1.00 21.94 78 LEU B C 1
ATOM 2533 O O . LEU B 1 43 ? -23.092 -48.318 -6.605 1.00 22.36 78 LEU B O 1
ATOM 2538 N N . ALA B 1 44 ? -24.797 -47.092 -5.760 1.00 22.04 79 ALA B N 1
ATOM 2539 C CA . ALA B 1 44 ? -24.604 -45.991 -6.710 1.00 22.17 79 ALA B CA 1
ATOM 2540 C C . ALA B 1 44 ? -23.193 -45.412 -6.574 1.00 22.99 79 ALA B C 1
ATOM 2541 O O . ALA B 1 44 ? -22.506 -45.188 -7.570 1.00 22.77 79 ALA B O 1
ATOM 2543 N N . ARG B 1 45 ? -22.763 -45.195 -5.333 1.00 22.76 80 ARG B N 1
ATOM 2544 C CA . ARG B 1 45 ? -21.420 -44.643 -5.100 1.00 23.77 80 ARG B CA 1
ATOM 2545 C C . ARG B 1 45 ? -20.322 -45.625 -5.483 1.00 24.57 80 ARG B C 1
ATOM 2546 O O . ARG B 1 45 ? -19.260 -45.207 -5.961 1.00 25.94 80 ARG B O 1
ATOM 2554 N N . GLN B 1 46 ? -20.582 -46.916 -5.297 1.00 24.86 81 GLN B N 1
ATOM 2555 C CA . GLN B 1 46 ? -19.641 -47.964 -5.689 1.00 26.00 81 GLN B CA 1
ATOM 2556 C C . GLN B 1 46 ? -19.462 -47.993 -7.217 1.00 26.21 81 GLN B C 1
ATOM 2557 O O . GLN B 1 46 ? -18.332 -48.152 -7.707 1.00 26.27 81 GLN B O 1
ATOM 2563 N N . GLN B 1 47 ? -20.559 -47.773 -7.946 1.00 27.13 82 GLN B N 1
ATOM 2564 C CA A GLN B 1 47 ? -20.568 -47.625 -9.407 0.50 27.30 82 GLN B CA 1
ATOM 2565 C CA B GLN B 1 47 ? -20.489 -47.673 -9.407 0.50 27.88 82 GLN B CA 1
ATOM 2566 C C . GLN B 1 47 ? -19.680 -46.438 -9.802 1.00 27.97 82 GLN B C 1
ATOM 2567 O O . GLN B 1 47 ? -18.891 -46.493 -10.764 1.00 28.23 82 GLN B O 1
ATOM 2578 N N . LEU B 1 48 ? -19.821 -45.353 -9.042 1.00 26.97 83 LEU B N 1
ATOM 2579 C CA . LEU B 1 48 ? -19.011 -44.169 -9.273 1.00 27.19 83 LEU B CA 1
ATOM 2580 C C . LEU B 1 48 ? -17.519 -44.442 -9.018 1.00 27.19 83 LEU B C 1
ATOM 2581 O O . LEU B 1 48 ? -16.680 -44.111 -9.872 1.00 27.36 83 LEU B O 1
ATOM 2586 N N . THR B 1 49 ? -17.184 -45.058 -7.880 1.00 28.05 84 THR B N 1
ATOM 2587 C CA . THR B 1 49 ? -15.775 -45.300 -7.565 1.00 29.25 84 THR B CA 1
ATOM 2588 C C . THR B 1 49 ? -15.119 -46.295 -8.541 1.00 30.33 84 THR B C 1
ATOM 2589 O O . THR B 1 49 ? -13.922 -46.178 -8.844 1.00 29.50 84 THR B O 1
ATOM 2593 N N . SER B 1 50 ? -15.918 -47.243 -9.042 1.00 30.77 85 SER B N 1
ATOM 2594 C CA A SER B 1 50 ? -15.421 -48.257 -9.979 0.50 31.65 85 SER B CA 1
ATOM 2595 C CA B SER B 1 50 ? -15.426 -48.257 -9.985 0.50 31.75 85 SER B CA 1
ATOM 2596 C C . SER B 1 50 ? -15.036 -47.617 -11.309 1.00 32.08 85 SER B C 1
ATOM 2597 O O . SER B 1 50 ? -14.011 -47.986 -11.917 1.00 33.02 85 SER B O 1
ATOM 2602 N N . SER B 1 51 ? -15.858 -46.667 -11.755 1.00 32.79 86 SER B N 1
ATOM 2603 C CA . SER B 1 51 ? -15.583 -45.883 -12.948 1.00 34.08 86 SER B CA 1
ATOM 2604 C C . SER B 1 51 ? -14.277 -45.117 -12.781 1.00 34.48 86 SER B C 1
ATOM 2605 O O . SER B 1 51 ? -13.439 -45.132 -13.681 1.00 34.10 86 SER B O 1
ATOM 2608 N N . LEU B 1 52 ? -14.102 -44.465 -11.625 1.00 35.42 87 LEU B N 1
ATOM 2609 C CA . LEU B 1 52 ? -12.852 -43.760 -11.337 1.00 36.15 87 LEU B CA 1
ATOM 2610 C C . LEU B 1 52 ? -11.657 -44.707 -11.337 1.00 37.27 87 LEU B C 1
ATOM 2611 O O . LEU B 1 52 ? -10.613 -44.369 -11.904 1.00 37.61 87 LEU B O 1
ATOM 2616 N N . ASN B 1 53 ? -11.811 -45.882 -10.719 1.00 38.19 88 ASN B N 1
ATOM 2617 C CA . ASN B 1 53 ? -10.775 -46.919 -10.767 1.00 39.53 88 ASN B CA 1
ATOM 2618 C C . ASN B 1 53 ? -10.510 -47.413 -12.205 1.00 40.85 88 ASN B C 1
ATOM 2619 O O . ASN B 1 53 ? -9.396 -47.850 -12.514 1.00 41.14 88 ASN B O 1
ATOM 2624 N N . ALA B 1 54 ? -11.526 -47.334 -13.074 1.00 41.85 89 ALA B N 1
ATOM 2625 C CA . ALA B 1 54 ? -11.383 -47.757 -14.475 1.00 42.97 89 ALA B CA 1
ATOM 2626 C C . ALA B 1 54 ? -10.590 -46.733 -15.294 1.00 43.89 89 ALA B C 1
ATOM 2627 O O . ALA B 1 54 ? -9.747 -47.109 -16.115 1.00 44.00 89 ALA B O 1
ATOM 2629 N N . LEU B 1 55 ? -10.858 -45.445 -15.067 1.00 44.80 90 LEU B N 1
ATOM 2630 C CA . LEU B 1 55 ? -10.082 -44.362 -15.690 1.00 45.98 90 LEU B CA 1
ATOM 2631 C C . LEU B 1 55 ? -8.614 -44.403 -15.272 1.00 46.92 90 LEU B C 1
ATOM 2632 O O . LEU B 1 55 ? -7.724 -44.019 -16.038 1.00 47.23 90 LEU B O 1
ATOM 2637 N N . ALA B 1 56 ? -8.372 -44.874 -14.053 1.00 48.28 91 ALA B N 1
ATOM 2638 C CA . ALA B 1 56 ? -7.020 -44.962 -13.503 1.00 49.41 91 ALA B CA 1
ATOM 2639 C C . ALA B 1 56 ? -6.213 -46.106 -14.140 1.00 50.25 91 ALA B C 1
ATOM 2640 O O . ALA B 1 56 ? -5.018 -45.950 -14.406 1.00 50.39 91 ALA B O 1
ATOM 2642 N N . LYS B 1 57 ? -6.865 -47.249 -14.369 1.00 51.08 92 LYS B N 1
ATOM 2643 C CA . LYS B 1 57 ? -6.232 -48.371 -15.063 1.00 51.83 92 LYS B CA 1
ATOM 2644 C C . LYS B 1 57 ? -5.948 -47.950 -16.505 1.00 52.40 92 LYS B C 1
ATOM 2645 O O . LYS B 1 57 ? -4.871 -48.225 -17.038 1.00 52.81 92 LYS B O 1
ATOM 2651 N N . SER B 1 58 ? -6.918 -47.264 -17.112 1.00 52.76 93 SER B N 1
ATOM 2652 C CA . SER B 1 58 ? -6.767 -46.644 -18.423 1.00 53.35 93 SER B CA 1
ATOM 2653 C C . SER B 1 58 ? -5.754 -45.491 -18.354 1.00 53.65 93 SER B C 1
ATOM 2654 O O . SER B 1 58 ? -5.421 -44.992 -17.267 1.00 54.30 93 SER B O 1
ATOM 2657 N N . GLY B 1 59 ? -5.263 -45.067 -19.512 1.00 53.53 94 GLY B N 1
ATOM 2658 C CA . GLY B 1 59 ? -4.200 -44.079 -19.553 1.00 53.36 94 GLY B CA 1
ATOM 2659 C C . GLY B 1 59 ? -4.630 -42.627 -19.446 1.00 53.05 94 GLY B C 1
ATOM 2660 O O . GLY B 1 59 ? -3.777 -41.740 -19.358 1.00 53.23 94 GLY B O 1
ATOM 2661 N N . VAL B 1 60 ? -5.942 -42.380 -19.444 1.00 52.49 95 VAL B N 1
ATOM 2662 C CA . VAL B 1 60 ? -6.484 -41.019 -19.543 1.00 51.48 95 VAL B CA 1
ATOM 2663 C C . VAL B 1 60 ? -5.806 -40.032 -18.585 1.00 50.57 95 VAL B C 1
ATOM 2664 O O . VAL B 1 60 ? -6.061 -40.021 -17.375 1.00 50.55 95 VAL B O 1
ATOM 2668 N N . SER B 1 61 ? -4.922 -39.224 -19.160 1.00 49.50 96 SER B N 1
ATOM 2669 C CA A SER B 1 61 ? -4.235 -38.177 -18.420 0.50 48.87 96 SER B CA 1
ATOM 2670 C CA B SER B 1 61 ? -4.234 -38.177 -18.422 0.50 48.84 96 SER B CA 1
ATOM 2671 C C . SER B 1 61 ? -4.956 -36.855 -18.645 1.00 48.40 96 SER B C 1
ATOM 2672 O O . SER B 1 61 ? -5.738 -36.721 -19.597 1.00 48.29 96 SER B O 1
ATOM 2677 N N . LEU B 1 62 ? -4.700 -35.890 -17.761 1.00 47.44 97 LEU B N 1
ATOM 2678 C CA . LEU B 1 62 ? -5.337 -34.579 -17.819 1.00 46.26 97 LEU B CA 1
ATOM 2679 C C . LEU B 1 62 ? -4.287 -33.480 -17.921 1.00 45.65 97 LEU B C 1
ATOM 2680 O O . LEU B 1 62 ? -3.106 -33.719 -17.673 1.00 45.90 97 LEU B O 1
ATOM 2685 N N . SER B 1 63 ? -4.715 -32.270 -18.263 1.00 44.73 98 SER B N 1
ATOM 2686 C CA . SER B 1 63 ? -3.825 -31.114 -18.189 1.00 43.67 98 SER B CA 1
ATOM 2687 C C . SER B 1 63 ? -3.437 -30.842 -16.728 1.00 43.25 98 SER B C 1
ATOM 2688 O O . SER B 1 63 ? -4.138 -31.267 -15.804 1.00 43.05 98 SER B O 1
ATOM 2691 N N . ALA B 1 64 ? -2.315 -30.153 -16.523 1.00 42.59 99 ALA B N 1
ATOM 2692 C CA . ALA B 1 64 ? -1.806 -29.896 -15.171 1.00 41.86 99 ALA B CA 1
ATOM 2693 C C . ALA B 1 64 ? -2.796 -29.050 -14.371 1.00 41.43 99 ALA B C 1
ATOM 2694 O O . ALA B 1 64 ? -2.914 -29.204 -13.162 1.00 41.79 99 ALA B O 1
ATOM 2696 N N . GLU B 1 65 ? -3.510 -28.179 -15.078 1.00 40.47 100 GLU B N 1
ATOM 2697 C CA . GLU B 1 65 ? -4.530 -27.307 -14.511 1.00 39.86 100 GLU B CA 1
ATOM 2698 C C . GLU B 1 65 ? -5.762 -28.101 -14.026 1.00 38.68 100 GLU B C 1
ATOM 2699 O O . GLU B 1 65 ? -6.318 -27.804 -12.967 1.00 38.17 100 GLU B O 1
ATOM 2705 N N . GLN B 1 66 ? -6.176 -29.100 -14.806 1.00 37.37 101 GLN B N 1
ATOM 2706 C CA . GLN B 1 66 ? -7.240 -30.029 -14.397 1.00 36.08 101 GLN B CA 1
ATOM 2707 C C . GLN B 1 66 ? -6.801 -30.889 -13.221 1.00 34.54 101 GLN B C 1
ATOM 2708 O O . GLN B 1 66 ? -7.576 -31.076 -12.286 1.00 33.92 101 GLN B O 1
ATOM 2714 N N . ASN B 1 67 ? -5.580 -31.430 -13.278 1.00 33.12 102 ASN B N 1
ATOM 2715 C CA . ASN B 1 67 ? -4.992 -32.139 -12.133 1.00 32.51 102 ASN B CA 1
ATOM 2716 C C . ASN B 1 67 ? -5.074 -31.249 -10.894 1.00 32.34 102 ASN B C 1
ATOM 2717 O O . ASN B 1 67 ? -5.479 -31.701 -9.830 1.00 31.59 102 ASN B O 1
ATOM 2722 N N . GLU B 1 68 ? -4.679 -29.987 -11.063 1.00 31.99 103 GLU B N 1
ATOM 2723 C CA . GLU B 1 68 ? -4.621 -29.014 -9.971 1.00 32.62 103 GLU B CA 1
ATOM 2724 C C . GLU B 1 68 ? -6.032 -28.747 -9.415 1.00 30.33 103 GLU B C 1
ATOM 2725 O O . GLU B 1 68 ? -6.229 -28.735 -8.194 1.00 29.74 103 GLU B O 1
ATOM 2731 N N . ASN B 1 69 ? -6.991 -28.546 -10.321 1.00 28.96 104 ASN B N 1
ATOM 2732 C CA . ASN B 1 69 ? -8.389 -28.352 -9.944 1.00 28.26 104 ASN B CA 1
ATOM 2733 C C . ASN B 1 69 ? -8.904 -29.521 -9.119 1.00 27.18 104 ASN B C 1
ATOM 2734 O O . ASN B 1 69 ? -9.574 -29.321 -8.113 1.00 25.72 104 ASN B O 1
ATOM 2739 N N . LEU B 1 70 ? -8.596 -30.746 -9.540 1.00 25.93 105 LEU B N 1
ATOM 2740 C CA . LEU B 1 70 ? -9.086 -31.917 -8.819 1.00 25.48 105 LEU B CA 1
ATOM 2741 C C . LEU B 1 70 ? -8.387 -32.099 -7.475 1.00 25.71 105 LEU B C 1
ATOM 2742 O O . LEU B 1 70 ? -9.024 -32.484 -6.503 1.00 25.72 105 LEU B O 1
ATOM 2747 N N . ARG B 1 71 ? -7.074 -31.857 -7.425 1.00 24.90 106 ARG B N 1
ATOM 2748 C CA . ARG B 1 71 ? -6.365 -31.964 -6.155 1.00 26.02 106 ARG B CA 1
ATOM 2749 C C . ARG B 1 71 ? -6.925 -31.009 -5.113 1.00 23.94 106 ARG B C 1
ATOM 2750 O O . ARG B 1 71 ? -7.054 -31.377 -3.961 1.00 24.58 106 ARG B O 1
ATOM 2758 N N . SER B 1 72 ? -7.265 -29.805 -5.558 1.00 22.96 107 SER B N 1
ATOM 2759 C CA . SER B 1 72 ? -7.868 -28.770 -4.710 1.00 22.08 107 SER B CA 1
ATOM 2760 C C . SER B 1 72 ? -9.284 -29.166 -4.275 1.00 21.67 107 SER B C 1
ATOM 2761 O O . SER B 1 72 ? -9.612 -29.116 -3.083 1.00 20.70 107 SER B O 1
ATOM 2764 N N . ALA B 1 73 ? -10.109 -29.527 -5.256 1.00 21.63 108 ALA B N 1
ATOM 2765 C CA . ALA B 1 73 ? -11.531 -29.860 -5.014 1.00 22.12 108 ALA B CA 1
ATOM 2766 C C . ALA B 1 73 ? -11.718 -31.056 -4.088 1.00 22.17 108 ALA B C 1
ATOM 2767 O O . ALA B 1 73 ? -12.631 -31.077 -3.245 1.00 22.01 108 ALA B O 1
ATOM 2769 N N . PHE B 1 74 ? -10.884 -32.076 -4.270 1.00 22.55 109 PHE B N 1
ATOM 2770 C CA . PHE B 1 74 ? -11.032 -33.316 -3.524 1.00 23.62 109 PHE B CA 1
ATOM 2771 C C . PHE B 1 74 ? -10.275 -33.407 -2.192 1.00 24.39 109 PHE B C 1
ATOM 2772 O O . PHE B 1 74 ? -10.255 -34.455 -1.543 1.00 25.67 109 PHE B O 1
ATOM 2780 N N . SER B 1 75 ? -9.683 -32.294 -1.762 1.00 25.59 110 SER B N 1
ATOM 2781 C CA . SER B 1 75 ? -9.043 -32.239 -0.432 1.00 25.13 110 SER B CA 1
ATOM 2782 C C . SER B 1 75 ? -10.103 -32.358 0.691 1.00 26.05 110 SER B C 1
ATOM 2783 O O . SER B 1 75 ? -11.235 -31.877 0.525 1.00 25.89 110 SER B O 1
ATOM 2786 N N . ALA B 1 76 ? -9.735 -32.989 1.814 1.00 27.03 111 ALA B N 1
ATOM 2787 C CA . ALA B 1 76 ? -10.629 -33.140 2.965 1.00 28.27 111 ALA B CA 1
ATOM 2788 C C . ALA B 1 76 ? -9.828 -33.156 4.270 1.00 29.29 111 ALA B C 1
ATOM 2789 O O . ALA B 1 76 ? -8.639 -33.507 4.264 1.00 29.86 111 ALA B O 1
ATOM 2791 N N . PRO B 1 77 ? -10.463 -32.768 5.390 1.00 30.60 112 PRO B N 1
ATOM 2792 C CA . PRO B 1 77 ? -9.710 -32.856 6.638 1.00 31.85 112 PRO B CA 1
ATOM 2793 C C . PRO B 1 77 ? -9.499 -34.300 7.096 1.00 33.14 112 PRO B C 1
ATOM 2794 O O . PRO B 1 77 ? -10.202 -35.220 6.651 1.00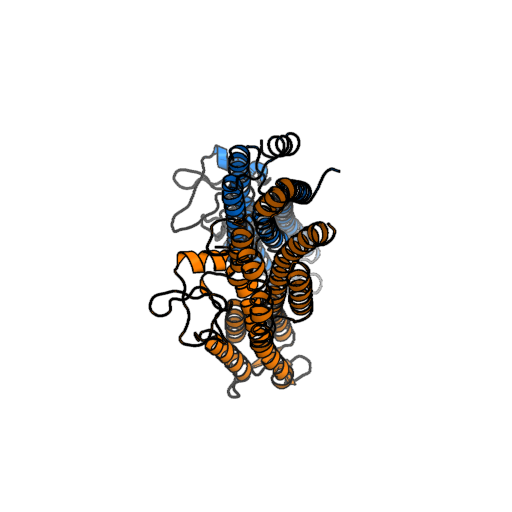 33.60 112 PRO B O 1
ATOM 2798 N N . THR B 1 78 ? -8.522 -34.486 7.982 1.00 33.92 113 THR B N 1
ATOM 2799 C CA . THR B 1 78 ? -8.263 -35.784 8.603 1.00 35.02 113 THR B CA 1
ATOM 2800 C C . THR B 1 78 ? -9.051 -35.873 9.921 1.00 34.76 113 THR B C 1
ATOM 2801 O O . THR B 1 78 ? -8.705 -35.225 10.925 1.00 35.29 113 THR B O 1
ATOM 2805 N N . SER B 1 79 ? -10.138 -36.639 9.895 1.00 34.15 114 SER B N 1
ATOM 2806 C CA . SER B 1 79 ? -10.958 -36.876 11.084 1.00 34.06 114 SER B CA 1
ATOM 2807 C C . SER B 1 79 ? -11.781 -38.143 10.875 1.00 33.48 114 SER B C 1
ATOM 2808 O O . SER B 1 79 ? -11.865 -38.654 9.749 1.00 33.87 114 SER B O 1
ATOM 2811 N N . ALA B 1 80 ? -12.402 -38.623 11.951 1.00 32.85 115 ALA B N 1
ATOM 2812 C CA . ALA B 1 80 ? -13.309 -39.773 11.895 1.00 32.64 115 ALA B CA 1
ATOM 2813 C C . ALA B 1 80 ? -14.439 -39.554 10.881 1.00 32.64 115 ALA B C 1
ATOM 2814 O O . ALA B 1 80 ? -14.917 -40.506 10.280 1.00 32.66 115 ALA B O 1
ATOM 2816 N N . LEU B 1 81 ? -14.841 -38.297 10.678 1.00 31.85 116 LEU B N 1
ATOM 2817 C CA . LEU B 1 81 ? -15.992 -38.019 9.813 1.00 32.05 116 LEU B CA 1
ATOM 2818 C C . LEU B 1 81 ? -15.685 -38.228 8.333 1.00 32.71 116 LEU B C 1
ATOM 2819 O O . LEU B 1 81 ? -16.564 -38.652 7.576 1.00 32.20 116 LEU B O 1
ATOM 2824 N N . PHE B 1 82 ? -14.442 -37.944 7.930 1.00 33.40 117 PHE B N 1
ATOM 2825 C CA . PHE B 1 82 ? -14.092 -37.845 6.497 1.00 34.90 117 PHE B CA 1
ATOM 2826 C C . PHE B 1 82 ? -13.064 -38.860 5.991 1.00 36.38 117 PHE B C 1
ATOM 2827 O O . PHE B 1 82 ? -13.062 -39.180 4.800 1.00 37.36 117 PHE B O 1
ATOM 2835 N N . SER B 1 83 ? -12.192 -39.345 6.878 1.00 37.50 118 SER B N 1
ATOM 2836 C CA . SER B 1 83 ? -11.123 -40.291 6.498 1.00 38.37 118 SER B CA 1
ATOM 2837 C C . SER B 1 83 ? -11.721 -41.662 6.240 1.00 38.59 118 SER B C 1
ATOM 2838 O O . SER B 1 83 ? -12.580 -42.104 6.997 1.00 39.36 118 SER B O 1
ATOM 2841 N N . ALA B 1 97 ? -3.206 -43.121 -13.907 1.00 52.25 132 ALA B N 1
ATOM 2842 C CA . ALA B 1 97 ? -2.794 -41.729 -14.064 1.00 52.23 132 ALA B CA 1
ATOM 2843 C C . ALA B 1 97 ? -2.577 -40.998 -12.727 1.00 52.04 132 ALA B C 1
ATOM 2844 O O . ALA B 1 97 ? -2.543 -39.761 -12.693 1.00 52.28 132 ALA B O 1
ATOM 2846 N N . GLU B 1 98 ? -2.416 -41.777 -11.649 1.00 51.30 133 GLU B N 1
ATOM 2847 C CA . GLU B 1 98 ? -2.220 -41.295 -10.258 1.00 50.54 133 GLU B CA 1
ATOM 2848 C C . GLU B 1 98 ? -3.377 -40.450 -9.697 1.00 49.45 133 GLU B C 1
ATOM 2849 O O . GLU B 1 98 ? -3.858 -40.695 -8.579 1.00 49.33 133 GLU B O 1
ATOM 2855 N N . ILE B 1 99 ? -3.817 -39.477 -10.493 1.00 47.58 134 ILE B N 1
ATOM 2856 C CA . ILE B 1 99 ? -4.741 -38.437 -10.057 1.00 45.91 134 ILE B CA 1
ATOM 2857 C C . ILE B 1 99 ? -6.165 -38.981 -9.882 1.00 44.36 134 ILE B C 1
ATOM 2858 O O . ILE B 1 99 ? -6.925 -38.484 -9.044 1.00 43.13 134 ILE B O 1
ATOM 2863 N N . TRP B 1 100 ? -6.485 -40.022 -10.654 1.00 42.64 135 TRP B N 1
ATOM 2864 C CA . TRP B 1 100 ? -7.789 -40.679 -10.612 1.00 41.54 135 TRP B CA 1
ATOM 2865 C C . TRP B 1 100 ? -7.914 -41.580 -9.395 1.00 40.74 135 TRP B C 1
ATOM 2866 O O . TRP B 1 100 ? -9.016 -41.743 -8.851 1.00 40.18 135 TRP B O 1
ATOM 2877 N N . ASP B 1 101 ? -6.794 -42.175 -8.984 1.00 39.43 136 ASP B N 1
ATOM 2878 C CA . ASP B 1 101 ? -6.718 -42.910 -7.723 1.00 38.57 136 ASP B CA 1
ATOM 2879 C C . ASP B 1 101 ? -6.990 -41.977 -6.546 1.00 37.00 136 ASP B C 1
ATOM 2880 O O . ASP B 1 101 ? -7.723 -42.341 -5.619 1.00 36.35 136 ASP B O 1
ATOM 2885 N N . MET B 1 102 ? -6.408 -40.773 -6.603 1.00 35.00 137 MET B N 1
ATOM 2886 C CA . MET B 1 102 ? -6.567 -39.772 -5.556 1.00 33.91 137 MET B CA 1
ATOM 2887 C C . MET B 1 102 ? -8.044 -39.388 -5.392 1.00 32.62 137 MET B C 1
ATOM 2888 O O . MET B 1 102 ? -8.587 -39.445 -4.278 1.00 32.69 137 MET B O 1
ATOM 2893 N N . VAL B 1 103 ? -8.667 -38.995 -6.506 1.00 30.75 138 VAL B N 1
ATOM 2894 C CA . VAL B 1 103 ? -10.082 -38.611 -6.535 1.00 29.83 138 VAL B CA 1
ATOM 2895 C C . VAL B 1 103 ? -10.920 -39.777 -6.018 1.00 29.29 138 VAL B C 1
ATOM 2896 O O . VAL B 1 103 ? -11.807 -39.582 -5.187 1.00 28.50 138 VAL B O 1
ATOM 2900 N N . SER B 1 104 ? -10.628 -40.984 -6.502 1.00 28.72 139 SER B N 1
ATOM 2901 C CA . SER B 1 104 ? -11.337 -42.187 -6.048 1.00 28.80 139 SER B CA 1
ATOM 2902 C C . SER B 1 104 ? -11.246 -42.417 -4.538 1.00 28.82 139 SER B C 1
ATOM 2903 O O . SER B 1 104 ? -12.279 -42.645 -3.890 1.00 28.52 139 SER B O 1
ATOM 2906 N N . GLN B 1 105 ? -10.034 -42.363 -3.968 1.00 27.62 140 GLN B N 1
ATOM 2907 C CA . GLN B 1 105 ? -9.870 -42.583 -2.522 1.00 28.41 140 GLN B CA 1
ATOM 2908 C C . GLN B 1 105 ? -10.619 -41.518 -1.714 1.00 26.85 140 GLN B C 1
ATOM 2909 O O . GLN B 1 105 ? -11.271 -41.827 -0.715 1.00 26.53 140 GLN B O 1
ATOM 2915 N N . ASN B 1 106 ? -10.536 -40.274 -2.176 1.00 25.86 141 ASN B N 1
ATOM 2916 C CA . ASN B 1 106 ? -11.111 -39.147 -1.445 1.00 25.53 141 ASN B CA 1
ATOM 2917 C C . ASN B 1 106 ? -12.617 -39.081 -1.520 1.00 24.39 141 ASN B C 1
ATOM 2918 O O . ASN B 1 106 ? -13.266 -38.872 -0.503 1.00 23.99 141 ASN B O 1
ATOM 2923 N N . ILE B 1 107 ? -13.169 -39.282 -2.713 1.00 23.55 142 ILE B N 1
ATOM 2924 C CA . ILE B 1 107 ? -14.636 -39.265 -2.842 1.00 23.02 142 ILE B CA 1
ATOM 2925 C C . ILE B 1 107 ? -15.244 -40.482 -2.157 1.00 23.31 142 ILE B C 1
ATOM 2926 O O . ILE B 1 107 ? -16.339 -40.394 -1.609 1.00 22.83 142 ILE B O 1
ATOM 2931 N N . SER B 1 108 ? -14.532 -41.613 -2.177 1.00 24.01 143 SER B N 1
ATOM 2932 C CA . SER B 1 108 ? -15.025 -42.810 -1.503 1.00 25.18 143 SER B CA 1
ATOM 2933 C C . SER B 1 108 ? -15.094 -42.597 -0.004 1.00 25.10 143 SER B C 1
ATOM 2934 O O . SER B 1 108 ? -16.004 -43.095 0.645 1.00 26.44 143 SER B O 1
ATOM 2937 N N . ALA B 1 109 ? -14.118 -41.854 0.532 1.00 25.08 144 ALA B N 1
ATOM 2938 C CA . ALA B 1 109 ? -14.037 -41.559 1.957 1.00 24.73 144 ALA B CA 1
ATOM 2939 C C . ALA B 1 109 ? -15.184 -40.642 2.397 1.00 24.26 144 ALA B C 1
ATOM 2940 O O . ALA B 1 109 ? -15.821 -40.894 3.421 1.00 24.05 144 ALA B O 1
ATOM 2942 N N . ILE B 1 110 ? -15.476 -39.610 1.600 1.00 24.21 145 ILE B N 1
ATOM 2943 C CA . ILE B 1 110 ? -16.575 -38.691 1.909 1.00 24.33 145 ILE B CA 1
ATOM 2944 C C . ILE B 1 110 ? -17.883 -39.464 1.784 1.00 23.57 145 ILE B C 1
ATOM 2945 O O . ILE B 1 110 ? -18.731 -39.379 2.658 1.00 23.33 145 ILE B O 1
ATOM 2950 N N . GLY B 1 111 ? -18.010 -40.255 0.717 1.00 23.12 146 GLY B N 1
ATOM 2951 C CA . GLY B 1 111 ? -19.186 -41.121 0.515 1.00 24.45 146 GLY B CA 1
ATOM 2952 C C . GLY B 1 111 ? -19.484 -42.136 1.603 1.00 24.53 146 GLY B C 1
ATOM 2953 O O . GLY B 1 111 ? -20.639 -42.236 2.076 1.00 24.77 146 GLY B O 1
ATOM 2954 N N . ASP B 1 112 ? -18.458 -42.882 2.017 1.00 24.09 147 ASP B N 1
ATOM 2955 C CA . ASP B 1 112 ? -18.588 -43.970 2.995 1.00 25.07 147 ASP B CA 1
ATOM 2956 C C . ASP B 1 112 ? -18.649 -43.396 4.406 1.00 23.54 147 ASP B C 1
ATOM 2957 O O . ASP B 1 112 ? -19.581 -43.666 5.155 1.00 24.92 147 ASP B O 1
ATOM 2962 N N . SER B 1 113 ? -17.640 -42.604 4.762 1.00 22.09 148 SER B N 1
ATOM 2963 C CA . SER B 1 113 ? -17.465 -42.171 6.130 1.00 20.91 148 SER B CA 1
ATOM 2964 C C . SER B 1 113 ? -18.379 -41.034 6.578 1.00 19.95 148 SER B C 1
ATOM 2965 O O . SER B 1 113 ? -18.626 -40.900 7.783 1.00 21.31 148 SER B O 1
ATOM 2968 N N . TYR B 1 114 ? -18.815 -40.198 5.637 1.00 19.04 149 TYR B N 1
ATOM 2969 C CA . TYR B 1 114 ? -19.587 -39.004 5.996 1.00 18.44 149 TYR B CA 1
ATOM 2970 C C . TYR B 1 114 ? -21.030 -39.149 5.503 1.00 17.30 149 TYR B C 1
ATOM 2971 O O . TYR B 1 114 ? -21.947 -39.290 6.314 1.00 16.61 149 TYR B O 1
ATOM 2980 N N . LEU B 1 115 ? -21.211 -39.139 4.177 1.00 17.09 150 LEU B N 1
ATOM 2981 C CA . LEU B 1 115 ? -22.567 -39.272 3.642 1.00 17.12 150 LEU B CA 1
ATOM 2982 C C . LEU B 1 115 ? -23.222 -40.574 4.073 1.00 17.67 150 LEU B C 1
ATOM 2983 O O . LEU B 1 115 ? -24.394 -40.565 4.501 1.00 18.69 150 LEU B O 1
ATOM 2988 N N . GLY B 1 116 ? -22.501 -41.692 3.954 1.00 17.36 151 GLY B N 1
ATOM 2989 C CA . GLY B 1 116 ? -23.009 -42.997 4.403 1.00 18.23 151 GLY B CA 1
ATOM 2990 C C . GLY B 1 116 ? -23.510 -43.035 5.837 1.00 17.79 151 GLY B C 1
ATOM 2991 O O . GLY B 1 116 ? -24.529 -43.662 6.110 1.00 18.87 151 GLY B O 1
ATOM 2992 N N . VAL B 1 117 ? -22.830 -42.340 6.752 1.00 17.64 152 VAL B N 1
ATOM 2993 C CA . VAL B 1 117 ? -23.278 -42.286 8.143 1.00 17.40 152 VAL B CA 1
ATOM 2994 C C . VAL B 1 117 ? -24.578 -41.462 8.225 1.00 17.02 152 VAL B C 1
ATOM 2995 O O . VAL B 1 117 ? -25.563 -41.877 8.844 1.00 15.85 152 VAL B O 1
ATOM 2999 N N . TYR B 1 118 ? -24.590 -40.320 7.559 1.00 15.99 153 TYR B N 1
ATOM 3000 C CA . TYR B 1 118 ? -25.813 -39.494 7.569 1.00 17.11 153 TYR B CA 1
ATOM 3001 C C . TYR B 1 118 ? -27.031 -40.207 7.000 1.00 16.87 153 TYR B C 1
ATOM 3002 O O . TYR B 1 118 ? -28.142 -40.009 7.488 1.00 16.81 153 TYR B O 1
ATOM 3011 N N . GLU B 1 119 ? -26.827 -41.027 5.975 1.00 17.57 154 GLU B N 1
ATOM 3012 C CA . GLU B 1 119 ? -27.938 -41.838 5.422 1.00 17.80 154 GLU B CA 1
ATOM 3013 C C . GLU B 1 119 ? -28.502 -42.786 6.474 1.00 17.50 154 GLU B C 1
ATOM 3014 O O . GLU B 1 119 ? -29.737 -42.919 6.641 1.00 17.31 154 GLU B O 1
ATOM 3020 N N . ASN B 1 120 ? -27.591 -43.437 7.187 1.00 18.17 155 ASN B N 1
ATOM 3021 C CA . ASN B 1 120 ? -27.971 -44.339 8.256 1.00 17.65 155 ASN B CA 1
ATOM 3022 C C . ASN B 1 120 ? -28.706 -43.625 9.397 1.00 17.51 155 ASN B C 1
ATOM 3023 O O . ASN B 1 120 ? -29.736 -44.084 9.869 1.00 16.96 155 ASN B O 1
ATOM 3028 N N . VAL B 1 121 ? -28.208 -42.430 9.744 1.00 17.11 156 VAL B N 1
ATOM 3029 C CA . VAL B 1 121 ? -28.863 -41.583 10.759 1.00 16.23 156 VAL B CA 1
ATOM 3030 C C . VAL B 1 121 ? -30.307 -41.279 10.370 1.00 16.41 156 VAL B C 1
ATOM 3031 O O . VAL B 1 121 ? -31.207 -41.423 11.199 1.00 17.44 156 VAL B O 1
ATOM 3035 N N . VAL B 1 122 ? -30.539 -40.840 9.129 1.00 16.17 157 VAL B N 1
ATOM 3036 C CA . VAL B 1 122 ? -31.923 -40.498 8.712 1.00 16.18 157 VAL B CA 1
ATOM 3037 C C . VAL B 1 122 ? -32.817 -41.734 8.723 1.00 16.25 157 VAL B C 1
ATOM 3038 O O . VAL B 1 122 ? -33.945 -41.658 9.201 1.00 17.12 157 VAL B O 1
ATOM 3042 N N . ALA B 1 123 ? -32.316 -42.849 8.193 1.00 16.27 158 ALA B N 1
ATOM 3043 C CA . ALA B 1 123 ? -33.119 -44.095 8.174 1.00 16.19 158 ALA B CA 1
ATOM 3044 C C . ALA B 1 123 ? -33.534 -44.521 9.587 1.00 16.18 158 ALA B C 1
ATOM 3045 O O . ALA B 1 123 ? -34.710 -44.852 9.869 1.00 17.50 158 ALA B O 1
ATOM 3047 N N . VAL B 1 124 ? -32.564 -44.535 10.497 1.00 16.13 159 VAL B N 1
ATOM 3048 C CA . VAL B 1 124 ? -32.828 -44.937 11.884 1.00 16.47 159 VAL B CA 1
ATOM 3049 C C . VAL B 1 124 ? -33.776 -43.960 12.583 1.00 17.29 159 VAL B C 1
ATOM 3050 O O . VAL B 1 124 ? -34.756 -44.368 13.222 1.00 17.92 159 VAL B O 1
ATOM 3054 N N . TYR B 1 125 ? -33.508 -42.662 12.435 1.00 17.35 160 TYR B N 1
ATOM 3055 C CA . TYR B 1 125 ? -34.355 -41.666 13.108 1.00 17.91 160 TYR B CA 1
ATOM 3056 C C . TYR B 1 125 ? -35.755 -41.631 12.545 1.00 17.95 160 TYR B C 1
ATOM 3057 O O . TYR B 1 125 ? -36.701 -41.387 13.291 1.00 17.75 160 TYR B O 1
ATOM 3066 N N . THR B 1 126 ? -35.885 -41.882 11.241 1.00 18.71 161 THR B N 1
ATOM 3067 C CA . THR B 1 126 ? -37.203 -41.936 10.596 1.00 19.17 161 THR B CA 1
ATOM 3068 C C . THR B 1 126 ? -38.075 -43.018 11.226 1.00 18.51 161 THR B C 1
ATOM 3069 O O . THR B 1 126 ? -39.220 -42.762 11.602 1.00 18.88 161 THR B O 1
ATOM 3073 N N . ASP B 1 127 ? -37.523 -44.216 11.340 1.00 18.06 162 ASP B N 1
ATOM 3074 C CA . ASP B 1 127 ? -38.282 -45.308 11.946 1.00 19.13 162 ASP B CA 1
ATOM 3075 C C . ASP B 1 127 ? -38.541 -45.098 13.435 1.00 18.15 162 ASP B C 1
ATOM 3076 O O . ASP B 1 127 ? -39.596 -45.499 13.947 1.00 17.00 162 ASP B O 1
ATOM 3081 N N . PHE B 1 128 ? -37.597 -44.465 14.126 1.00 17.48 163 PHE B N 1
ATOM 3082 C CA . PHE B 1 128 ? -37.789 -44.123 15.532 1.00 17.05 163 PHE B CA 1
ATOM 3083 C C . PHE B 1 128 ? -38.981 -43.185 15.642 1.00 16.49 163 PHE B C 1
ATOM 3084 O O . PHE B 1 128 ? -39.892 -43.414 16.437 1.00 15.77 163 PHE B O 1
ATOM 3092 N N . TYR B 1 129 ? -38.981 -42.126 14.822 1.00 17.46 164 TYR B N 1
ATOM 3093 C CA . TYR B 1 129 ? -40.071 -41.156 14.903 1.00 18.41 164 TYR B CA 1
ATOM 3094 C C . TYR B 1 129 ? -41.421 -41.789 14.507 1.00 17.55 164 TYR B C 1
ATOM 3095 O O . TYR B 1 129 ? -42.457 -41.455 15.110 1.00 17.74 164 TYR B O 1
ATOM 3104 N N . GLN B 1 130 ? -41.403 -42.706 13.536 1.00 17.93 165 GLN B N 1
ATOM 3105 C CA . GLN B 1 130 ? -42.630 -43.442 13.157 1.00 17.70 165 GLN B CA 1
ATOM 3106 C C . GLN B 1 130 ? -43.191 -44.215 14.337 1.00 17.24 165 GLN B C 1
ATOM 3107 O O . GLN B 1 130 ? -44.420 -44.225 14.559 1.00 17.78 165 GLN B O 1
ATOM 3113 N N . ALA B 1 131 ? -42.292 -44.842 15.081 1.00 16.90 166 ALA B N 1
ATOM 3114 C CA . ALA B 1 131 ? -42.708 -45.623 16.259 1.00 16.55 166 ALA B CA 1
ATOM 3115 C C . ALA B 1 131 ? -43.349 -44.692 17.299 1.00 16.66 166 ALA B C 1
ATOM 3116 O O . ALA B 1 131 ? -44.375 -45.023 17.911 1.00 16.94 166 ALA B O 1
ATOM 3118 N N . PHE B 1 132 ? -42.801 -43.486 17.434 1.00 16.99 167 PHE B N 1
ATOM 3119 C CA . PHE B 1 132 ? -43.383 -42.512 18.328 1.00 16.30 167 PHE B CA 1
ATOM 3120 C C . PHE B 1 132 ? -44.748 -42.022 17.794 1.00 16.61 167 PHE B C 1
ATOM 3121 O O . PHE B 1 132 ? -45.709 -41.901 18.540 1.00 16.44 167 PHE B O 1
ATOM 3129 N N . SER B 1 133 ? -44.826 -41.787 16.482 1.00 16.70 168 SER B N 1
ATOM 3130 C CA . SER B 1 133 ? -46.086 -41.383 15.852 1.00 17.45 168 SER B CA 1
ATOM 3131 C C . SER B 1 133 ? -47.184 -42.411 16.085 1.00 17.08 168 SER B C 1
ATOM 3132 O O . SER B 1 133 ? -48.353 -42.066 16.242 1.00 16.42 168 SER B O 1
ATOM 3135 N N . ASP B 1 134 ? -46.794 -43.686 16.086 1.00 17.52 169 ASP B N 1
ATOM 3136 C CA . ASP B 1 134 ? -47.775 -44.754 16.333 1.00 18.93 169 ASP B CA 1
ATOM 3137 C C . ASP B 1 134 ? -48.357 -44.643 17.747 1.00 19.07 169 ASP B C 1
ATOM 3138 O O . ASP B 1 134 ? -49.586 -44.840 17.960 1.00 20.70 169 ASP B O 1
ATOM 3143 N N . ILE B 1 135 ? -47.523 -44.265 18.706 1.00 17.70 170 ILE B N 1
ATOM 3144 C CA . ILE B 1 135 ? -48.013 -43.975 20.061 1.00 18.19 170 ILE B CA 1
ATOM 3145 C C . ILE B 1 135 ? -48.972 -42.794 20.070 1.00 16.59 170 ILE B C 1
ATOM 3146 O O . ILE B 1 135 ? -50.061 -42.882 20.640 1.00 17.62 170 ILE B O 1
ATOM 3151 N N . LEU B 1 136 ? -48.616 -41.710 19.381 1.00 17.27 171 LEU B N 1
ATOM 3152 C CA . LEU B 1 136 ? -49.487 -40.543 19.373 1.00 18.22 171 LEU B CA 1
ATOM 3153 C C . LEU B 1 136 ? -50.874 -40.895 18.821 1.00 17.10 171 LEU B C 1
ATOM 3154 O O . LEU B 1 136 ? -51.878 -40.339 19.270 1.00 18.09 171 LEU B O 1
ATOM 3159 N N . SER B 1 137 ? -50.924 -41.817 17.850 1.00 17.84 172 SER B N 1
ATOM 3160 C CA . SER B 1 137 ? -52.197 -42.218 17.216 1.00 19.12 172 SER B CA 1
ATOM 3161 C C . SER B 1 137 ? -53.139 -42.881 18.206 1.00 18.87 172 SER B C 1
ATOM 3162 O O . SER B 1 137 ? -54.312 -43.005 17.954 1.00 18.89 172 SER B O 1
ATOM 3165 N N . LYS B 1 138 ? -52.615 -43.293 19.354 1.00 18.37 173 LYS B N 1
ATOM 3166 C CA . LYS B 1 138 ? -53.437 -43.968 20.347 1.00 19.41 173 LYS B CA 1
ATOM 3167 C C . LYS B 1 138 ? -53.942 -43.010 21.426 1.00 19.67 173 LYS B C 1
ATOM 3168 O O . LYS B 1 138 ? -54.730 -43.410 22.282 1.00 19.88 173 LYS B O 1
ATOM 3174 N N . MET B 1 139 ? -53.492 -41.762 21.391 1.00 19.60 174 MET B N 1
ATOM 3175 C CA . MET B 1 139 ? -53.697 -40.876 22.526 1.00 20.69 174 MET B CA 1
ATOM 3176 C C . MET B 1 139 ? -55.150 -40.432 22.660 1.00 20.81 174 MET B C 1
ATOM 3177 O O . MET B 1 139 ? -55.634 -40.266 23.770 1.00 21.03 174 MET B O 1
ATOM 3182 N N . GLY B 1 140 ? -55.838 -40.267 21.524 1.00 20.35 175 GLY B N 1
ATOM 3183 C CA . GLY B 1 140 ? -57.280 -39.922 21.529 1.00 21.22 175 GLY B CA 1
ATOM 3184 C C . GLY B 1 140 ? -58.050 -40.932 22.344 1.00 20.41 175 GLY B C 1
ATOM 3185 O O . GLY B 1 140 ? -58.924 -40.576 23.148 1.00 21.59 175 GLY B O 1
ATOM 3186 N N . GLY B 1 141 ? -57.728 -42.206 22.139 1.00 21.06 176 GLY B N 1
ATOM 3187 C CA . GLY B 1 141 ? -58.403 -43.314 22.801 1.00 21.47 176 GLY B CA 1
ATOM 3188 C C . GLY B 1 141 ? -58.080 -43.411 24.293 1.00 21.45 176 GLY B C 1
ATOM 3189 O O . GLY B 1 141 ? -58.829 -44.007 25.077 1.00 22.83 176 GLY B O 1
ATOM 3190 N N . TRP B 1 142 ? -56.967 -42.796 24.702 1.00 19.99 177 TRP B N 1
ATOM 3191 C CA . TRP B 1 142 ? -56.561 -42.842 26.096 1.00 19.13 177 TRP B CA 1
ATOM 3192 C C . TRP B 1 142 ? -57.068 -41.616 26.853 1.00 19.49 177 TRP B C 1
ATOM 3193 O O . TRP B 1 142 ? -56.768 -41.463 28.036 1.00 20.49 177 TRP B O 1
ATOM 3204 N N . LEU B 1 143 ? -57.826 -40.766 26.175 1.00 18.80 178 LEU B N 1
ATOM 3205 C CA . LEU B 1 143 ? -58.432 -39.612 26.826 1.00 18.53 178 LEU B CA 1
ATOM 3206 C C . LEU B 1 143 ? -59.943 -39.816 26.844 1.00 18.63 178 LEU B C 1
ATOM 3207 O O . LEU B 1 143 ? -60.569 -39.888 25.781 1.00 19.17 178 LEU B O 1
ATOM 3212 N N . LEU B 1 144 ? -60.516 -39.865 28.043 1.00 18.76 179 LEU B N 1
ATOM 3213 C CA . LEU B 1 144 ? -61.931 -40.186 28.231 1.00 18.78 179 LEU B CA 1
ATOM 3214 C C . LEU B 1 144 ? -62.725 -38.996 28.817 1.00 18.92 179 LEU B C 1
ATOM 3215 O O . LEU B 1 144 ? -62.156 -38.148 29.493 1.00 18.62 179 LEU B O 1
ATOM 3220 N N . PRO B 1 145 ? -64.041 -38.934 28.556 1.00 19.03 180 PRO B N 1
ATOM 3221 C CA . PRO B 1 145 ? -64.833 -37.880 29.186 1.00 19.23 180 PRO B CA 1
ATOM 3222 C C . PRO B 1 145 ? -64.754 -38.020 30.708 1.00 18.89 180 PRO B C 1
ATOM 3223 O O . PRO B 1 145 ? -64.747 -39.144 31.238 1.00 20.49 180 PRO B O 1
ATOM 3227 N N . GLY B 1 146 ? -64.733 -36.898 31.418 1.00 19.46 181 GLY B N 1
ATOM 3228 C CA . GLY B 1 146 ? -64.805 -36.950 32.872 1.00 19.34 181 GLY B CA 1
ATOM 3229 C C . GLY B 1 146 ? -66.217 -36.893 33.474 1.00 19.47 181 GLY B C 1
ATOM 3230 O O . GLY B 1 146 ? -67.238 -37.026 32.777 1.00 17.86 181 GLY B O 1
ATOM 3231 N N . LYS B 1 147 ? -66.266 -36.616 34.785 1.00 20.04 182 LYS B N 1
ATOM 3232 C CA A LYS B 1 147 ? -67.534 -36.508 35.524 0.50 20.87 182 LYS B CA 1
ATOM 3233 C CA B LYS B 1 147 ? -67.534 -36.494 35.530 0.50 20.70 182 LYS B CA 1
ATOM 3234 C C . LYS B 1 147 ? -68.383 -35.298 35.123 1.00 20.71 182 LYS B C 1
ATOM 3235 O O . LYS B 1 147 ? -69.616 -35.298 35.316 1.00 21.00 182 LYS B O 1
ATOM 3246 N N . ASP B 1 148 ? -67.742 -34.246 34.615 1.00 18.94 183 ASP B N 1
ATOM 3247 C CA A ASP B 1 148 ? -68.467 -33.080 34.092 0.50 18.87 183 ASP B CA 1
ATOM 3248 C CA B ASP B 1 148 ? -68.465 -33.080 34.097 0.50 19.07 183 ASP B CA 1
ATOM 3249 C C . ASP B 1 148 ? -67.671 -32.426 32.976 1.00 18.24 183 ASP B C 1
ATOM 3250 O O . ASP B 1 148 ? -66.619 -32.963 32.556 1.00 17.96 183 ASP B O 1
ATOM 3259 N N . GLY B 1 149 ? -68.172 -31.294 32.480 1.00 17.85 184 GLY B N 1
ATOM 3260 C CA . GLY B 1 149 ? -67.533 -30.575 31.394 1.00 18.24 184 GLY B CA 1
ATOM 3261 C C . GLY B 1 149 ? -66.149 -29.991 31.709 1.00 16.96 184 GLY B C 1
ATOM 3262 O O . GLY B 1 149 ? -65.484 -29.530 30.803 1.00 18.20 184 GLY B O 1
ATOM 3263 N N . ASN B 1 150 ? -65.758 -30.032 32.991 1.00 18.52 185 ASN B N 1
ATOM 3264 C CA . ASN B 1 150 ? -64.489 -29.452 33.517 1.00 18.76 185 ASN B CA 1
ATOM 3265 C C . ASN B 1 150 ? -63.461 -30.541 33.820 1.00 18.58 185 ASN B C 1
ATOM 3266 O O . ASN B 1 150 ? -62.375 -30.241 34.302 1.00 18.01 185 ASN B O 1
ATOM 3271 N N . THR B 1 151 ? -63.804 -31.809 33.533 1.00 18.21 186 THR B N 1
ATOM 3272 C CA . THR B 1 151 ? -63.001 -32.932 33.976 1.00 19.10 186 THR B CA 1
ATOM 3273 C C . THR B 1 151 ? -62.771 -33.915 32.835 1.00 18.08 186 THR B C 1
ATOM 3274 O O . THR B 1 151 ? -63.638 -34.093 31.967 1.00 18.40 186 THR B O 1
ATOM 3278 N N . VAL B 1 152 ? -61.576 -34.496 32.826 1.00 17.27 187 VAL B N 1
ATOM 3279 C CA . VAL B 1 152 ? -61.230 -35.568 31.863 1.00 17.68 187 VAL B CA 1
ATOM 3280 C C . VAL B 1 152 ? -60.590 -36.714 32.652 1.00 17.36 187 VAL B C 1
ATOM 3281 O O . VAL B 1 152 ? -60.200 -36.543 33.813 1.00 17.39 187 VAL B O 1
ATOM 3285 N N . LYS B 1 153 ? -60.520 -37.897 32.026 1.00 16.74 188 LYS B N 1
ATOM 3286 C CA . LYS B 1 153 ? -59.749 -39.027 32.579 1.00 17.66 188 LYS B CA 1
ATOM 3287 C C . LYS B 1 153 ? -58.690 -39.467 31.568 1.00 17.81 188 LYS B C 1
ATOM 3288 O O . LYS B 1 153 ? -59.024 -39.746 30.435 1.00 18.66 188 LYS B O 1
ATOM 3294 N N . LEU B 1 154 ? -57.424 -39.462 31.974 1.00 17.65 189 LEU B N 1
ATOM 3295 C CA . LEU B 1 154 ? -56.324 -39.821 31.107 1.00 17.53 189 LEU B CA 1
ATOM 3296 C C . LEU B 1 154 ? -55.783 -41.195 31.489 1.00 17.57 189 LEU B C 1
ATOM 3297 O O . LEU B 1 154 ? -55.531 -41.450 32.654 1.00 16.82 189 LEU B O 1
ATOM 3302 N N . AS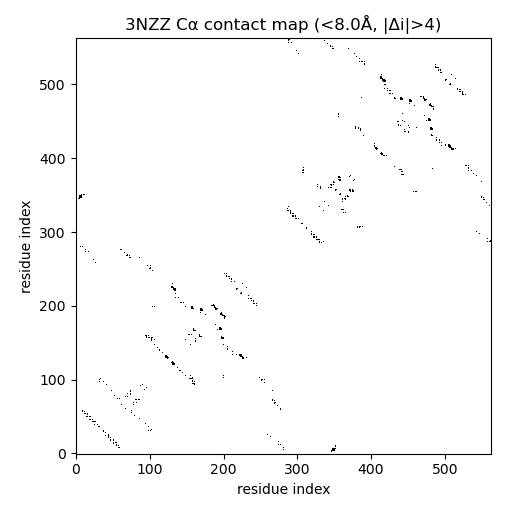P B 1 155 ? -55.619 -42.077 30.504 1.00 17.25 190 ASP B N 1
ATOM 3303 C CA . ASP B 1 155 ? -55.034 -43.402 30.782 1.00 17.64 190 ASP B CA 1
ATOM 3304 C C . ASP B 1 155 ? -53.523 -43.310 30.904 1.00 17.24 190 ASP B C 1
ATOM 3305 O O . ASP B 1 155 ? -52.774 -43.667 29.994 1.00 16.54 190 ASP B O 1
ATOM 3310 N N . VAL B 1 156 ? -53.080 -42.806 32.044 1.00 17.19 191 VAL B N 1
ATOM 3311 C CA . VAL B 1 156 ? -51.668 -42.547 32.248 1.00 17.98 191 VAL B CA 1
ATOM 3312 C C . VAL B 1 156 ? -50.871 -43.828 32.214 1.00 17.99 191 VAL B C 1
ATOM 3313 O O . VAL B 1 156 ? -49.743 -43.818 31.761 1.00 18.24 191 VAL B O 1
ATOM 3317 N N . THR B 1 157 ? -51.475 -44.922 32.674 1.00 18.30 192 THR B N 1
ATOM 3318 C CA . THR B 1 157 ? -50.735 -46.199 32.738 1.00 20.10 192 THR B CA 1
ATOM 3319 C C . THR B 1 157 ? -50.433 -46.729 31.318 1.00 19.30 192 THR B C 1
ATOM 3320 O O . THR B 1 157 ? -49.284 -47.046 31.020 1.00 20.23 192 THR B O 1
ATOM 3324 N N . SER B 1 158 ? -51.437 -46.787 30.446 1.00 18.80 193 SER B N 1
ATOM 3325 C CA . SER B 1 158 ? -51.223 -47.312 29.075 1.00 18.47 193 SER B CA 1
ATOM 3326 C C . SER B 1 158 ? -50.213 -46.436 28.334 1.00 18.24 193 SER B C 1
ATOM 3327 O O . SER B 1 158 ? -49.327 -46.941 27.656 1.00 17.94 193 SER B O 1
ATOM 3330 N N . LEU B 1 159 ? -50.391 -45.111 28.480 1.00 17.44 194 LEU B N 1
ATOM 3331 C CA . LEU B 1 159 ? -49.509 -44.154 27.837 1.00 17.10 194 LEU B CA 1
ATOM 3332 C C . LEU B 1 159 ? -48.072 -44.310 28.349 1.00 16.33 194 LEU B C 1
ATOM 3333 O O . LEU B 1 159 ? -47.145 -44.419 27.565 1.00 16.79 194 LEU B O 1
ATOM 3338 N N . LYS B 1 160 ? -47.883 -44.326 29.672 1.00 17.33 195 LYS B N 1
ATOM 3339 C CA . LYS B 1 160 ? -46.540 -44.492 30.238 1.00 17.42 195 LYS B CA 1
ATOM 3340 C C . LYS B 1 160 ? -45.905 -45.817 29.782 1.00 17.19 195 LYS B C 1
ATOM 3341 O O . LYS B 1 160 ? -44.714 -45.885 29.440 1.00 17.35 195 LYS B O 1
ATOM 3347 N N . ASN B 1 161 ? -46.703 -46.875 29.778 1.00 17.36 196 ASN B N 1
ATOM 3348 C CA . ASN B 1 161 ? -46.148 -48.185 29.404 1.00 19.06 196 ASN B CA 1
ATOM 3349 C C . ASN B 1 161 ? -45.689 -48.214 27.951 1.00 18.12 196 ASN B C 1
ATOM 3350 O O . ASN B 1 161 ? -44.634 -48.761 27.654 1.00 18.03 196 ASN B O 1
ATOM 3355 N N . ASP B 1 162 ? -46.457 -47.589 27.060 1.00 18.63 197 ASP B N 1
ATOM 3356 C CA . ASP B 1 162 ? -46.062 -47.525 25.645 1.00 17.74 197 ASP B CA 1
ATOM 3357 C C . ASP B 1 162 ? -44.799 -46.668 25.469 1.00 18.05 197 ASP B C 1
ATOM 3358 O O . ASP B 1 162 ? -43.891 -47.016 24.717 1.00 18.14 197 ASP B O 1
ATOM 3363 N N . LEU B 1 163 ? -44.761 -45.521 26.151 1.00 16.67 198 LEU B N 1
ATOM 3364 C CA . LEU B 1 163 ? -43.568 -44.679 26.091 1.00 16.43 198 LEU B CA 1
ATOM 3365 C C . LEU B 1 163 ? -42.320 -45.406 26.646 1.00 15.73 198 LEU B C 1
ATOM 3366 O O . LEU B 1 163 ? -41.263 -45.377 26.022 1.00 16.38 198 LEU B O 1
ATOM 3371 N N . ASN B 1 164 ? -42.437 -46.034 27.821 1.00 16.39 199 ASN B N 1
ATOM 3372 C CA . ASN B 1 164 ? -41.301 -46.745 28.414 1.00 16.86 199 ASN B CA 1
ATOM 3373 C C . ASN B 1 164 ? -40.863 -47.909 27.522 1.00 18.06 199 ASN B C 1
ATOM 3374 O O . ASN B 1 164 ? -39.673 -48.226 27.433 1.00 18.59 199 ASN B O 1
ATOM 3379 N N . SER B 1 165 ? -41.830 -48.534 26.867 1.00 17.13 200 SER B N 1
ATOM 3380 C CA . SER B 1 165 ? -41.500 -49.612 25.915 1.00 17.97 200 SER B CA 1
ATOM 3381 C C . SER B 1 165 ? -40.687 -49.110 24.736 1.00 18.03 200 SER B C 1
ATOM 3382 O O . SER B 1 165 ? -39.769 -49.776 24.265 1.00 18.80 200 SER B O 1
ATOM 3385 N N . LEU B 1 166 ? -41.021 -47.921 24.261 1.00 17.36 201 LEU B N 1
ATOM 3386 C CA . LEU B 1 166 ? -40.268 -47.343 23.165 1.00 16.84 201 LEU B CA 1
ATOM 3387 C C . LEU B 1 166 ? -38.847 -46.949 23.598 1.00 16.27 201 LEU B C 1
ATOM 3388 O O . LEU B 1 166 ? -37.882 -47.156 22.859 1.00 16.30 201 LEU B O 1
ATOM 3393 N N . VAL B 1 167 ? -38.732 -46.357 24.785 1.00 16.96 202 VAL B N 1
ATOM 3394 C CA . VAL B 1 167 ? -37.417 -46.068 25.391 1.00 17.28 202 VAL B CA 1
ATOM 3395 C C . VAL B 1 167 ? -36.583 -47.355 25.478 1.00 18.17 202 VAL B C 1
ATOM 3396 O O . VAL B 1 167 ? -35.432 -47.369 25.055 1.00 18.29 202 VAL B O 1
ATOM 3400 N N . ASN B 1 168 ? -37.203 -48.394 26.037 1.00 19.24 203 ASN B N 1
ATOM 3401 C CA . ASN B 1 168 ? -36.616 -49.746 26.137 1.00 21.01 203 ASN B CA 1
ATOM 3402 C C . ASN B 1 168 ? -36.124 -50.231 24.762 1.00 20.52 203 ASN B C 1
ATOM 3403 O O . ASN B 1 168 ? -34.983 -50.699 24.605 1.00 20.47 203 ASN B O 1
ATOM 3408 N N . LYS B 1 169 ? -36.972 -50.059 23.761 1.00 19.46 204 LYS B N 1
ATOM 3409 C CA . LYS B 1 169 ? -36.675 -50.565 22.433 1.00 19.13 204 LYS B CA 1
ATOM 3410 C C . LYS B 1 169 ? -35.419 -49.921 21.894 1.00 18.80 204 LYS B C 1
ATOM 3411 O O . LYS B 1 169 ? -34.537 -50.597 21.352 1.00 18.15 204 LYS B O 1
ATOM 3417 N N . TYR B 1 170 ? -35.375 -48.592 22.008 1.00 17.04 205 TYR B N 1
ATOM 3418 C CA . TYR B 1 170 ? -34.272 -47.844 21.463 1.00 17.99 205 TYR B CA 1
ATOM 3419 C C . TYR B 1 170 ? -33.054 -47.756 22.383 1.00 19.61 205 TYR B C 1
ATOM 3420 O O . TYR B 1 170 ? -32.054 -47.115 22.044 1.00 19.59 205 TYR B O 1
ATOM 3429 N N . ASN B 1 171 ? -33.151 -48.418 23.539 1.00 20.86 206 ASN B N 1
ATOM 3430 C CA . ASN B 1 171 ? -32.005 -48.633 24.409 1.00 22.84 206 ASN B CA 1
ATOM 3431 C C . ASN B 1 171 ? -31.291 -49.938 24.036 1.00 22.75 206 ASN B C 1
ATOM 3432 O O . ASN B 1 171 ? -30.213 -50.222 24.565 1.00 23.86 206 ASN B O 1
ATOM 3437 N N . GLN B 1 172 ? -31.900 -50.719 23.141 1.00 21.91 207 GLN B N 1
ATOM 3438 C CA . GLN B 1 172 ? -31.262 -51.927 22.625 1.00 21.94 207 GLN B CA 1
ATOM 3439 C C . GLN B 1 172 ? -30.202 -51.509 21.618 1.00 22.56 207 GLN B C 1
ATOM 3440 O O . GLN B 1 172 ? -30.276 -50.423 21.039 1.00 21.91 207 GLN B O 1
ATOM 3446 N N . ILE B 1 173 ? -29.206 -52.370 21.433 1.00 23.09 208 ILE B N 1
ATOM 3447 C CA . ILE B 1 173 ? -28.164 -52.115 20.468 1.00 23.76 208 ILE B CA 1
ATOM 3448 C C . ILE B 1 173 ? -28.265 -53.146 19.361 1.00 24.33 208 ILE B C 1
ATOM 3449 O O . ILE B 1 173 ? -28.040 -54.352 19.589 1.00 24.71 208 ILE B O 1
ATOM 3454 N N . ASN B 1 174 ? -28.679 -52.670 18.187 1.00 23.67 209 ASN B N 1
ATOM 3455 C CA . ASN B 1 174 ? -28.836 -53.478 16.975 1.00 24.60 209 ASN B CA 1
ATOM 3456 C C . ASN B 1 174 ? -28.935 -52.559 15.743 1.00 25.15 209 ASN B C 1
ATOM 3457 O O . ASN B 1 174 ? -28.852 -51.320 15.880 1.00 25.31 209 ASN B O 1
ATOM 3462 N N . SER B 1 175 ? -29.099 -53.148 14.553 1.00 26.50 210 SER B N 1
ATOM 3463 C CA . SER B 1 175 ? -29.039 -52.400 13.290 1.00 27.17 210 SER B CA 1
ATOM 3464 C C . SER B 1 175 ? -30.181 -51.390 13.116 1.00 27.11 210 SER B C 1
ATOM 3465 O O . SER B 1 175 ? -30.108 -50.483 12.279 1.00 27.69 210 SER B O 1
ATOM 3468 N N . ASN B 1 176 ? -31.236 -51.560 13.905 1.00 25.80 211 ASN B N 1
ATOM 3469 C CA . ASN B 1 176 ? -32.388 -50.702 13.845 1.00 26.18 211 ASN B CA 1
ATOM 3470 C C . ASN B 1 176 ? -32.235 -49.531 14.817 1.00 23.96 211 ASN B C 1
ATOM 3471 O O . ASN B 1 176 ? -33.015 -48.582 14.755 1.00 24.78 211 ASN B O 1
ATOM 3476 N N . THR B 1 177 ? -31.226 -49.591 15.688 1.00 22.77 212 THR B N 1
ATOM 3477 C CA . THR B 1 177 ? -31.096 -48.569 16.748 1.00 21.18 212 THR B CA 1
ATOM 3478 C C . THR B 1 177 ? -29.816 -47.726 16.775 1.00 21.16 212 THR B C 1
ATOM 3479 O O . THR B 1 177 ? -29.767 -46.697 17.439 1.00 22.88 212 THR B O 1
ATOM 3483 N N . VAL B 1 178 ? -28.770 -48.171 16.090 1.00 18.63 213 VAL B N 1
ATOM 3484 C CA . VAL B 1 178 ? -27.499 -47.459 16.089 1.00 16.90 213 VAL B CA 1
ATOM 3485 C C . VAL B 1 178 ? -27.374 -46.458 14.926 1.00 16.53 213 VAL B C 1
ATOM 3486 O O . VAL B 1 178 ? -27.574 -46.802 13.755 1.00 16.37 213 VAL B O 1
ATOM 3490 N N . LEU B 1 179 ? -27.040 -45.220 15.281 1.00 16.39 214 LEU B N 1
ATOM 3491 C CA . LEU B 1 179 ? -26.821 -44.150 14.304 1.00 16.28 214 LEU B CA 1
ATOM 3492 C C . LEU B 1 179 ? -25.420 -44.152 13.702 1.00 17.17 214 LEU B C 1
ATOM 3493 O O . LEU B 1 179 ? -25.234 -43.852 12.527 1.00 17.39 214 LEU B O 1
ATOM 3498 N N . PHE B 1 180 ? -24.426 -44.377 14.561 1.00 17.69 215 PHE B N 1
ATOM 3499 C CA . PHE B 1 180 ? -23.034 -44.494 14.123 1.00 18.19 215 PHE B CA 1
ATOM 3500 C C . PHE B 1 180 ? -22.341 -45.594 14.932 1.00 18.99 215 PHE B C 1
ATOM 3501 O O . PHE B 1 180 ? -22.529 -45.658 16.136 1.00 18.90 215 PHE B O 1
ATOM 3509 N N . PRO B 1 181 ? -21.518 -46.450 14.281 1.00 19.80 216 PRO B N 1
ATOM 3510 C CA . PRO B 1 181 ? -21.302 -46.596 12.847 1.00 21.48 216 PRO B CA 1
ATOM 3511 C C . PRO B 1 181 ? -22.521 -47.109 12.104 1.00 22.24 216 PRO B C 1
ATOM 3512 O O . PRO B 1 181 ? -23.465 -47.636 12.723 1.00 22.14 216 PRO B O 1
ATOM 3516 N N . ALA B 1 182 ? -22.512 -46.952 10.780 1.00 23.84 217 ALA B N 1
ATOM 3517 C CA . ALA B 1 182 ? -23.488 -47.623 9.937 1.00 26.50 217 ALA B CA 1
ATOM 3518 C C . ALA B 1 182 ? -23.360 -49.128 10.150 1.00 28.37 217 ALA B C 1
ATOM 3519 O O . ALA B 1 182 ? -22.264 -49.628 10.352 1.00 27.60 217 ALA B O 1
ATOM 3521 N N . GLN B 1 183 ? -24.486 -49.833 10.100 1.00 31.98 218 GLN B N 1
ATOM 3522 C CA . GLN B 1 183 ? -24.535 -51.263 10.433 1.00 35.16 218 GLN B CA 1
ATOM 3523 C C . GLN B 1 183 ? -24.763 -52.115 9.185 1.00 37.78 218 GLN B C 1
ATOM 3524 O O . GLN B 1 183 ? -25.748 -51.941 8.474 1.00 38.60 218 GLN B O 1
ATOM 3530 N N . SER B 1 184 ? -23.849 -53.047 8.956 1.00 40.08 219 SER B N 1
ATOM 3531 C CA . SER B 1 184 ? -23.744 -53.755 7.684 1.00 42.44 219 SER B CA 1
ATOM 3532 C C . SER B 1 184 ? -24.360 -55.152 7.719 1.00 43.44 219 SER B C 1
ATOM 3533 O O . SER B 1 184 ? -25.517 -55.329 8.122 1.00 44.18 219 SER B O 1
ATOM 3536 N N . GLY B 1 185 ? -23.571 -56.136 7.290 1.00 44.48 220 GLY B N 1
ATOM 3537 C CA . GLY B 1 185 ? -24.059 -57.488 7.099 1.00 45.37 220 GLY B CA 1
ATOM 3538 C C . GLY B 1 185 ? -24.096 -58.305 8.370 1.00 45.84 220 GLY B C 1
ATOM 3539 O O . GLY B 1 185 ? -25.153 -58.827 8.741 1.00 46.61 220 GLY B O 1
ATOM 3540 N N . SER B 1 186 ? -22.952 -58.421 9.043 1.00 45.85 221 SER B N 1
ATOM 3541 C CA . SER B 1 186 ? -22.826 -59.383 10.137 1.00 45.55 221 SER B CA 1
ATOM 3542 C C . SER B 1 186 ? -22.079 -58.878 11.374 1.00 44.98 221 SER B C 1
ATOM 3543 O O . SER B 1 186 ? -20.954 -58.388 11.276 1.00 45.83 221 SER B O 1
ATOM 3546 N N . GLY B 1 187 ? -22.708 -59.021 12.541 1.00 44.06 222 GLY B N 1
ATOM 3547 C CA . GLY B 1 187 ? -22.149 -58.504 13.790 1.00 42.18 222 GLY B CA 1
ATOM 3548 C C . GLY B 1 187 ? -22.510 -57.037 13.965 1.00 41.09 222 GLY B C 1
ATOM 3549 O O . GLY B 1 187 ? -22.937 -56.384 13.011 1.00 41.55 222 GLY B O 1
ATOM 3550 N N . VAL B 1 188 ? -22.371 -56.520 15.186 1.00 39.43 223 VAL B N 1
ATOM 3551 C CA . VAL B 1 188 ? -22.615 -55.094 15.431 1.00 37.67 223 VAL B CA 1
ATOM 3552 C C . VAL B 1 188 ? -21.290 -54.394 15.184 1.00 36.83 223 VAL B C 1
ATOM 3553 O O . VAL B 1 188 ? -20.272 -54.774 15.756 1.00 37.13 223 VAL B O 1
ATOM 3557 N N . LYS B 1 189 ? -21.291 -53.403 14.297 1.00 35.42 224 LYS B N 1
ATOM 3558 C CA . LYS B 1 189 ? -20.070 -52.660 14.024 1.00 34.37 224 LYS B CA 1
ATOM 3559 C C . LYS B 1 189 ? -19.918 -51.539 15.031 1.00 32.98 224 LYS B C 1
ATOM 3560 O O . LYS B 1 189 ? -20.867 -50.768 15.262 1.00 32.25 224 LYS B O 1
ATOM 3566 N N . VAL B 1 190 ? -18.742 -51.490 15.655 1.00 31.42 225 VAL B N 1
ATOM 3567 C CA . VAL B 1 190 ? -18.438 -50.513 16.681 1.00 30.29 225 VAL B CA 1
ATOM 3568 C C . VAL B 1 190 ? -17.301 -49.572 16.253 1.00 30.13 225 VAL B C 1
ATOM 3569 O O . VAL B 1 190 ? -16.631 -49.796 15.225 1.00 29.83 225 VAL B O 1
ATOM 3573 N N . ALA B 1 191 ? -17.112 -48.520 17.040 1.00 29.04 226 ALA B N 1
ATOM 3574 C CA . ALA B 1 191 ? -16.080 -47.543 16.779 1.00 29.81 226 ALA B CA 1
ATOM 3575 C C . ALA B 1 191 ? -15.241 -47.342 18.018 1.00 30.03 226 ALA B C 1
ATOM 3576 O O . ALA B 1 191 ? -15.621 -47.735 19.132 1.00 29.39 226 ALA B O 1
ATOM 3578 N N . THR B 1 192 ? -14.101 -46.695 17.830 1.00 30.76 227 THR B N 1
ATOM 3579 C CA . THR B 1 192 ? -13.344 -46.220 18.976 1.00 32.00 227 THR B CA 1
ATOM 3580 C C . THR B 1 192 ? -14.176 -45.154 19.679 1.00 32.21 227 THR B C 1
ATOM 3581 O O . THR B 1 192 ? -15.118 -44.570 19.089 1.00 31.39 227 THR B O 1
ATOM 3585 N N . GLU B 1 193 ? -13.858 -44.940 20.947 1.00 31.85 228 GLU B N 1
ATOM 3586 C CA . GLU B 1 193 ? -14.447 -43.876 21.742 1.00 32.13 228 GLU B CA 1
ATOM 3587 C C . GLU B 1 193 ? -14.273 -42.477 21.138 1.00 30.94 228 GLU B C 1
ATOM 3588 O O . GLU B 1 193 ? -15.223 -41.703 21.070 1.00 31.52 228 GLU B O 1
ATOM 3594 N N . ALA B 1 194 ? -13.056 -42.161 20.716 1.00 30.28 229 ALA B N 1
ATOM 3595 C CA . ALA B 1 194 ? -12.764 -40.897 20.015 1.00 28.62 229 ALA B CA 1
ATOM 3596 C C . ALA B 1 194 ? -13.611 -40.710 18.742 1.00 28.07 229 ALA B C 1
ATOM 3597 O O . ALA B 1 194 ? -14.116 -39.617 18.479 1.00 27.77 229 ALA B O 1
ATOM 3599 N N . GLU B 1 195 ? -13.746 -41.776 17.952 1.00 27.09 230 GLU B N 1
ATOM 3600 C CA . GLU B 1 195 ? -14.532 -41.692 16.715 1.00 26.16 230 GLU B CA 1
ATOM 3601 C C . GLU B 1 195 ? -16.000 -41.435 17.066 1.00 25.01 230 GLU B C 1
ATOM 3602 O O . GLU B 1 195 ? -16.612 -40.520 16.497 1.00 24.85 230 GLU B O 1
ATOM 3608 N N . ALA B 1 196 ? -16.550 -42.220 17.998 1.00 24.44 231 ALA B N 1
ATOM 3609 C CA . ALA B 1 196 ? -17.955 -42.014 18.411 1.00 23.92 231 ALA B CA 1
ATOM 3610 C C . ALA B 1 196 ? -18.212 -40.590 18.967 1.00 24.68 231 ALA B C 1
ATOM 3611 O O . ALA B 1 196 ? -19.211 -39.958 18.621 1.00 23.82 231 ALA B O 1
ATOM 3613 N N . ARG B 1 197 ? -17.293 -40.076 19.807 1.00 25.42 232 ARG B N 1
ATOM 3614 C CA . ARG B 1 197 ? -17.401 -38.692 20.318 1.00 25.13 232 ARG B CA 1
ATOM 3615 C C . ARG B 1 197 ? -17.392 -37.636 19.219 1.00 24.76 232 ARG B C 1
ATOM 3616 O O . ARG B 1 197 ? -18.105 -36.627 19.305 1.00 24.95 232 ARG B O 1
ATOM 3624 N N . GLN B 1 198 ? -16.603 -37.873 18.172 1.00 24.19 233 GLN B N 1
ATOM 3625 C CA . GLN B 1 198 ? -16.595 -36.966 17.032 1.00 23.84 233 GLN B CA 1
ATOM 3626 C C . GLN B 1 198 ? -17.977 -36.912 16.381 1.00 23.32 233 GLN B C 1
ATOM 3627 O O . GLN B 1 198 ? -18.433 -35.850 16.001 1.00 23.10 233 GLN B O 1
ATOM 3633 N N . TRP B 1 199 ? -18.633 -38.066 16.263 1.00 22.23 234 TRP B N 1
ATOM 3634 C CA . TRP B 1 199 ? -20.006 -38.083 15.730 1.00 21.46 234 TRP B CA 1
ATOM 3635 C C . TRP B 1 199 ? -21.070 -37.532 16.708 1.00 21.80 234 TRP B C 1
ATOM 3636 O O . TRP B 1 199 ? -22.052 -36.911 16.285 1.00 21.86 234 TRP B O 1
ATOM 3647 N N . LEU B 1 200 ? -20.858 -37.692 18.007 1.00 22.06 235 LEU B N 1
ATOM 3648 C CA . LEU B 1 200 ? -21.764 -37.115 18.990 1.00 23.26 235 LEU B CA 1
ATOM 3649 C C . LEU B 1 200 ? -21.773 -35.588 18.766 1.00 22.73 235 LEU B C 1
ATOM 3650 O O . LEU B 1 200 ? -22.817 -34.946 18.717 1.00 22.53 235 LEU B O 1
ATOM 3655 N N . SER B 1 201 ? -20.585 -35.023 18.559 1.00 22.12 236 SER B N 1
ATOM 3656 C CA . SER B 1 201 ? -20.460 -33.580 18.302 1.00 22.68 236 SER B CA 1
ATOM 3657 C C . SER B 1 201 ? -21.067 -33.171 16.968 1.00 22.05 236 SER B C 1
ATOM 3658 O O . SER B 1 201 ? -21.789 -32.180 16.883 1.00 21.66 236 SER B O 1
ATOM 3661 N N . GLU B 1 202 ? -20.807 -33.976 15.930 1.00 21.12 237 GLU B N 1
ATOM 3662 C CA . GLU B 1 202 ? -21.301 -33.720 14.609 1.00 21.00 237 GLU B CA 1
ATOM 3663 C C . GLU B 1 202 ? -22.840 -33.747 14.602 1.00 21.36 237 GLU B C 1
ATOM 3664 O O . GLU B 1 202 ? -23.462 -32.866 14.023 1.00 21.64 237 GLU B O 1
ATOM 3670 N N . LEU B 1 203 ? -23.410 -34.733 15.277 1.00 21.09 238 LEU B N 1
ATOM 3671 C CA . LEU B 1 203 ? -24.864 -34.903 15.261 1.00 22.14 238 LEU B CA 1
ATOM 3672 C C . LEU B 1 203 ? -25.526 -34.001 16.300 1.00 23.10 238 LEU B C 1
ATOM 3673 O O . LEU B 1 203 ? -26.760 -33.916 16.355 1.00 23.29 238 LEU B O 1
ATOM 3678 N N . ASN B 1 204 ? -24.703 -33.342 17.122 1.00 23.75 239 ASN B N 1
ATOM 3679 C CA . ASN B 1 204 ? -25.208 -32.538 18.261 1.00 24.43 239 ASN B CA 1
ATOM 3680 C C . ASN B 1 204 ? -26.147 -33.326 19.191 1.00 25.03 239 ASN B C 1
ATOM 3681 O O . ASN B 1 204 ? -27.273 -32.877 19.513 1.00 25.50 239 ASN B O 1
ATOM 3686 N N . LEU B 1 205 ? -25.677 -34.499 19.611 1.00 25.76 240 LEU B N 1
ATOM 3687 C CA . LEU B 1 205 ? -26.407 -35.366 20.533 1.00 26.29 240 LEU B CA 1
ATOM 3688 C C . LEU B 1 205 ? -25.735 -35.386 21.894 1.00 27.20 240 LEU B C 1
ATOM 3689 O O . LEU B 1 205 ? -24.509 -35.247 21.969 1.00 27.15 240 LEU B O 1
ATOM 3694 N N . PRO B 1 206 ? -26.534 -35.540 22.973 1.00 28.17 241 PRO B N 1
ATOM 3695 C CA . PRO B 1 206 ? -26.016 -35.646 24.351 1.00 28.52 241 PRO B CA 1
ATOM 3696 C C . PRO B 1 206 ? -25.210 -36.899 24.639 1.00 29.08 241 PRO B C 1
ATOM 3697 O O . PRO B 1 206 ? -25.227 -37.860 23.862 1.00 28.29 241 PRO B O 1
ATOM 3701 N N . ASN B 1 207 ? -24.499 -36.892 25.761 1.00 30.05 242 ASN B N 1
ATOM 3702 C CA . ASN B 1 207 ? -23.599 -37.996 26.080 1.00 30.94 242 ASN B CA 1
ATOM 3703 C C . ASN B 1 207 ? -24.332 -39.273 26.407 1.00 29.83 242 ASN B C 1
ATOM 3704 O O . ASN B 1 207 ? -23.748 -40.348 26.336 1.00 30.41 242 ASN B O 1
ATOM 3709 N N . SER B 1 208 ? -25.613 -39.137 26.761 1.00 29.57 243 SER B N 1
ATOM 3710 C CA . SER B 1 208 ? -26.508 -40.267 26.962 1.00 29.19 243 SER B CA 1
ATOM 3711 C C . SER B 1 208 ? -26.615 -41.157 25.709 1.00 28.12 243 SER B C 1
ATOM 3712 O O . SER B 1 208 ? -26.933 -42.351 25.818 1.00 28.95 243 SER B O 1
ATOM 3715 N N . CYS B 1 209 ? -26.331 -40.570 24.543 1.00 26.88 244 CYS B N 1
ATOM 3716 C CA . CYS B 1 209 ? -26.370 -41.272 23.243 1.00 25.92 244 CYS B CA 1
ATOM 3717 C C . CYS B 1 209 ? -25.121 -42.099 22.971 1.00 26.45 244 CYS B C 1
ATOM 3718 O O . CYS B 1 209 ? -25.099 -42.906 22.045 1.00 26.10 244 CYS B O 1
ATOM 3721 N N . LEU B 1 210 ? -24.078 -41.908 23.777 1.00 26.82 245 LEU B N 1
ATOM 3722 C CA . LEU B 1 210 ? -22.876 -42.731 23.635 1.00 28.09 245 LEU B CA 1
ATOM 3723 C C . LEU B 1 210 ? -22.985 -44.011 24.471 1.00 28.58 245 LEU B C 1
ATOM 3724 O O . LEU B 1 210 ? -23.271 -43.960 25.684 1.00 28.95 245 LEU B O 1
ATOM 3729 N N . LYS B 1 211 ? -22.786 -45.157 23.822 1.00 28.77 246 LYS B N 1
ATOM 3730 C CA A LYS B 1 211 ? -22.883 -46.444 24.508 0.50 29.05 246 LYS B CA 1
ATOM 3731 C CA B LYS B 1 211 ? -22.912 -46.463 24.479 0.50 29.08 246 LYS B CA 1
ATOM 3732 C C . LYS B 1 211 ? -21.705 -47.357 24.213 1.00 29.32 246 LYS B C 1
ATOM 3733 O O . LYS B 1 211 ? -21.206 -47.420 23.091 1.00 28.22 246 LYS B O 1
ATOM 3744 N N . SER B 1 212 ? -21.244 -48.057 25.253 1.00 29.73 247 SER B N 1
ATOM 3745 C CA . SER B 1 212 ? -20.238 -49.088 25.092 1.00 30.57 247 SER B CA 1
ATOM 3746 C C . SER B 1 212 ? -20.956 -50.302 24.518 1.00 30.04 247 SER B C 1
ATOM 3747 O O . SER B 1 212 ? -22.095 -50.581 24.873 1.00 29.88 247 SER B O 1
ATOM 3750 N N . TYR B 1 213 ? -20.295 -50.994 23.606 1.00 31.14 248 TYR B N 1
ATOM 3751 C CA . TYR B 1 213 ? -20.773 -52.285 23.140 1.00 31.37 248 TYR B CA 1
ATOM 3752 C C . TYR B 1 213 ? -19.582 -53.186 22.838 1.00 32.58 248 TYR B C 1
ATOM 3753 O O . TYR B 1 213 ? -18.749 -52.870 21.975 1.00 32.42 248 TYR B O 1
ATOM 3762 N N . GLY B 1 214 ? -19.512 -54.320 23.535 1.00 33.69 249 GLY B N 1
ATOM 3763 C CA . GLY B 1 214 ? -18.342 -55.204 23.414 1.00 34.85 249 GLY B CA 1
ATOM 3764 C C . GLY B 1 214 ? -17.043 -54.421 23.511 1.00 34.79 249 GLY B C 1
ATOM 3765 O O . GLY B 1 214 ? -16.806 -53.731 24.509 1.00 35.86 249 GLY B O 1
ATOM 3766 N N . SER B 1 215 ? -16.217 -54.492 22.466 1.00 35.55 250 SER B N 1
ATOM 3767 C CA . SER B 1 215 ? -14.897 -53.838 22.479 1.00 35.90 250 SER B CA 1
ATOM 3768 C C . SER B 1 215 ? -14.958 -52.328 22.237 1.00 35.05 250 SER B C 1
ATOM 3769 O O . SER B 1 215 ? -14.099 -51.569 22.731 1.00 34.97 250 SER B O 1
ATOM 3772 N N . GLY B 1 216 ? -15.976 -51.892 21.492 1.00 33.61 251 GLY B N 1
ATOM 3773 C CA . GLY B 1 216 ? -16.046 -50.491 21.070 1.00 31.65 251 GLY B CA 1
ATOM 3774 C C . GLY B 1 216 ? -17.221 -49.688 21.601 1.00 30.94 251 GLY B C 1
ATOM 3775 O O . GLY B 1 216 ? -17.712 -49.917 22.718 1.00 30.09 251 GLY B O 1
ATOM 3776 N N . TYR B 1 217 ? -17.654 -48.729 20.781 1.00 28.95 252 TYR B N 1
ATOM 3777 C CA . TYR B 1 217 ? -18.695 -47.769 21.139 1.00 28.31 252 TYR B CA 1
ATOM 3778 C C . TYR B 1 217 ? -19.640 -47.544 19.952 1.00 25.95 252 TYR B C 1
ATOM 3779 O O . TYR B 1 217 ? -19.252 -47.732 18.812 1.00 24.51 252 TYR B O 1
ATOM 3788 N N . VAL B 1 218 ? -20.872 -47.139 20.255 1.00 24.47 253 VAL B N 1
ATOM 3789 C CA . VAL B 1 218 ? -21.872 -46.802 19.232 1.00 23.37 253 VAL B CA 1
ATOM 3790 C C . VAL B 1 218 ? -22.567 -45.503 19.660 1.00 22.47 253 VAL B C 1
ATOM 3791 O O . VAL B 1 218 ? -22.516 -45.119 20.835 1.00 23.16 253 VAL B O 1
ATOM 3795 N N . VAL B 1 219 ? -23.207 -44.831 18.712 1.00 21.41 254 VAL B N 1
ATOM 3796 C CA . VAL B 1 219 ? -24.028 -43.664 19.055 1.00 20.48 254 VAL B CA 1
ATOM 3797 C C . VAL B 1 219 ? -25.482 -44.041 18.753 1.00 19.57 254 VAL B C 1
ATOM 3798 O O . VAL B 1 219 ? -25.777 -44.535 17.665 1.00 17.31 254 VAL B O 1
ATOM 3802 N N . THR B 1 220 ? -26.367 -43.792 19.716 1.00 19.56 255 THR B N 1
ATOM 3803 C CA . THR B 1 220 ? -27.778 -44.129 19.579 1.00 19.74 255 THR B CA 1
ATOM 3804 C C . THR B 1 220 ? -28.697 -42.913 19.622 1.00 20.15 255 THR B C 1
ATOM 3805 O O . THR B 1 220 ? -28.222 -41.773 19.723 1.00 19.05 255 THR B O 1
ATOM 3809 N N . VAL B 1 221 ? -30.005 -43.165 19.536 1.00 20.17 256 VAL B N 1
ATOM 3810 C CA . VAL B 1 221 ? -31.011 -42.105 19.486 1.00 21.07 256 VAL B CA 1
ATOM 3811 C C . VAL B 1 221 ? -31.166 -41.380 20.819 1.00 21.43 256 VAL B C 1
ATOM 3812 O O . VAL B 1 221 ? -30.963 -41.965 21.884 1.00 21.42 256 VAL B O 1
ATOM 3816 N N . ASP B 1 222 ? -31.509 -40.091 20.746 1.00 21.39 257 ASP B N 1
ATOM 3817 C CA . ASP B 1 222 ? -31.729 -39.284 21.950 1.00 21.68 257 ASP B CA 1
ATOM 3818 C C . ASP B 1 222 ? -33.085 -39.595 22.573 1.00 20.71 257 ASP B C 1
ATOM 3819 O O . ASP B 1 222 ? -34.126 -39.220 22.034 1.00 21.64 257 ASP B O 1
ATOM 3824 N N . LEU B 1 223 ? -33.057 -40.298 23.699 1.00 20.82 258 LEU B N 1
ATOM 3825 C CA . LEU B 1 223 ? -34.290 -40.724 24.371 1.00 20.91 258 LEU B CA 1
ATOM 3826 C C . LEU B 1 223 ? -34.732 -39.732 25.458 1.00 21.00 258 LEU B C 1
ATOM 3827 O O . LEU B 1 223 ? -35.748 -39.952 26.117 1.00 20.44 258 LEU B O 1
ATOM 3832 N N . THR B 1 224 ? -33.978 -38.643 25.626 1.00 20.42 259 THR B N 1
ATOM 3833 C CA . THR B 1 224 ? -34.278 -37.692 26.710 1.00 21.70 259 THR B CA 1
ATOM 3834 C C . THR B 1 224 ? -35.733 -37.170 26.685 1.00 20.49 259 THR B C 1
ATOM 3835 O O . THR B 1 224 ? -36.381 -37.140 27.744 1.00 20.49 259 THR B O 1
ATOM 3839 N N . PRO B 1 225 ? -36.238 -36.743 25.507 1.00 20.45 260 PRO B N 1
ATOM 3840 C CA . PRO B 1 225 ? -37.651 -36.275 25.495 1.00 19.07 260 PRO B CA 1
ATOM 3841 C C . PRO B 1 225 ? -38.669 -37.344 25.909 1.00 18.25 260 PRO B C 1
ATOM 3842 O O . PRO B 1 225 ? -39.612 -37.049 26.655 1.00 17.89 260 PRO B O 1
ATOM 3846 N N . LEU B 1 226 ? -38.522 -38.585 25.435 1.00 16.92 261 LEU B N 1
ATOM 3847 C CA . LEU B 1 226 ? -39.417 -39.644 25.948 1.00 17.41 261 LEU B CA 1
ATOM 3848 C C . LEU B 1 226 ? -39.319 -39.816 27.468 1.00 17.17 261 LEU B C 1
ATOM 3849 O O . LEU B 1 226 ? -40.328 -39.974 28.141 1.00 16.94 261 LEU B O 1
ATOM 3854 N N . GLN B 1 227 ? -38.098 -39.809 28.011 1.00 17.16 262 GLN B N 1
ATOM 3855 C CA . GLN B 1 227 ? -37.913 -40.022 29.442 1.00 18.05 262 GLN B CA 1
ATOM 3856 C C . GLN B 1 227 ? -38.545 -38.887 30.259 1.00 18.12 262 GLN B C 1
ATOM 3857 O O . GLN B 1 227 ? -39.132 -39.129 31.338 1.00 17.59 262 GLN B O 1
ATOM 3863 N N . LYS B 1 228 ? -38.444 -37.677 29.693 1.00 18.88 263 LYS B N 1
ATOM 3864 C CA . LYS B 1 228 ? -39.055 -36.481 30.297 1.00 18.61 263 LYS B CA 1
ATOM 3865 C C . LYS B 1 228 ? -40.563 -36.637 30.273 1.00 18.27 263 LYS B C 1
ATOM 3866 O O . LYS B 1 228 ? -41.242 -36.407 31.266 1.00 18.15 263 LYS B O 1
ATOM 3872 N N . MET B 1 229 ? -41.103 -37.084 29.138 1.00 17.28 264 MET B N 1
ATOM 3873 C CA . MET B 1 229 ? -42.553 -37.333 29.099 1.00 16.83 264 MET B CA 1
ATOM 3874 C C . MET B 1 229 ? -43.017 -38.261 30.219 1.00 16.53 264 MET B C 1
ATOM 3875 O O . MET B 1 229 ? -44.060 -38.066 30.846 1.00 16.70 264 MET B O 1
ATOM 3880 N N . VAL B 1 230 ? -42.267 -39.339 30.412 1.00 16.87 265 VAL B N 1
ATOM 3881 C CA . VAL B 1 230 ? -42.618 -40.301 31.441 1.00 18.32 265 VAL B CA 1
ATOM 3882 C C . VAL B 1 230 ? -42.539 -39.645 32.814 1.00 18.40 265 VAL B C 1
ATOM 3883 O O . VAL B 1 230 ? -43.449 -39.755 33.610 1.00 19.20 265 VAL B O 1
ATOM 3887 N N . GLN B 1 231 ? -41.452 -38.933 33.076 1.00 19.46 266 GLN B N 1
ATOM 3888 C CA . GLN B 1 231 ? -41.343 -38.235 34.366 1.00 21.78 266 GLN B CA 1
ATOM 3889 C C . GLN B 1 231 ? -42.516 -37.292 34.595 1.00 20.82 266 GLN B C 1
ATOM 3890 O O . GLN B 1 231 ? -43.082 -37.257 35.680 1.00 21.94 266 GLN B O 1
ATOM 3896 N N . ASP B 1 232 ? -42.922 -36.570 33.555 1.00 20.66 267 ASP B N 1
ATOM 3897 C CA . ASP B 1 232 ? -44.026 -35.593 33.677 1.00 20.17 267 ASP B CA 1
ATOM 3898 C C . ASP B 1 232 ? -45.368 -36.301 33.925 1.00 20.16 267 ASP B C 1
ATOM 3899 O O . ASP B 1 232 ? -46.220 -35.814 34.665 1.00 20.98 267 ASP B O 1
ATOM 3904 N N . ILE B 1 233 ? -45.557 -37.475 33.317 1.00 18.80 268 ILE B N 1
ATOM 3905 C CA . ILE B 1 233 ? -46.788 -38.244 33.560 1.00 18.62 268 ILE B CA 1
ATOM 3906 C C . ILE B 1 233 ? -46.857 -38.709 35.037 1.00 19.58 268 ILE B C 1
ATOM 3907 O O . ILE B 1 233 ? -47.906 -38.593 35.682 1.00 19.69 268 ILE B O 1
ATOM 3912 N N . ASP B 1 234 ? -45.735 -39.195 35.563 1.00 20.05 269 ASP B N 1
ATOM 3913 C CA . ASP B 1 234 ? -45.676 -39.601 36.974 1.00 22.33 269 ASP B CA 1
ATOM 3914 C C . ASP B 1 234 ? -45.938 -38.387 37.888 1.00 22.12 269 ASP B C 1
ATOM 3915 O O . ASP B 1 234 ? -46.609 -38.498 38.936 1.00 22.00 269 ASP B O 1
ATOM 3920 N N . GLY B 1 235 ? -45.457 -37.227 37.455 1.00 23.04 270 GLY B N 1
ATOM 3921 C CA . GLY B 1 235 ? -45.664 -35.988 38.193 1.00 24.46 270 GLY B CA 1
ATOM 3922 C C . GLY B 1 235 ? -47.114 -35.546 38.337 1.00 24.40 270 GLY B C 1
ATOM 3923 O O . GLY B 1 235 ? -47.432 -34.733 39.209 1.00 25.86 270 GLY B O 1
ATOM 3924 N N . LEU B 1 236 ? -48.004 -36.079 37.497 1.00 23.36 271 LEU B N 1
ATOM 3925 C CA . LEU B 1 236 ? -49.444 -35.814 37.626 1.00 23.64 271 LEU B CA 1
ATOM 3926 C C . LEU B 1 236 ? -50.069 -36.401 38.876 1.00 24.21 271 LEU B C 1
ATOM 3927 O O . LEU B 1 236 ? -51.155 -35.973 39.293 1.00 24.93 271 LEU B O 1
ATOM 3932 N N . GLY B 1 237 ? -49.382 -37.389 39.455 1.00 25.13 272 GLY B N 1
ATOM 3933 C CA . GLY B 1 237 ? -49.871 -38.049 40.646 1.00 26.57 272 GLY B CA 1
ATOM 3934 C C . GLY B 1 237 ? -50.335 -39.459 40.375 1.00 27.62 272 GLY B C 1
ATOM 3935 O O . GLY B 1 237 ? -50.502 -39.889 39.220 1.00 27.85 272 GLY B O 1
ATOM 3936 N N . ALA B 1 238 ? -50.588 -40.164 41.466 1.00 28.43 273 ALA B N 1
ATOM 3937 C CA . ALA B 1 238 ? -50.976 -41.556 41.437 1.00 28.87 273 ALA B CA 1
ATOM 3938 C C . ALA B 1 238 ? -52.327 -41.780 40.737 1.00 28.84 273 ALA B C 1
ATOM 3939 O O . ALA B 1 238 ? -53.315 -41.081 41.036 1.00 28.47 273 ALA B O 1
ATOM 3941 N N . PRO B 1 239 ? -52.389 -42.762 39.814 1.00 29.18 274 PRO B N 1
ATOM 3942 C CA . PRO B 1 239 ? -53.696 -43.083 39.227 1.00 29.22 274 PRO B CA 1
ATOM 3943 C C . PRO B 1 239 ? -54.664 -43.739 40.214 1.00 29.76 274 PRO B C 1
ATOM 3944 O O . PRO B 1 239 ? -54.257 -44.184 41.307 1.00 29.36 274 PRO B O 1
ATOM 3948 N N . GLY B 1 240 ? -55.935 -43.758 39.831 1.00 29.77 275 GLY B N 1
ATOM 3949 C CA . GLY B 1 240 ? -56.983 -44.404 40.601 1.00 31.39 275 GLY B CA 1
ATOM 3950 C C . GLY B 1 240 ? -56.870 -45.909 40.478 1.00 32.72 275 GLY B C 1
ATOM 3951 O O . GLY B 1 240 ? -55.902 -46.430 39.892 1.00 31.83 275 GLY B O 1
ATOM 3952 N N . LYS B 1 241 ? -57.855 -46.596 41.057 1.00 34.06 276 LYS B N 1
ATOM 3953 C CA . LYS B 1 241 ? -57.950 -48.055 41.016 1.00 35.13 276 LYS B CA 1
ATOM 3954 C C . LYS B 1 241 ? -57.985 -48.541 39.573 1.00 34.91 276 LYS B C 1
ATOM 3955 O O . LYS B 1 241 ? -57.411 -49.584 39.245 1.00 36.44 276 LYS B O 1
ATOM 3961 N N . ASP B 1 242 ? -58.639 -47.774 38.710 1.00 33.92 277 ASP B N 1
ATOM 3962 C CA . ASP B 1 242 ? -58.774 -48.153 37.295 1.00 33.15 277 ASP B CA 1
ATOM 3963 C C . ASP B 1 242 ? -57.507 -47.959 36.437 1.00 32.12 277 ASP B C 1
ATOM 3964 O O . ASP B 1 242 ? -57.556 -48.119 35.212 1.00 32.74 277 ASP B O 1
ATOM 3969 N N . SER B 1 243 ? -56.397 -47.619 37.106 1.00 30.77 278 SER B N 1
ATOM 3970 C CA . SER B 1 243 ? -55.084 -47.291 36.491 1.00 29.89 278 SER B CA 1
ATOM 3971 C C . SER B 1 243 ? -55.084 -46.002 35.641 1.00 28.13 278 SER B C 1
ATOM 3972 O O . SER B 1 243 ? -54.082 -45.681 34.978 1.00 27.68 278 SER B O 1
ATOM 3975 N N . LYS B 1 244 ? -56.189 -45.266 35.692 1.00 25.81 279 LYS B N 1
ATOM 3976 C CA . LYS B 1 244 ? -56.317 -44.001 34.958 1.00 24.22 279 LYS B CA 1
ATOM 3977 C C . LYS B 1 244 ? -56.371 -42.815 35.923 1.00 23.38 279 LYS B C 1
ATOM 3978 O O . LYS B 1 244 ? -56.472 -43.000 37.120 1.00 23.47 279 LYS B O 1
ATOM 3984 N N . LEU B 1 245 ? -56.294 -41.591 35.399 1.00 21.10 280 LEU B N 1
ATOM 3985 C CA . LEU B 1 245 ? -56.210 -40.418 36.280 1.00 20.47 280 LEU B CA 1
ATOM 3986 C C . LEU B 1 245 ? -57.228 -39.367 35.885 1.00 20.51 280 LEU B C 1
ATOM 3987 O O . LEU B 1 245 ? -57.210 -38.829 34.780 1.00 19.93 280 LEU B O 1
ATOM 3992 N N . GLU B 1 246 ? -58.106 -39.071 36.825 1.00 20.26 281 GLU B N 1
ATOM 3993 C CA . GLU B 1 246 ? -59.069 -38.004 36.629 1.00 21.33 281 GLU B CA 1
ATOM 3994 C C . GLU B 1 246 ? -58.355 -36.669 36.921 1.00 20.54 281 GLU B C 1
ATOM 3995 O O . GLU B 1 246 ? -57.578 -36.570 37.872 1.00 20.66 281 GLU B O 1
ATOM 4001 N N . MET B 1 247 ? -58.603 -35.662 36.092 1.00 19.70 282 MET B N 1
ATOM 4002 C CA . MET B 1 247 ? -58.004 -34.337 36.324 1.00 20.91 282 MET B CA 1
ATOM 4003 C C . MET B 1 247 ? -58.866 -33.252 35.693 1.00 19.71 282 MET B C 1
ATOM 4004 O O . MET B 1 247 ? -59.644 -33.526 34.786 1.00 18.00 282 MET B O 1
ATOM 4009 N N . ASP B 1 248 ? -58.757 -32.026 36.203 1.00 18.19 283 ASP B N 1
ATOM 4010 C CA . ASP B 1 248 ? -59.530 -30.945 35.596 1.00 17.42 283 ASP B CA 1
ATOM 4011 C C . ASP B 1 248 ? -58.885 -30.413 34.335 1.00 16.89 283 ASP B C 1
ATOM 4012 O O . ASP B 1 248 ? -57.711 -30.752 34.015 1.00 16.03 283 ASP B O 1
ATOM 4017 N N . ASN B 1 249 ? -59.627 -29.583 33.603 1.00 16.61 284 ASN B N 1
ATOM 4018 C CA . ASN B 1 249 ? -59.156 -29.140 32.312 1.00 17.62 284 ASN B CA 1
ATOM 4019 C C . ASN B 1 249 ? -57.867 -28.320 32.401 1.00 16.84 284 ASN B C 1
ATOM 4020 O O . ASN B 1 249 ? -56.970 -28.469 31.565 1.00 16.46 284 ASN B O 1
ATOM 4025 N N . ALA B 1 250 ? -57.764 -27.463 33.430 1.00 16.59 285 ALA B N 1
ATOM 4026 C CA . ALA B 1 250 ? -56.543 -26.686 33.611 1.00 16.76 285 ALA B CA 1
ATOM 4027 C C . ALA B 1 250 ? -55.302 -27.596 33.730 1.00 15.18 285 ALA B C 1
ATOM 4028 O O . ALA B 1 250 ? -54.285 -27.360 33.047 1.00 16.24 285 ALA B O 1
ATOM 4030 N N . LYS B 1 251 ? -55.386 -28.635 34.578 1.00 14.90 286 LYS B N 1
ATOM 4031 C CA . LYS B 1 251 ? -54.253 -29.560 34.804 1.00 15.64 286 LYS B CA 1
ATOM 4032 C C . LYS B 1 251 ? -53.963 -30.310 33.524 1.00 15.87 286 LYS B C 1
ATOM 4033 O O . LYS B 1 251 ? -52.809 -30.493 33.160 1.00 15.82 286 LYS B O 1
ATOM 4039 N N . TYR B 1 252 ? -55.025 -30.745 32.847 1.00 16.58 287 TYR B N 1
ATOM 4040 C CA . TYR B 1 252 ? -54.848 -31.515 31.601 1.00 16.87 287 TYR B CA 1
ATOM 4041 C C . TYR B 1 252 ? -54.159 -30.630 30.536 1.00 17.60 287 TYR B C 1
ATOM 4042 O O . TYR B 1 252 ? -53.175 -31.048 29.910 1.00 16.73 287 TYR B O 1
ATOM 4051 N N . GLN B 1 253 ? -54.662 -29.406 30.350 1.00 16.79 288 GLN B N 1
ATOM 4052 C CA . GLN B 1 253 ? -54.058 -28.478 29.365 1.00 18.50 288 GLN B CA 1
ATOM 4053 C C . GLN B 1 253 ? -52.580 -28.180 29.645 1.00 17.24 288 GLN B C 1
ATOM 4054 O O . GLN B 1 253 ? -51.760 -28.202 28.728 1.00 19.09 288 GLN B O 1
ATOM 4060 N N . ALA B 1 254 ? -52.228 -27.920 30.906 1.00 16.58 289 ALA B N 1
ATOM 4061 C CA . ALA B 1 254 ? -50.824 -27.658 31.265 1.00 16.95 289 ALA B CA 1
ATOM 4062 C C . ALA B 1 254 ? -49.985 -28.908 30.934 1.00 17.37 289 ALA B C 1
ATOM 4063 O O . ALA B 1 254 ? -48.903 -28.809 30.357 1.00 18.44 289 ALA B O 1
ATOM 4065 N N . TRP B 1 255 ? -50.515 -30.079 31.276 1.00 16.92 290 TRP B N 1
ATOM 4066 C CA . TRP B 1 255 ? -49.791 -31.334 31.005 1.00 17.44 290 TRP B CA 1
ATOM 4067 C C . TRP B 1 255 ? -49.610 -31.497 29.487 1.00 16.59 290 TRP B C 1
ATOM 4068 O O . TRP B 1 255 ? -48.506 -31.760 29.024 1.00 17.15 290 TRP B O 1
ATOM 4079 N N . GLN B 1 256 ? -50.690 -31.342 28.731 1.00 16.90 291 GLN B N 1
ATOM 4080 C CA . GLN B 1 256 ? -50.650 -31.501 27.288 1.00 17.83 291 GLN B CA 1
ATOM 4081 C C . GLN B 1 256 ? -49.619 -30.561 26.627 1.00 18.16 291 GLN B C 1
ATOM 4082 O O . GLN B 1 256 ? -48.839 -30.983 25.770 1.00 17.88 291 GLN B O 1
ATOM 4088 N N . SER B 1 257 ? -49.590 -29.309 27.062 1.00 18.39 292 SER B N 1
ATOM 4089 C CA . SER B 1 257 ? -48.535 -28.363 26.641 1.00 19.61 292 SER B CA 1
ATOM 4090 C C . SER B 1 257 ? -47.102 -28.891 26.832 1.00 18.18 292 SER B C 1
ATOM 4091 O O . SER B 1 257 ? -46.242 -28.786 25.923 1.00 18.84 292 SER B O 1
ATOM 4094 N N . GLY B 1 258 ? -46.843 -29.460 27.998 1.00 18.17 293 GLY B N 1
ATOM 4095 C CA . GLY B 1 258 ? -45.519 -29.951 28.346 1.00 18.07 293 GLY B CA 1
ATOM 4096 C C . GLY B 1 258 ? -45.184 -31.169 27.484 1.00 18.55 293 GLY B C 1
ATOM 4097 O O . GLY B 1 258 ? -44.052 -31.328 27.023 1.00 19.25 293 GLY B O 1
ATOM 4098 N N . PHE B 1 259 ? -46.187 -32.005 27.257 1.00 16.94 294 PHE B N 1
ATOM 4099 C CA . PHE B 1 259 ? -46.004 -33.171 26.375 1.00 16.84 294 PHE B CA 1
ATOM 4100 C C . PHE B 1 259 ? -45.681 -32.754 24.938 1.00 16.72 294 PHE B C 1
ATOM 4101 O O . PHE B 1 259 ? -44.745 -33.278 24.316 1.00 17.31 294 PHE B O 1
ATOM 4109 N N . LYS B 1 260 ? -46.462 -31.809 24.419 1.00 18.33 295 LYS B N 1
ATOM 4110 C CA . LYS B 1 260 ? -46.249 -31.310 23.068 1.00 19.57 295 LYS B CA 1
ATOM 4111 C C . LYS B 1 260 ? -44.859 -30.699 22.929 1.00 19.10 295 LYS B C 1
ATOM 4112 O O . LYS B 1 260 ? -44.259 -30.795 21.864 1.00 20.54 295 LYS B O 1
ATOM 4118 N N . ALA B 1 261 ? -44.358 -30.046 23.987 1.00 19.31 296 ALA B N 1
ATOM 4119 C CA . ALA B 1 261 ? -43.018 -29.457 23.949 1.00 20.03 296 ALA B CA 1
ATOM 4120 C C . ALA B 1 261 ? -41.980 -30.540 23.681 1.00 19.41 296 ALA B C 1
ATOM 4121 O O . ALA B 1 261 ? -41.036 -30.349 22.899 1.00 20.43 296 ALA B O 1
ATOM 4123 N N . GLN B 1 262 ? -42.182 -31.694 24.309 1.00 19.44 297 GLN B N 1
ATOM 4124 C CA . GLN B 1 262 ? -41.227 -32.785 24.183 1.00 19.24 297 GLN B CA 1
ATOM 4125 C C . GLN B 1 262 ? -41.393 -33.481 22.815 1.00 19.40 297 GLN B C 1
ATOM 4126 O O . GLN B 1 262 ? -40.395 -33.849 22.178 1.00 19.95 297 GLN B O 1
ATOM 4132 N N . GLU B 1 263 ? -42.638 -33.618 22.348 1.00 19.26 298 GLU B N 1
ATOM 4133 C CA . GLU B 1 263 ? -42.917 -34.047 20.954 1.00 20.00 298 GLU B CA 1
ATOM 4134 C C . GLU B 1 263 ? -42.130 -33.195 19.943 1.00 20.50 298 GLU B C 1
ATOM 4135 O O . GLU B 1 263 ? -41.472 -33.708 19.049 1.00 20.45 298 GLU B O 1
ATOM 4141 N N . GLU B 1 264 ? -42.200 -31.878 20.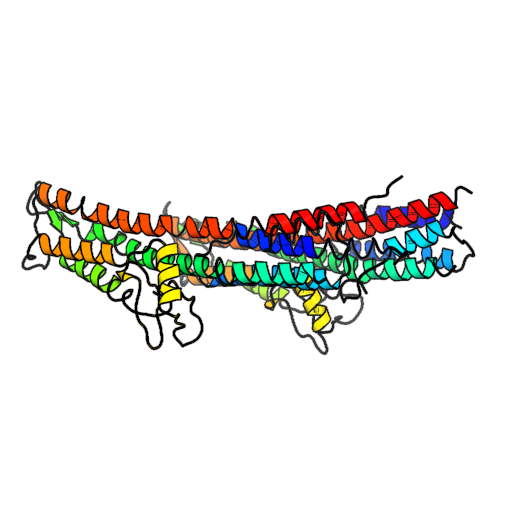132 1.00 20.11 299 GLU B N 1
ATOM 4142 C CA . GLU B 1 264 ? -41.513 -30.944 19.270 1.00 21.70 299 GLU B CA 1
ATOM 4143 C C . GLU B 1 264 ? -40.001 -31.080 19.326 1.00 20.96 299 GLU B C 1
ATOM 4144 O O . GLU B 1 264 ? -39.336 -30.856 18.307 1.00 21.86 299 GLU B O 1
ATOM 4150 N N . ASN B 1 265 ? -39.455 -31.446 20.488 1.00 20.17 300 ASN B N 1
ATOM 4151 C CA . ASN B 1 265 ? -38.022 -31.630 20.630 1.00 20.81 300 ASN B CA 1
ATOM 4152 C C . ASN B 1 265 ? -37.581 -32.771 19.723 1.00 21.14 300 ASN B C 1
ATOM 4153 O O . ASN B 1 265 ? -36.562 -32.669 19.022 1.00 21.79 300 ASN B O 1
ATOM 4158 N N . MET B 1 266 ? -38.373 -33.842 19.701 1.00 21.01 301 MET B N 1
ATOM 4159 C CA . MET B 1 266 ? -38.052 -34.974 18.830 1.00 21.87 301 MET B CA 1
ATOM 4160 C C . MET B 1 266 ? -38.236 -34.618 17.338 1.00 21.72 301 MET B C 1
ATOM 4161 O O . MET B 1 266 ? -37.406 -35.001 16.499 1.00 22.25 301 MET B O 1
ATOM 4166 N N . LYS B 1 267 ? -39.296 -33.873 17.012 1.00 21.10 302 LYS B N 1
ATOM 4167 C CA . LYS B 1 267 ? -39.602 -33.519 15.633 1.00 22.31 302 LYS B CA 1
ATOM 4168 C C . LYS B 1 267 ? -38.465 -32.637 15.076 1.00 22.06 302 LYS B C 1
ATOM 4169 O O . LYS B 1 267 ? -38.031 -32.799 13.919 1.00 22.79 302 LYS B O 1
ATOM 4175 N N . THR B 1 268 ? -37.961 -31.746 15.939 1.00 22.47 303 THR B N 1
ATOM 4176 C CA . THR B 1 268 ? -36.906 -30.783 15.581 1.00 22.11 303 THR B CA 1
ATOM 4177 C C . THR B 1 268 ? -35.573 -31.498 15.399 1.00 22.43 303 THR B C 1
ATOM 4178 O O . THR B 1 268 ? -34.828 -31.216 14.445 1.00 21.29 303 THR B O 1
ATOM 4182 N N . THR B 1 269 ? -35.294 -32.464 16.278 1.00 21.64 304 THR B N 1
ATOM 4183 C CA . THR B 1 269 ? -34.119 -33.319 16.081 1.00 20.95 304 THR B CA 1
ATOM 4184 C C . THR B 1 269 ? -34.140 -34.047 14.729 1.00 20.17 304 THR B C 1
ATOM 4185 O O . THR B 1 269 ? -33.117 -34.073 14.009 1.00 19.67 304 THR B O 1
ATOM 4189 N N . LEU B 1 270 ? -35.280 -34.666 14.402 1.00 19.29 305 LEU B N 1
ATOM 4190 C CA . LEU B 1 270 ? -35.412 -35.339 13.105 1.00 19.90 305 LEU B CA 1
ATOM 4191 C C . LEU B 1 270 ? -35.179 -34.341 11.971 1.00 19.64 305 LEU B C 1
ATOM 4192 O O . LEU B 1 270 ? -34.467 -34.624 11.008 1.00 19.74 305 LEU B O 1
ATOM 4197 N N . GLN B 1 271 ? -35.801 -33.180 12.086 1.00 19.48 306 GLN B N 1
ATOM 4198 C CA . GLN B 1 271 ? -35.696 -32.141 11.076 1.00 19.93 306 GLN B CA 1
ATOM 4199 C C . GLN B 1 271 ? -34.227 -31.713 10.879 1.00 19.59 306 GLN B C 1
ATOM 4200 O O . GLN B 1 271 ? -33.737 -31.601 9.751 1.00 20.40 306 GLN B O 1
ATOM 4206 N N . THR B 1 272 ? -33.556 -31.432 11.983 1.00 19.91 307 THR B N 1
ATOM 4207 C CA . THR B 1 272 ? -32.172 -30.943 11.946 1.00 19.63 307 THR B CA 1
ATOM 4208 C C . THR B 1 272 ? -31.240 -31.992 11.372 1.00 19.36 307 THR B C 1
ATOM 4209 O O . THR B 1 272 ? -30.356 -31.691 10.565 1.00 18.41 307 THR B O 1
ATOM 4213 N N . LEU B 1 273 ? -31.415 -33.230 11.810 1.00 18.33 308 LEU B N 1
ATOM 4214 C CA . LEU B 1 273 ? -30.575 -34.290 11.263 1.00 17.65 308 LEU B CA 1
ATOM 4215 C C . LEU B 1 273 ? -30.806 -34.504 9.777 1.00 17.30 308 LEU B C 1
ATOM 4216 O O . LEU B 1 273 ? -29.876 -34.781 9.039 1.00 16.47 308 LEU B O 1
ATOM 4221 N N . THR B 1 274 ? -32.066 -34.411 9.347 1.00 17.13 309 THR B N 1
ATOM 4222 C CA . THR B 1 274 ? -32.408 -34.559 7.938 1.00 18.00 309 THR B CA 1
ATOM 4223 C C . THR B 1 274 ? -31.774 -33.414 7.112 1.00 17.84 309 THR B C 1
ATOM 4224 O O . THR B 1 274 ? -31.249 -33.650 6.045 1.00 17.72 309 THR B O 1
ATOM 4228 N N . GLN B 1 275 ? -31.785 -32.205 7.655 1.00 18.46 310 GLN B N 1
ATOM 4229 C CA . GLN B 1 275 ? -31.139 -31.038 7.010 1.00 20.37 310 GLN B CA 1
ATOM 4230 C C . GLN B 1 275 ? -29.638 -31.256 6.868 1.00 18.83 310 GLN B C 1
ATOM 4231 O O . GLN B 1 275 ? -29.057 -30.975 5.799 1.00 19.61 310 GLN B O 1
ATOM 4237 N N . LYS B 1 276 ? -29.018 -31.782 7.925 1.00 18.62 311 LYS B N 1
ATOM 4238 C CA . LYS B 1 276 ? -27.585 -32.085 7.893 1.00 19.60 311 LYS B CA 1
ATOM 4239 C C . LYS B 1 276 ? -27.283 -33.161 6.846 1.00 18.94 311 LYS B C 1
ATOM 4240 O O . LYS B 1 276 ? -26.266 -33.074 6.141 1.00 18.51 311 LYS B O 1
ATOM 4246 N N . TYR B 1 277 ? -28.173 -34.165 6.730 1.00 16.99 312 TYR B N 1
ATOM 4247 C CA . TYR B 1 277 ? -28.034 -35.203 5.695 1.00 17.36 312 TYR B CA 1
ATOM 4248 C C . TYR B 1 277 ? -28.064 -34.539 4.307 1.00 17.35 312 TYR B C 1
ATOM 4249 O O . TYR B 1 277 ? -27.221 -34.802 3.439 1.00 18.05 312 TYR B O 1
ATOM 4258 N N . SER B 1 278 ? -29.032 -33.652 4.109 1.00 18.06 313 SER B N 1
ATOM 4259 C CA . SER B 1 278 ? -29.177 -32.983 2.823 1.00 18.99 313 SER B CA 1
ATOM 4260 C C . SER B 1 278 ? -27.932 -32.176 2.482 1.00 18.62 313 SER B C 1
ATOM 4261 O O . SER B 1 278 ? -27.489 -32.148 1.324 1.00 18.27 313 SER B O 1
ATOM 4264 N N . ASN B 1 279 ? -27.373 -31.535 3.496 1.00 18.76 314 ASN B N 1
ATOM 4265 C CA . ASN B 1 279 ? -26.130 -30.784 3.292 1.00 20.05 314 ASN B CA 1
ATOM 4266 C C . ASN B 1 279 ? -24.942 -31.685 2.958 1.00 19.74 314 ASN B C 1
ATOM 4267 O O . ASN B 1 279 ? -24.103 -31.313 2.104 1.00 20.47 314 ASN B O 1
ATOM 4272 N N . ALA B 1 280 ? -24.876 -32.858 3.585 1.00 19.24 315 ALA B N 1
ATOM 4273 C CA . ALA B 1 280 ? -23.840 -33.850 3.240 1.00 18.73 315 ALA B CA 1
ATOM 4274 C C . ALA B 1 280 ? -24.055 -34.336 1.801 1.00 18.66 315 ALA B C 1
ATOM 4275 O O . ALA B 1 280 ? -23.108 -34.519 1.038 1.00 19.50 315 ALA B O 1
ATOM 4277 N N . ASN B 1 281 ? -25.309 -34.568 1.434 1.00 17.46 316 ASN B N 1
ATOM 4278 C CA . ASN B 1 281 ? -25.620 -35.075 0.111 1.00 18.40 316 ASN B CA 1
ATOM 4279 C C . ASN B 1 281 ? -25.237 -34.005 -0.930 1.00 18.33 316 ASN B C 1
ATOM 4280 O O . ASN B 1 281 ? -24.695 -34.321 -1.988 1.00 19.42 316 ASN B O 1
ATOM 4285 N N . SER B 1 282 ? -25.444 -32.737 -0.571 1.00 19.20 317 SER B N 1
ATOM 4286 C CA . SER B 1 282 ? -25.102 -31.612 -1.432 1.00 19.91 317 SER B CA 1
ATOM 4287 C C . SER B 1 282 ? -23.593 -31.486 -1.621 1.00 20.27 317 SER B C 1
ATOM 4288 O O . SER B 1 282 ? -23.141 -31.217 -2.737 1.00 20.54 317 SER B O 1
ATOM 4291 N N . LEU B 1 283 ? -22.847 -31.688 -0.537 1.00 20.83 318 LEU B N 1
ATOM 4292 C CA . LEU B 1 283 ? -21.367 -31.713 -0.567 1.00 20.97 318 LEU B CA 1
ATOM 4293 C C . LEU B 1 283 ? -20.861 -32.756 -1.562 1.00 20.79 318 LEU B C 1
ATOM 4294 O O . LEU B 1 283 ? -19.986 -32.475 -2.411 1.00 21.86 318 LEU B O 1
ATOM 4299 N N . TYR B 1 284 ? -21.404 -33.962 -1.463 1.00 20.41 319 TYR B N 1
ATOM 4300 C CA . TYR B 1 284 ? -20.991 -35.040 -2.339 1.00 20.45 319 TYR B CA 1
ATOM 4301 C C . TYR B 1 284 ? -21.379 -34.695 -3.775 1.00 20.70 319 TYR B C 1
ATOM 4302 O O . TYR B 1 284 ? -20.588 -34.859 -4.716 1.00 21.17 319 TYR B O 1
ATOM 4311 N N . ASP B 1 285 ? -22.598 -34.202 -3.933 1.00 20.21 320 ASP B N 1
ATOM 4312 C CA . ASP B 1 285 ? -23.088 -33.845 -5.265 1.00 20.28 320 ASP B CA 1
ATOM 4313 C C . ASP B 1 285 ? -22.204 -32.780 -5.932 1.00 19.49 320 ASP B C 1
ATOM 4314 O O . ASP B 1 285 ? -21.945 -32.843 -7.127 1.00 19.08 320 ASP B O 1
ATOM 4319 N N . ASN B 1 286 ? -21.776 -31.794 -5.156 1.00 19.43 321 ASN B N 1
ATOM 4320 C CA . ASN B 1 286 ? -20.899 -30.752 -5.687 1.00 20.31 321 ASN B CA 1
ATOM 4321 C C . ASN B 1 286 ? -19.564 -31.361 -6.167 1.00 20.80 321 ASN B C 1
ATOM 4322 O O . ASN B 1 286 ? -19.035 -30.945 -7.205 1.00 20.94 321 ASN B O 1
ATOM 4327 N N . LEU B 1 287 ? -19.064 -32.377 -5.446 1.00 20.54 322 LEU B N 1
ATOM 4328 C CA . LEU B 1 287 ? -17.854 -33.097 -5.893 1.00 20.51 322 LEU B CA 1
ATOM 4329 C C . LEU B 1 287 ? -18.107 -33.849 -7.211 1.00 21.14 322 LEU B C 1
ATOM 4330 O O . LEU B 1 287 ? -17.265 -33.840 -8.121 1.00 21.17 322 LEU B O 1
ATOM 4335 N N . VAL B 1 288 ? -19.280 -34.468 -7.331 1.00 20.99 323 VAL B N 1
ATOM 4336 C CA . VAL B 1 288 ? -19.651 -35.146 -8.579 1.00 21.69 323 VAL B CA 1
ATOM 4337 C C . VAL B 1 288 ? -19.671 -34.160 -9.739 1.00 22.21 323 VAL B C 1
ATOM 4338 O O . VAL B 1 288 ? -19.144 -34.460 -10.821 1.00 22.13 323 VAL B O 1
ATOM 4342 N N . LYS B 1 289 ? -20.213 -32.961 -9.492 1.00 22.51 324 LYS B N 1
ATOM 4343 C CA . LYS B 1 289 ? -20.286 -31.922 -10.514 1.00 24.93 324 LYS B CA 1
ATOM 4344 C C . LYS B 1 289 ? -18.883 -31.487 -10.986 1.00 25.28 324 LYS B C 1
ATOM 4345 O O . LYS B 1 289 ? -18.697 -31.154 -12.161 1.00 25.32 324 LYS B O 1
ATOM 4351 N N . VAL B 1 290 ? -17.919 -31.476 -10.074 1.00 25.29 325 VAL B N 1
ATOM 4352 C CA . VAL B 1 290 ? -16.521 -31.212 -10.452 1.00 26.17 325 VAL B CA 1
ATOM 4353 C C . VAL B 1 290 ? -15.965 -32.326 -11.342 1.00 27.30 325 VAL B C 1
ATOM 4354 O O . VAL B 1 290 ? -15.281 -32.054 -12.345 1.00 28.29 325 VAL B O 1
ATOM 4358 N N . LEU B 1 291 ? -16.258 -33.581 -10.990 1.00 28.82 326 LEU B N 1
ATOM 4359 C CA . LEU B 1 291 ? -15.843 -34.736 -11.800 1.00 30.47 326 LEU B CA 1
ATOM 4360 C C . LEU B 1 291 ? -16.410 -34.721 -13.201 1.00 31.47 326 LEU B C 1
ATOM 4361 O O . LEU B 1 291 ? -15.686 -34.986 -14.185 1.00 31.06 326 LEU B O 1
ATOM 4366 N N . SER B 1 292 ? -17.709 -34.434 -13.284 1.00 32.36 327 SER B N 1
ATOM 4367 C CA . SER B 1 292 ? -18.420 -34.420 -14.553 1.00 34.28 327 SER B CA 1
ATOM 4368 C C . SER B 1 292 ? -17.905 -33.310 -15.467 1.00 35.06 327 SER B C 1
ATOM 4369 O O . SER B 1 292 ? -17.758 -33.526 -16.666 1.00 35.11 327 SER B O 1
ATOM 4372 N N . SER B 1 293 ? -17.623 -32.143 -14.882 1.00 36.01 328 SER B N 1
ATOM 4373 C CA . SER B 1 293 ? -17.106 -30.982 -15.613 1.00 37.38 328 SER B CA 1
ATOM 4374 C C . SER B 1 293 ? -15.716 -31.280 -16.181 1.00 38.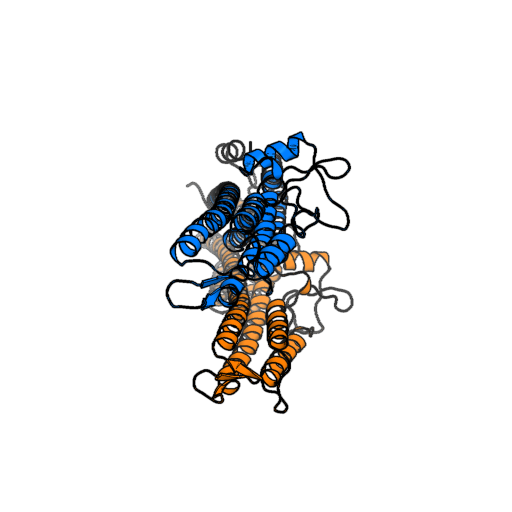00 328 SER B C 1
ATOM 4375 O O . SER B 1 293 ? -15.438 -31.011 -17.362 1.00 38.19 328 SER B O 1
ATOM 4378 N N . THR B 1 294 ? -14.859 -31.861 -15.342 1.00 38.55 329 THR B N 1
ATOM 4379 C CA . THR B 1 294 ? -13.520 -32.298 -15.748 1.00 39.14 329 THR B CA 1
ATOM 4380 C C . THR B 1 294 ? -13.584 -33.280 -16.925 1.00 40.36 329 THR B C 1
ATOM 4381 O O . THR B 1 294 ? -12.944 -33.061 -17.961 1.00 40.14 329 THR B O 1
ATOM 4385 N N . ILE B 1 295 ? -14.375 -34.344 -16.759 1.00 41.49 330 ILE B N 1
ATOM 4386 C CA . ILE B 1 295 ? -14.521 -35.414 -17.760 1.00 43.06 330 ILE B CA 1
ATOM 4387 C C . ILE B 1 295 ? -15.124 -34.918 -19.083 1.00 44.65 330 ILE B C 1
ATOM 4388 O O . ILE B 1 295 ? -14.831 -35.475 -20.152 1.00 44.43 330 ILE B O 1
ATOM 4393 N N . SER B 1 296 ? -15.956 -33.878 -18.996 1.00 46.37 331 SER B N 1
ATOM 4394 C CA . SER B 1 296 ? -16.571 -33.246 -20.168 1.00 48.74 331 SER B CA 1
ATOM 4395 C C . SER B 1 296 ? -15.574 -32.433 -20.976 1.00 49.85 331 SER B C 1
ATOM 4396 O O . SER B 1 296 ? -15.619 -32.431 -22.213 1.00 50.55 331 SER B O 1
ATOM 4399 N N . SER B 1 297 ? -14.692 -31.728 -20.271 1.00 51.15 332 SER B N 1
ATOM 4400 C CA . SER B 1 297 ? -13.614 -30.965 -20.897 1.00 52.21 332 SER B CA 1
ATOM 4401 C C . SER B 1 297 ? -12.563 -31.865 -21.536 1.00 53.06 332 SER B C 1
ATOM 4402 O O . SER B 1 297 ? -11.844 -31.429 -22.440 1.00 53.39 332 SER B O 1
ATOM 4405 N N . SER B 1 298 ? -12.473 -33.109 -21.065 1.00 53.79 333 SER B N 1
ATOM 4406 C CA . SER B 1 298 ? -11.496 -34.068 -21.585 1.00 54.55 333 SER B CA 1
ATOM 4407 C C . SER B 1 298 ? -12.031 -34.908 -22.750 1.00 55.19 333 SER B C 1
ATOM 4408 O O . SER B 1 298 ? -11.281 -35.207 -23.680 1.00 55.61 333 SER B O 1
ATOM 4411 N N . LEU B 1 299 ? -13.312 -35.282 -22.694 1.00 55.81 334 LEU B N 1
ATOM 4412 C CA . LEU B 1 299 ? -13.967 -36.030 -23.778 1.00 56.54 334 LEU B CA 1
ATOM 4413 C C . LEU B 1 299 ? -13.982 -35.196 -25.064 1.00 57.04 334 LEU B C 1
ATOM 4414 O O . LEU B 1 299 ? -13.590 -35.676 -26.135 1.00 57.10 334 LEU B O 1
ATOM 4419 N N . GLU B 1 300 ? -14.445 -33.955 -24.943 1.00 57.61 335 GLU B N 1
ATOM 4420 C CA . GLU B 1 300 ? -14.257 -32.949 -25.976 1.00 58.11 335 GLU B CA 1
ATOM 4421 C C . GLU B 1 300 ? -12.739 -32.710 -26.047 1.00 58.42 335 GLU B C 1
ATOM 4422 O O . GLU B 1 300 ? -12.128 -32.313 -25.053 1.00 58.70 335 GLU B O 1
ATOM 4428 N N . THR B 1 301 ? -12.150 -32.970 -27.219 1.00 58.66 336 THR B N 1
ATOM 4429 C CA . THR B 1 301 ? -10.693 -33.188 -27.403 1.00 58.59 336 THR B CA 1
ATOM 4430 C C . THR B 1 301 ? -10.282 -34.559 -26.880 1.00 58.54 336 THR B C 1
ATOM 4431 O O . THR B 1 301 ? -10.144 -35.505 -27.649 1.00 58.54 336 THR B O 1
#

Sequence (563 aa):
GHMEHRGTTDIISLSSQAATKIHQAQQTLQSTPPISEENNDERTLARQQLTSSLNALAKSGVVSLSAEQQNENLRRSAFSAEIWDMVSQNISAIGDSSYLGVYENVVAVYTDFYQAFSDIILSKMGGWLLPGKDGNTTVKLDVTSLKNDLNSLVNNKYNQQIINSNTVLFPAQSGSGVKVATEAEARQWLSELNLPNSCLKSSSYGSGYVVTVDLTPLQKMVQDIDGLGAPGKDSKLEMMDNAKYQAWQSSSGFKAQEENMKTTLQTLTTQKYSNANSLLYDNNLVKVLSSTISSSLETAKSFLQSLSQAATKIHQAQQTLQQSTPPISEENNDDERTLARQQQLTSSSLNALAKSGVSSLSAEQNENLRSAFSAPTSALFSAEIWDMVSQNISAIGDSYLGVYENVVAVYTDFYQAFSDILSKMGGWLLPGKKDDGNTVKLDVTSLKNDLNSLVNKYNQINSNTVLFPAQSGSGVKVATEAEARQWLSELNLPNSCLKKSYGSGYVVTVDLTPLQKMVQDIDGLGAPGKDSKLEMDNAKYQAWQSGFKAQEENMKTTLQTLTQKYSNANSLYDNLVKVLSSTISSSLET